Protein AF-0000000077057481 (afdb_homodimer)

pLDDT: mean 85.86, std 18.02, range [24.47, 98.81]

Structure (mmCIF, N/CA/C/O backbone):
data_AF-0000000077057481-model_v1
#
loop_
_entity.id
_entity.type
_entity.pdbx_description
1 polymer 'Nucleoside phosphorylase domain-containing protein'
#
loop_
_atom_site.group_PDB
_atom_site.id
_atom_site.type_symbol
_atom_site.label_atom_id
_atom_site.label_alt_id
_atom_site.label_comp_id
_atom_site.label_asym_id
_atom_site.label_entity_id
_atom_site.label_seq_id
_atom_site.pdbx_PDB_ins_code
_atom_site.Cartn_x
_atom_site.Cartn_y
_atom_site.Cartn_z
_atom_site.occupancy
_atom_site.B_iso_or_equiv
_atom_site.auth_seq_id
_atom_site.auth_comp_id
_atom_site.auth_asym_id
_atom_site.auth_atom_id
_atom_site.pdbx_PDB_model_num
ATOM 1 N N . MET A 1 1 ? -27.453 31.719 20.328 1 30.58 1 MET A N 1
ATOM 2 C CA . MET A 1 1 ? -27.766 30.297 20.484 1 30.58 1 MET A CA 1
ATOM 3 C C . MET A 1 1 ? -27.312 29.516 19.25 1 30.58 1 MET A C 1
ATOM 5 O O . MET A 1 1 ? -27.703 29.844 18.125 1 30.58 1 MET A O 1
ATOM 9 N N . ALA A 1 2 ? -26.094 29.078 19.266 1 40.12 2 ALA A N 1
ATOM 10 C CA . ALA A 1 2 ? -25.516 28.516 18.047 1 40.12 2 ALA A CA 1
ATOM 11 C C . ALA A 1 2 ? -26.516 27.594 17.359 1 40.12 2 ALA A C 1
ATOM 13 O O . ALA A 1 2 ? -27.125 26.734 17.984 1 40.12 2 ALA A O 1
ATOM 14 N N . ASN A 1 3 ? -27.219 28.016 16.5 1 44.72 3 ASN A N 1
ATOM 15 C CA . ASN A 1 3 ? -28.234 27.312 15.727 1 44.72 3 ASN A CA 1
ATOM 16 C C . ASN A 1 3 ? -27.812 25.875 15.406 1 44.72 3 ASN A C 1
ATOM 18 O O . ASN A 1 3 ? -26.984 25.656 14.508 1 44.72 3 ASN A O 1
ATOM 22 N N . LEU A 1 4 ? -27.641 25.094 16.453 1 59.06 4 LEU A N 1
ATOM 23 C CA . LEU A 1 4 ? -27.047 23.766 16.25 1 59.06 4 LEU A CA 1
ATOM 24 C C . LEU A 1 4 ? -27.984 22.859 15.469 1 59.06 4 LEU A C 1
ATOM 26 O O . LEU A 1 4 ? -29.094 22.562 15.922 1 59.06 4 LEU A O 1
ATOM 30 N N . SER A 1 5 ? -27.859 22.922 14.148 1 70.75 5 SER A N 1
ATOM 31 C CA . SER A 1 5 ? -28.594 21.984 13.312 1 70.75 5 SER A CA 1
ATOM 32 C C . SER A 1 5 ? -28.734 20.625 13.992 1 70.75 5 SER A C 1
ATOM 34 O O . SER A 1 5 ? -27.875 20.219 14.773 1 70.75 5 SER A O 1
ATOM 36 N N . PRO A 1 6 ? -30 20.141 14.023 1 85.5 6 PRO A N 1
ATOM 37 C CA . PRO A 1 6 ? -30.188 18.812 14.609 1 85.5 6 PRO A CA 1
ATOM 38 C C . PRO A 1 6 ? -29.156 17.797 14.117 1 85.5 6 PRO A C 1
ATOM 40 O O . PRO A 1 6 ? -28.672 17.922 12.992 1 85.5 6 PRO A O 1
ATOM 43 N N . PRO A 1 7 ? -28.844 16.969 15.031 1 90.88 7 PRO A N 1
ATOM 44 C CA . PRO A 1 7 ? -27.938 15.906 14.602 1 90.88 7 PRO A CA 1
ATOM 45 C C . PRO A 1 7 ? -28.5 15.07 13.453 1 90.88 7 PRO A C 1
ATOM 47 O O . PRO A 1 7 ? -29.719 14.93 13.336 1 90.88 7 PRO A O 1
ATOM 50 N N . PRO A 1 8 ? -27.656 14.602 12.617 1 93.81 8 PRO A N 1
ATOM 51 C CA . PRO A 1 8 ? -28.125 13.711 11.555 1 93.81 8 PRO A CA 1
ATOM 52 C C . PRO A 1 8 ? -28.969 12.555 12.086 1 93.81 8 PRO A C 1
ATOM 54 O O . PRO A 1 8 ? -28.703 12.031 13.172 1 93.81 8 PRO A O 1
ATOM 57 N N . ALA A 1 9 ? -29.922 12.156 11.352 1 94.06 9 ALA A N 1
ATOM 58 C CA . ALA A 1 9 ? -30.844 11.125 11.789 1 94.06 9 ALA A CA 1
ATOM 59 C C . ALA A 1 9 ? -30.219 9.734 11.664 1 94.06 9 ALA A C 1
ATOM 61 O O . ALA A 1 9 ? -30.391 8.891 12.539 1 94.06 9 ALA A O 1
ATOM 62 N N . THR A 1 10 ? -29.594 9.531 10.586 1 95.56 10 THR A N 1
ATOM 63 C CA . THR A 1 10 ? -28.984 8.234 10.328 1 95.56 10 THR A CA 1
ATOM 64 C C . THR A 1 10 ? -27.562 8.391 9.797 1 95.56 10 THR A C 1
ATOM 66 O O . THR A 1 10 ? -27.109 9.508 9.547 1 95.56 10 THR A O 1
ATOM 69 N N . ARG A 1 11 ? -26.828 7.293 9.562 1 95 11 ARG A N 1
ATOM 70 C CA . ARG A 1 11 ? -25.469 7.289 9.016 1 95 11 ARG A CA 1
ATOM 71 C C . ARG A 1 11 ? -25.438 7.891 7.617 1 95 11 ARG A C 1
ATOM 73 O O . ARG A 1 11 ? -24.453 8.492 7.215 1 95 11 ARG A O 1
ATOM 80 N N . ASP A 1 12 ? -26.547 7.777 6.965 1 92.94 12 ASP A N 1
ATOM 81 C CA . ASP A 1 12 ? -26.609 8.203 5.57 1 92.94 12 ASP A CA 1
ATOM 82 C C . ASP A 1 12 ? -26.766 9.719 5.469 1 92.94 12 ASP A C 1
ATOM 84 O O . ASP A 1 12 ? -26.812 10.273 4.367 1 92.94 12 ASP A O 1
ATOM 88 N N . ASP A 1 13 ? -26.75 10.375 6.57 1 94.06 13 ASP A N 1
ATOM 89 C CA . ASP A 1 13 ? -26.891 11.828 6.57 1 94.06 13 ASP A CA 1
ATOM 90 C C . ASP A 1 13 ? -25.531 12.516 6.738 1 94.06 13 ASP A C 1
ATOM 92 O O . ASP A 1 13 ? -25.453 13.742 6.734 1 94.06 13 ASP A O 1
ATOM 96 N N . PHE A 1 14 ? -24.531 11.711 6.887 1 96.19 14 PHE A N 1
ATOM 97 C CA . PHE A 1 14 ? -23.172 12.258 6.93 1 96.19 14 PHE A CA 1
ATOM 98 C C . PHE A 1 14 ? -22.578 12.352 5.527 1 96.19 14 PHE A C 1
ATOM 100 O O . PHE A 1 14 ? -22.734 11.43 4.723 1 96.19 14 PHE A O 1
ATOM 107 N N . GLU A 1 15 ? -21.812 13.461 5.219 1 96.44 15 GLU A N 1
ATOM 108 C CA . GLU A 1 15 ? -21.281 13.656 3.877 1 96.44 15 GLU A CA 1
ATOM 109 C C . GLU A 1 15 ? -19.766 13.859 3.912 1 96.44 15 GLU A C 1
ATOM 111 O O . GLU A 1 15 ? -19.109 13.828 2.871 1 96.44 15 GLU A O 1
ATOM 116 N N . THR A 1 16 ? -19.25 14.109 5.117 1 97.75 16 THR A N 1
ATOM 117 C CA . THR A 1 16 ? -17.844 14.477 5.23 1 97.75 16 THR A CA 1
ATOM 118 C C . THR A 1 16 ? -17.125 13.586 6.242 1 97.75 16 THR A C 1
ATOM 120 O O . THR A 1 16 ? -17.625 13.375 7.352 1 97.75 16 THR A O 1
ATOM 123 N N . ALA A 1 17 ? -16.016 13.062 5.863 1 98.44 17 ALA A N 1
ATOM 124 C CA . ALA A 1 17 ? -15.18 12.266 6.75 1 98.44 17 ALA A CA 1
ATOM 125 C C . ALA A 1 17 ? -13.828 12.938 6.977 1 98.44 17 ALA A C 1
ATOM 127 O O . ALA A 1 17 ? -13.32 13.641 6.098 1 98.44 17 ALA A O 1
ATOM 128 N N . ILE A 1 18 ? -13.305 12.773 8.141 1 98.69 18 ILE A N 1
ATOM 129 C CA . ILE A 1 18 ? -11.945 13.18 8.484 1 98.69 18 ILE A CA 1
ATOM 130 C C . ILE A 1 18 ? -11.109 11.953 8.836 1 98.69 18 ILE A C 1
ATOM 132 O O . ILE A 1 18 ? -11.461 11.195 9.742 1 98.69 18 ILE A O 1
ATOM 136 N N . ILE A 1 19 ? -10.047 11.789 8.133 1 98.38 19 ILE A N 1
ATOM 137 C CA . ILE A 1 19 ? -9.164 10.641 8.312 1 98.38 19 ILE A CA 1
ATOM 138 C C . ILE A 1 19 ? -7.812 11.109 8.859 1 98.38 19 ILE A C 1
ATOM 140 O O . ILE A 1 19 ? -7.176 11.992 8.273 1 98.38 19 ILE A O 1
ATOM 144 N N . CYS A 1 20 ? -7.391 10.57 9.961 1 97.38 20 CYS A N 1
ATOM 145 C CA . CYS A 1 20 ? -6.074 10.828 10.531 1 97.38 20 CYS A CA 1
ATOM 146 C C . CYS A 1 20 ? -5.242 9.555 10.578 1 97.38 20 CYS A C 1
ATOM 148 O O . CYS A 1 20 ? -5.789 8.453 10.547 1 97.38 20 CYS A O 1
ATOM 150 N N . ALA A 1 21 ? -3.955 9.727 10.617 1 93.19 21 ALA A N 1
ATOM 151 C CA . ALA A 1 21 ? -3.074 8.562 10.641 1 93.19 21 ALA A CA 1
ATOM 152 C C . ALA A 1 21 ? -2.703 8.18 12.07 1 93.19 21 ALA A C 1
ATOM 154 O O . ALA A 1 21 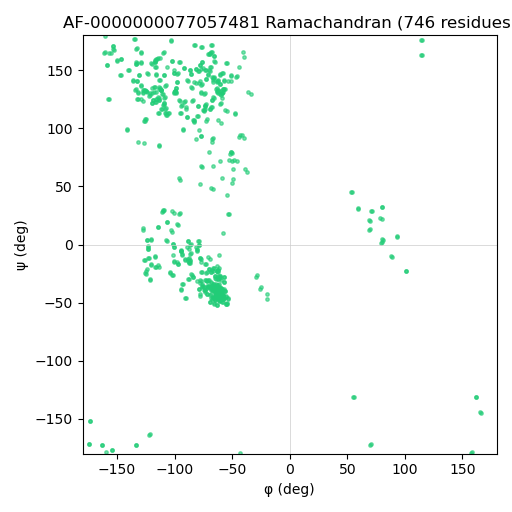? -2.652 6.996 12.406 1 93.19 21 ALA A O 1
ATOM 155 N N . LEU A 1 22 ? -2.484 9.211 12.867 1 90.31 22 LEU A N 1
ATOM 156 C CA . LEU A 1 22 ? -1.937 8.984 14.203 1 90.31 22 LEU A CA 1
ATOM 157 C C . LEU A 1 22 ? -2.928 9.414 15.281 1 90.31 22 LEU A C 1
ATOM 159 O O . LEU A 1 22 ? -3.729 10.328 15.062 1 90.31 22 LEU A O 1
ATOM 163 N N . PRO A 1 23 ? -2.809 8.781 16.422 1 89.44 23 PRO A N 1
ATOM 164 C CA . PRO A 1 23 ? -3.693 9.156 17.531 1 89.44 23 PRO A CA 1
ATOM 165 C C . PRO A 1 23 ? -3.582 10.641 17.891 1 89.44 23 PRO A C 1
ATOM 167 O O . PRO A 1 23 ? -4.59 11.289 18.188 1 89.44 23 PRO A O 1
ATOM 170 N N . GLU A 1 24 ? -2.383 11.141 17.859 1 88.56 24 GLU A N 1
ATOM 171 C CA . GLU A 1 24 ? -2.188 12.547 18.203 1 88.56 24 GLU A CA 1
ATOM 172 C C . GLU A 1 24 ? -2.904 13.469 17.219 1 88.56 24 GLU A C 1
ATOM 174 O O . GLU A 1 24 ? -3.445 14.5 17.609 1 88.56 24 GLU A O 1
ATOM 179 N N . GLU A 1 25 ? -2.844 13.117 16 1 93.25 25 GLU A N 1
ATOM 180 C CA . GLU A 1 25 ? -3.553 13.883 14.969 1 93.25 25 GLU A CA 1
ATOM 181 C C . GLU A 1 25 ? -5.062 13.828 15.188 1 93.25 25 GLU A C 1
ATOM 183 O O . GLU A 1 25 ? -5.746 14.844 15.109 1 93.25 25 GLU A O 1
ATOM 188 N N . ARG A 1 26 ? -5.512 12.664 15.453 1 94.44 26 ARG A N 1
ATOM 189 C CA . ARG A 1 26 ? -6.934 12.453 15.703 1 94.44 26 ARG A CA 1
ATOM 190 C C . ARG A 1 26 ? -7.406 13.273 16.906 1 94.44 26 ARG A C 1
ATOM 192 O O . ARG A 1 26 ? -8.453 13.93 16.844 1 94.44 26 ARG A O 1
ATOM 199 N N . ASP A 1 27 ? -6.617 13.219 17.922 1 93.5 27 ASP A N 1
ATOM 200 C CA . ASP A 1 27 ? -6.969 13.961 19.125 1 93.5 27 ASP A CA 1
ATOM 201 C C . ASP A 1 27 ? -7.035 15.461 18.859 1 93.5 27 ASP A C 1
ATOM 203 O O . ASP A 1 27 ? -7.902 16.156 19.391 1 93.5 27 ASP A O 1
ATOM 207 N N . THR A 1 28 ? -6.117 15.891 18.078 1 92.5 28 THR A N 1
ATOM 208 C CA . THR A 1 28 ? -6.094 17.312 17.719 1 92.5 28 THR A CA 1
ATOM 209 C C . THR A 1 28 ? -7.367 17.688 16.969 1 92.5 28 THR A C 1
ATOM 211 O O . THR A 1 28 ? -7.977 18.719 17.266 1 92.5 28 THR A O 1
ATOM 214 N N . VAL A 1 29 ? -7.793 16.875 16.047 1 95.88 29 VAL A N 1
ATOM 215 C CA . VAL A 1 29 ? -9.008 17.141 15.281 1 95.88 29 VAL A CA 1
ATOM 216 C C . VAL A 1 29 ? -10.227 17.062 16.203 1 95.88 29 VAL A C 1
ATOM 218 O O . VAL A 1 29 ? -11.109 17.922 16.141 1 95.88 29 VAL A O 1
ATOM 221 N N . GLU A 1 30 ? -10.25 16.078 16.984 1 95.62 30 GLU A N 1
ATOM 222 C CA . GLU A 1 30 ? -11.375 15.891 17.891 1 95.62 30 GLU A CA 1
ATOM 223 C C . GLU A 1 30 ? -11.547 17.094 18.812 1 95.62 30 GLU A C 1
ATOM 225 O O . GLU A 1 30 ? -12.672 17.5 19.109 1 95.62 30 GLU A O 1
ATOM 230 N N . ALA A 1 31 ? -10.469 17.625 19.234 1 92.75 31 ALA A N 1
ATOM 231 C CA . ALA A 1 31 ? -10.492 18.766 20.141 1 92.75 31 ALA A CA 1
ATOM 232 C C . ALA A 1 31 ? -11.148 19.984 19.484 1 92.75 31 ALA A C 1
ATOM 234 O O . ALA A 1 31 ? -11.641 20.875 20.172 1 92.75 31 ALA A O 1
ATOM 235 N N . LEU A 1 32 ? -11.164 20.016 18.234 1 94 32 LEU A N 1
ATOM 236 C CA . LEU A 1 32 ? -11.719 21.156 17.5 1 94 32 LEU A CA 1
ATOM 237 C C . LEU A 1 32 ? -13.203 20.938 17.219 1 94 32 LEU A C 1
ATOM 239 O O . LEU A 1 32 ? -13.891 21.859 16.766 1 94 32 LEU A O 1
ATOM 243 N N . MET A 1 33 ? -13.656 19.75 17.422 1 94.69 33 MET A N 1
ATOM 244 C CA . MET A 1 33 ? -15.07 19.469 17.188 1 94.69 33 MET A CA 1
ATOM 245 C C . MET A 1 33 ? -15.938 20.203 18.203 1 94.69 33 MET A C 1
ATOM 247 O O . MET A 1 33 ? -15.586 20.281 19.391 1 94.69 33 MET A O 1
ATOM 251 N N . THR A 1 34 ? -17.094 20.672 17.781 1 94.81 34 THR A N 1
ATOM 252 C CA . THR A 1 34 ? -17.938 21.5 18.641 1 94.81 34 THR A CA 1
ATOM 253 C C . THR A 1 34 ? -19.062 20.672 19.25 1 94.81 34 THR A C 1
ATOM 255 O O . THR A 1 34 ? -19.734 21.109 20.188 1 94.81 34 THR A O 1
ATOM 258 N N . ARG A 1 35 ? -19.25 19.469 18.656 1 95.56 35 ARG A N 1
ATOM 259 C CA . ARG A 1 35 ? -20.25 18.547 19.203 1 95.56 35 ARG A CA 1
ATOM 260 C C . ARG A 1 35 ? -19.734 17.109 19.156 1 95.56 35 ARG A C 1
ATOM 262 O O . ARG A 1 35 ? -18.906 16.766 18.312 1 95.56 35 ARG A O 1
ATOM 269 N N . ASP A 1 36 ? -20.203 16.391 20.078 1 95.25 36 ASP A N 1
ATOM 270 C CA . ASP A 1 36 ? -20.016 14.953 20.172 1 95.25 36 ASP A CA 1
ATOM 271 C C . ASP A 1 36 ? -21.344 14.219 20.266 1 95.25 36 ASP A C 1
ATOM 273 O O . ASP A 1 36 ? -21.984 14.211 21.328 1 95.25 36 ASP A O 1
ATOM 277 N N . PHE A 1 37 ? -21.672 13.57 19.219 1 96.06 37 PHE A N 1
ATOM 278 C CA . PHE A 1 37 ? -23.031 13.039 19.141 1 96.06 37 PHE A CA 1
ATOM 279 C C . PHE A 1 37 ? -23.219 11.859 20.078 1 96.06 37 PHE A C 1
ATOM 281 O O . PHE A 1 37 ? -24.297 11.648 20.609 1 96.06 37 PHE A O 1
ATOM 288 N N . LYS A 1 38 ? -22.172 11.102 20.297 1 94.38 38 LYS A N 1
ATOM 289 C CA . LYS A 1 38 ? -22.266 10.008 21.25 1 94.38 38 LYS A CA 1
ATOM 290 C C . LYS A 1 38 ? -22.594 10.523 22.641 1 94.38 38 LYS A C 1
ATOM 292 O O . LYS A 1 38 ? -23.453 9.977 23.344 1 94.38 38 LYS A O 1
ATOM 297 N N . SER A 1 39 ? -21.906 11.5 23.062 1 93.94 39 SER A N 1
ATOM 298 C CA . SER A 1 39 ? -22.141 12.102 24.375 1 93.94 39 SER A CA 1
ATOM 299 C C . SER A 1 39 ? -23.547 12.711 24.453 1 93.94 39 SER A C 1
ATOM 301 O O . SER A 1 39 ? -24.094 12.867 25.547 1 93.94 39 SER A O 1
ATOM 303 N N . GLU A 1 40 ? -24.109 13.031 23.344 1 94.25 40 GLU A N 1
ATOM 304 C CA . GLU A 1 40 ? -25.453 13.57 23.281 1 94.25 40 GLU A CA 1
ATOM 305 C C . GLU A 1 40 ? -26.5 12.453 23.234 1 94.25 40 GLU A C 1
ATOM 307 O O . GLU A 1 40 ? -27.688 12.711 23.078 1 94.25 40 GLU A O 1
ATOM 312 N N . GLY A 1 41 ? -25.984 11.258 23.25 1 93.56 41 GLY A N 1
ATOM 313 C CA . GLY A 1 41 ? -26.859 10.109 23.328 1 93.56 41 GLY A CA 1
ATOM 314 C C . GLY A 1 41 ? -27.219 9.539 21.969 1 93.56 41 GLY A C 1
ATOM 315 O O . GLY A 1 41 ? -28.109 8.695 21.859 1 93.56 41 GLY A O 1
ATOM 316 N N . LYS A 1 42 ? -26.609 10.039 21 1 93.62 42 LYS A N 1
ATOM 317 C CA . LYS A 1 42 ? -26.906 9.547 19.656 1 93.62 42 LYS A CA 1
ATOM 318 C C . LYS A 1 42 ? -25.891 8.484 19.234 1 93.62 42 LYS A C 1
ATOM 320 O O . LYS A 1 42 ? -24.688 8.734 19.219 1 93.62 42 LYS A O 1
ATOM 325 N N . ILE A 1 43 ? -26.438 7.266 18.859 1 93.56 43 ILE A N 1
ATOM 326 C CA . ILE A 1 43 ? -25.594 6.156 18.422 1 93.56 43 ILE A CA 1
ATOM 327 C C . ILE A 1 43 ? -25.953 5.773 16.984 1 93.56 43 ILE A C 1
ATOM 329 O O . ILE A 1 43 ? -27.109 5.477 16.688 1 93.56 43 ILE A O 1
ATOM 333 N N . TYR A 1 44 ? -25.016 5.781 16.125 1 94.94 44 TYR A N 1
ATOM 334 C CA . TYR A 1 44 ? -25.281 5.562 14.703 1 94.94 44 TYR A CA 1
ATOM 335 C C . TYR A 1 44 ? -24.859 4.156 14.289 1 94.94 44 TYR A C 1
ATOM 337 O O . TYR A 1 44 ? -25.328 3.65 13.258 1 94.94 44 TYR A O 1
ATOM 345 N N . GLY A 1 45 ? -23.953 3.535 15 1 92.75 45 GLY A N 1
ATOM 346 C CA . GLY A 1 45 ? -23.5 2.188 14.672 1 92.75 45 GLY A CA 1
ATOM 347 C C . GLY A 1 45 ? -22.672 2.119 13.414 1 92.75 45 GLY A C 1
ATOM 348 O O . GLY A 1 45 ? -22.156 3.139 12.945 1 92.75 45 GLY A O 1
ATOM 349 N N . LYS A 1 46 ? -22.312 0.917 12.898 1 94.12 46 LYS A N 1
ATOM 350 C CA . LYS A 1 46 ? -21.594 0.589 11.672 1 94.12 46 LYS A CA 1
ATOM 351 C C . LYS A 1 46 ? -21.969 -0.798 11.164 1 94.12 46 LYS A C 1
ATOM 353 O O . LYS A 1 46 ? -22.672 -1.548 11.852 1 94.12 46 LYS A O 1
ATOM 358 N N . LEU A 1 47 ? -21.594 -1.094 9.984 1 94.69 47 LEU A N 1
ATOM 359 C CA . LEU A 1 47 ? -21.938 -2.395 9.414 1 94.69 47 LEU A CA 1
ATOM 360 C C . LEU A 1 47 ? -21.016 -3.482 9.969 1 94.69 47 LEU A C 1
ATOM 362 O O . LEU A 1 47 ? -19.891 -3.203 10.367 1 94.69 47 LEU A O 1
ATOM 366 N N . GLU A 1 48 ? -21.562 -4.746 9.945 1 94.38 48 GLU A N 1
ATOM 367 C CA . GLU A 1 48 ? -20.781 -5.902 10.367 1 94.38 48 GLU A CA 1
ATOM 368 C C . GLU A 1 48 ? -19.5 -6.035 9.539 1 94.38 48 GLU A C 1
ATOM 370 O O . GLU A 1 48 ? -19.531 -5.848 8.32 1 94.38 48 GLU A O 1
ATOM 375 N N . ASN A 1 49 ? -18.344 -6.281 10.219 1 94.06 49 ASN A N 1
ATOM 376 C CA . ASN A 1 49 ? -17.031 -6.523 9.609 1 94.06 49 ASN A CA 1
ATOM 377 C C . ASN A 1 49 ? -16.359 -5.219 9.188 1 94.06 49 ASN A C 1
ATOM 379 O O . ASN A 1 49 ? -15.359 -5.238 8.477 1 94.06 49 ASN A O 1
ATOM 383 N N . ASP A 1 50 ? -16.984 -4.078 9.5 1 94.75 50 ASP A N 1
ATOM 384 C CA . ASP A 1 50 ? -16.266 -2.805 9.539 1 94.75 50 ASP A CA 1
ATOM 385 C C . ASP A 1 50 ? -15.5 -2.643 10.852 1 94.75 50 ASP A C 1
ATOM 387 O O . ASP A 1 50 ? -16.094 -2.367 11.891 1 94.75 50 ASP A O 1
ATOM 391 N N . ASP A 1 51 ? -14.219 -2.686 10.773 1 92.75 51 ASP A N 1
ATOM 392 C CA . ASP A 1 51 ? -13.398 -2.732 11.977 1 92.75 51 ASP A CA 1
ATOM 393 C C . ASP A 1 51 ? -13.07 -1.327 12.477 1 92.75 51 ASP A C 1
ATOM 395 O O . ASP A 1 51 ? -12.375 -1.164 13.484 1 92.75 51 ASP A O 1
ATOM 399 N N . ASN A 1 52 ? -13.594 -0.327 11.828 1 95.69 52 ASN A N 1
ATOM 400 C CA . ASN A 1 52 ? -13.281 1.049 12.195 1 95.69 52 ASN A CA 1
ATOM 401 C C . ASN A 1 52 ? -13.977 1.452 13.492 1 95.69 52 ASN A C 1
ATOM 403 O O . ASN A 1 52 ? -15 0.868 13.859 1 95.69 52 ASN A O 1
ATOM 407 N N . THR A 1 53 ? -13.375 2.342 14.219 1 95 53 THR A N 1
ATOM 408 C CA . THR A 1 53 ? -14 3.068 15.312 1 95 53 THR A CA 1
ATOM 409 C C . THR A 1 53 ? -14.211 4.535 14.945 1 95 53 THR A C 1
ATOM 411 O O . THR A 1 53 ? -13.258 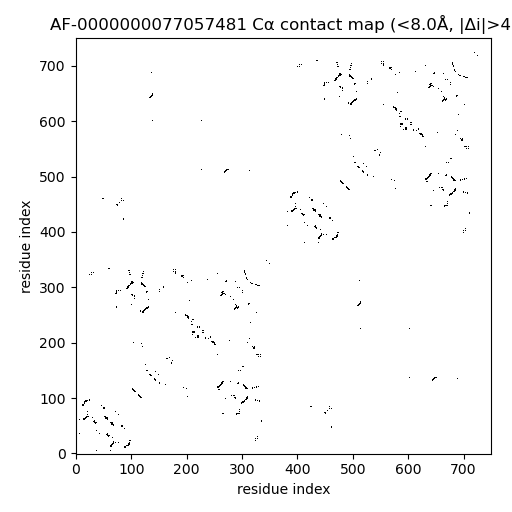5.227 14.57 1 95 53 THR A O 1
ATOM 414 N N . TYR A 1 54 ? -15.469 4.98 15.094 1 96.81 54 TYR A N 1
ATOM 415 C CA . TYR A 1 54 ? -15.812 6.301 14.578 1 96.81 54 TYR A CA 1
ATOM 416 C C . TYR A 1 54 ? -16.141 7.262 15.719 1 96.81 54 TYR A C 1
ATOM 418 O O . TYR A 1 54 ? -16.703 6.859 16.734 1 96.81 54 TYR A O 1
ATOM 426 N N . THR A 1 55 ? -15.727 8.445 15.57 1 96.81 55 THR A N 1
ATOM 427 C CA . THR A 1 55 ? -16.188 9.578 16.359 1 96.81 55 THR A CA 1
ATOM 428 C C . THR A 1 55 ? -17.047 10.523 15.516 1 96.81 55 THR A C 1
ATOM 430 O O . THR A 1 55 ? -16.578 11.047 14.5 1 96.81 55 THR A O 1
ATOM 433 N N . LEU A 1 56 ? -18.281 10.703 15.945 1 97.81 56 LEU A N 1
ATOM 434 C CA . LEU A 1 56 ? -19.219 11.5 15.156 1 97.81 56 LEU A CA 1
ATOM 435 C C . LEU A 1 56 ? -19.562 12.805 15.867 1 97.81 56 LEU A C 1
ATOM 437 O O . LEU A 1 56 ? -19.812 12.812 17.078 1 97.81 56 LEU A O 1
ATOM 441 N N . GLY A 1 57 ? -19.5 13.875 15.117 1 97.38 57 GLY A N 1
ATOM 442 C CA . GLY A 1 57 ? -19.781 15.188 15.672 1 97.38 57 GLY A CA 1
ATOM 443 C C . GLY A 1 57 ? -19.812 16.281 14.625 1 97.38 57 GLY A C 1
ATOM 444 O O . GLY A 1 57 ? -20.297 16.062 13.508 1 97.38 57 GLY A O 1
ATOM 445 N N . VAL A 1 58 ? -19.469 17.484 15.102 1 97.19 58 VAL A N 1
ATOM 446 C CA . VAL A 1 58 ? -19.516 18.641 14.211 1 97.19 58 VAL A CA 1
ATOM 447 C C . VAL A 1 58 ? -18.141 19.281 14.133 1 97.19 58 VAL A C 1
ATOM 449 O O . VAL A 1 58 ? -17.484 19.516 15.164 1 97.19 58 VAL A O 1
ATOM 452 N N . LEU A 1 59 ? -17.672 19.484 12.992 1 96.56 59 LEU A N 1
ATOM 453 C CA . LEU A 1 59 ? -16.453 20.234 12.68 1 96.56 59 LEU A CA 1
ATOM 454 C C . LEU A 1 59 ? -16.703 21.188 11.516 1 96.56 59 LEU A C 1
ATOM 456 O O . LEU A 1 59 ? -17.297 20.812 10.508 1 96.56 59 LEU A O 1
ATOM 460 N N . GLY A 1 60 ? -16.281 22.453 11.648 1 94.44 60 GLY A N 1
ATOM 461 C CA . GLY A 1 60 ? -16.562 23.422 10.602 1 94.44 60 GLY A CA 1
ATOM 462 C C . GLY A 1 60 ? -18.047 23.609 10.336 1 94.44 60 GLY A C 1
ATOM 463 O O . GLY A 1 60 ? -18.469 23.672 9.188 1 94.44 60 GLY A O 1
ATOM 464 N N . ASN A 1 61 ? -18.797 23.453 11.328 1 93.06 61 ASN A N 1
ATOM 465 C CA . ASN A 1 61 ? -20.25 23.656 11.297 1 93.06 61 ASN A CA 1
ATOM 466 C C . ASN A 1 61 ? -20.953 22.594 10.461 1 93.06 61 ASN A C 1
ATOM 468 O O . ASN A 1 61 ? -22.047 22.828 9.953 1 93.06 61 ASN A O 1
ATOM 472 N N . LYS A 1 62 ? -20.344 21.5 10.258 1 95.06 62 LYS A N 1
ATOM 473 C CA . LYS A 1 62 ? -20.938 20.391 9.523 1 95.06 62 LYS A CA 1
ATOM 474 C C . LYS A 1 62 ? -20.781 19.078 10.273 1 95.06 62 LYS A C 1
ATOM 476 O O . LYS A 1 62 ? -19.781 18.859 10.969 1 95.06 62 LYS A O 1
ATOM 481 N N . PRO A 1 63 ? -21.766 18.203 10.148 1 96.69 63 PRO A N 1
ATOM 482 C CA . PRO A 1 63 ? -21.578 16.875 10.703 1 96.69 63 PRO A CA 1
ATOM 483 C C . PRO A 1 63 ? -20.438 16.109 10.031 1 96.69 63 PRO A C 1
ATOM 485 O O . PRO A 1 63 ? -20.344 16.094 8.797 1 96.69 63 PRO A O 1
ATOM 488 N N . VAL A 1 64 ? -19.594 15.531 10.836 1 97.88 64 VAL A N 1
ATOM 489 C CA . VAL A 1 64 ? -18.453 14.82 10.266 1 97.88 64 VAL A CA 1
ATOM 490 C C . VAL A 1 64 ? -18.312 13.453 10.945 1 97.88 64 VAL A C 1
ATOM 492 O O . VAL A 1 64 ? -18.812 13.242 12.047 1 97.88 64 VAL A O 1
ATOM 495 N N . VAL A 1 65 ? -17.672 12.547 10.242 1 98.25 65 VAL A N 1
ATOM 496 C CA . VAL A 1 65 ? -17.219 11.266 10.75 1 98.25 65 VAL A CA 1
ATOM 497 C C . VAL A 1 65 ? -15.695 11.273 10.898 1 98.25 65 VAL A C 1
ATOM 499 O O . VAL A 1 65 ? -14.977 11.391 9.906 1 98.25 65 VAL A O 1
ATOM 502 N N . LEU A 1 66 ? -15.203 11.203 12.078 1 98.31 66 LEU A N 1
ATOM 503 C CA . LEU A 1 66 ? -13.773 11.172 12.367 1 98.31 66 LEU A CA 1
ATOM 504 C C . LEU A 1 66 ? -13.297 9.742 12.609 1 98.31 66 LEU A C 1
ATOM 506 O O . LEU A 1 66 ? -13.906 9.008 13.391 1 98.31 66 LEU A O 1
ATOM 510 N N . VAL A 1 67 ? -12.195 9.398 11.906 1 96.81 67 VAL A N 1
ATOM 511 C CA . VAL A 1 67 ? -11.703 8.031 12.023 1 96.81 67 VAL A CA 1
ATOM 512 C C . VAL A 1 67 ? -10.18 8.016 11.906 1 96.81 67 VAL A C 1
ATOM 514 O O . VAL A 1 67 ? -9.594 8.875 11.234 1 96.81 67 VAL A O 1
ATOM 517 N N . ALA A 1 68 ? -9.57 7.113 12.625 1 92.06 68 ALA A N 1
ATOM 518 C CA . ALA A 1 68 ? -8.141 6.84 12.5 1 92.06 68 ALA A CA 1
ATOM 519 C C . ALA A 1 68 ? -7.871 5.34 12.414 1 92.06 68 ALA A C 1
ATOM 521 O O . ALA A 1 68 ? -8.516 4.547 13.102 1 92.06 68 ALA A O 1
ATOM 522 N N . PRO A 1 69 ? -6.93 5.02 11.562 1 84.12 69 PRO A N 1
ATOM 523 C CA . PRO A 1 69 ? -6.602 3.6 11.422 1 84.12 69 PRO A CA 1
ATOM 524 C C . PRO A 1 69 ? -5.75 3.076 12.57 1 84.12 69 PRO A C 1
ATOM 526 O O . PRO A 1 69 ? -5.344 3.846 13.445 1 84.12 69 PRO A O 1
ATOM 529 N N . ARG A 1 70 ? -5.605 1.775 12.594 1 81.88 70 ARG A N 1
ATOM 530 C CA . ARG A 1 70 ? -4.781 1.099 13.594 1 81.88 70 ARG A CA 1
ATOM 531 C C . ARG A 1 70 ? -3.307 1.449 13.414 1 81.88 70 ARG A C 1
ATOM 533 O O . ARG A 1 70 ? -2.549 1.485 14.391 1 81.88 70 ARG A O 1
ATOM 540 N N . ASP A 1 71 ? -2.963 1.631 12.133 1 87.19 71 ASP A N 1
ATOM 541 C CA . ASP A 1 71 ? -1.582 1.966 11.805 1 87.19 71 ASP A CA 1
ATOM 542 C C . ASP A 1 71 ? -1.521 2.887 10.586 1 87.19 71 ASP A C 1
ATOM 544 O O . ASP A 1 71 ? -2.486 2.986 9.828 1 87.19 71 ASP A O 1
ATOM 548 N N . MET A 1 72 ? -0.447 3.535 10.492 1 90.44 72 MET A N 1
ATOM 549 C CA . MET A 1 72 ? -0.237 4.406 9.344 1 90.44 72 MET A CA 1
ATOM 550 C C . MET A 1 72 ? -0.102 3.592 8.062 1 90.44 72 MET A C 1
ATOM 552 O O . MET A 1 72 ? -0.065 2.361 8.102 1 90.44 72 MET A O 1
ATOM 556 N N . GLY A 1 73 ? -0.088 4.379 6.859 1 93.06 73 GLY A N 1
ATOM 557 C CA . GLY A 1 73 ? 0.173 3.738 5.578 1 93.06 73 GLY A CA 1
ATOM 558 C C . GLY A 1 73 ? -1.014 3.781 4.637 1 93.06 73 GLY A C 1
ATOM 559 O O . GLY A 1 73 ? -2.156 3.928 5.074 1 93.06 73 GLY A O 1
ATOM 560 N N . THR A 1 74 ? -0.703 3.537 3.357 1 94.56 74 THR A N 1
ATOM 561 C CA . THR A 1 74 ? -1.719 3.611 2.312 1 94.56 74 THR A CA 1
ATOM 562 C C . THR A 1 74 ? -2.66 2.412 2.389 1 94.56 74 THR A C 1
ATOM 564 O O . THR A 1 74 ? -3.875 2.559 2.244 1 94.56 74 THR A O 1
ATOM 567 N N . THR A 1 75 ? -2.131 1.218 2.672 1 93.56 75 THR A N 1
ATOM 568 C CA . THR A 1 75 ? -2.926 -0.005 2.725 1 93.56 75 THR A CA 1
ATOM 569 C C . THR A 1 75 ? -3.943 0.059 3.859 1 93.56 75 THR A C 1
ATOM 571 O O . THR A 1 75 ? -5.125 -0.221 3.656 1 93.56 75 THR A O 1
ATOM 574 N N . ASN A 1 76 ? -3.465 0.452 5.004 1 94.06 76 ASN A N 1
ATOM 575 C CA . ASN A 1 76 ? -4.352 0.565 6.156 1 94.06 76 ASN A CA 1
ATOM 576 C C . ASN A 1 76 ? -5.402 1.65 5.953 1 94.06 76 ASN A C 1
ATOM 578 O O . ASN A 1 76 ? -6.555 1.491 6.363 1 94.06 76 ASN A O 1
ATOM 582 N N . THR A 1 77 ? -4.977 2.729 5.371 1 96.44 77 THR A N 1
ATOM 583 C CA . THR A 1 77 ? -5.926 3.809 5.121 1 96.44 77 THR A CA 1
ATOM 584 C C . THR A 1 77 ? -6.996 3.367 4.125 1 96.44 77 THR A C 1
ATOM 586 O O . THR A 1 77 ? -8.172 3.721 4.27 1 96.44 77 THR A O 1
ATOM 589 N N . ARG A 1 78 ? -6.59 2.633 3.074 1 95.88 78 ARG A N 1
ATOM 590 C CA . ARG A 1 78 ? -7.562 2.135 2.109 1 95.88 78 ARG A CA 1
ATOM 591 C C . ARG A 1 78 ? -8.555 1.182 2.771 1 95.88 78 ARG A C 1
ATOM 593 O O . ARG A 1 78 ? -9.75 1.203 2.463 1 95.88 78 ARG A O 1
ATOM 600 N N . ASP A 1 79 ? -8.062 0.324 3.684 1 94.94 79 ASP A N 1
ATOM 601 C CA . ASP A 1 79 ? -8.906 -0.569 4.469 1 94.94 79 ASP A CA 1
ATOM 602 C C . ASP A 1 79 ? -9.977 0.215 5.23 1 94.94 79 ASP A C 1
ATOM 604 O O . ASP A 1 79 ? -11.164 -0.07 5.109 1 94.94 79 ASP A O 1
ATOM 608 N N . LEU A 1 80 ? -9.469 1.216 5.93 1 96.5 80 LEU A N 1
ATOM 609 C CA . LEU A 1 80 ? -10.328 2.092 6.715 1 96.5 80 LEU A CA 1
ATOM 610 C C . LEU A 1 80 ? -11.336 2.809 5.82 1 96.5 80 LEU A C 1
ATOM 612 O O . LEU A 1 80 ? -12.523 2.879 6.145 1 96.5 80 LEU A O 1
ATOM 616 N N . ALA A 1 81 ? -10.906 3.32 4.711 1 97.19 81 ALA A N 1
ATOM 617 C CA . ALA A 1 81 ? -11.727 4.117 3.807 1 97.19 81 ALA A CA 1
ATOM 618 C C . ALA A 1 81 ? -12.867 3.287 3.23 1 97.19 81 ALA A C 1
ATOM 620 O O . ALA A 1 81 ? -14.008 3.75 3.16 1 97.19 81 ALA A O 1
ATOM 621 N N . ARG A 1 82 ? -12.562 2.072 2.811 1 96.19 82 ARG A N 1
ATOM 622 C CA . ARG A 1 82 ? -13.602 1.229 2.23 1 96.19 82 ARG A CA 1
ATOM 623 C C . ARG A 1 82 ? -14.664 0.88 3.268 1 96.19 82 ARG A C 1
ATOM 625 O O . ARG A 1 82 ? -15.859 0.955 2.986 1 96.19 82 ARG A O 1
ATOM 632 N N . GLY A 1 83 ? -14.242 0.48 4.453 1 96.62 83 GLY A N 1
ATOM 633 C CA . GLY A 1 83 ? -15.195 0.238 5.523 1 96.62 83 GLY A CA 1
ATOM 634 C C . GLY A 1 83 ? -16.078 1.437 5.816 1 96.62 83 GLY A C 1
ATOM 635 O O . GLY A 1 83 ? -17.297 1.299 5.957 1 96.62 83 GLY A O 1
ATOM 636 N N . LEU A 1 84 ? -15.406 2.58 5.871 1 97.69 84 LEU A N 1
ATOM 637 C CA . LEU A 1 84 ? -16.125 3.826 6.117 1 97.69 84 LEU A CA 1
ATOM 638 C C . LEU A 1 84 ? -17.141 4.09 5.016 1 97.69 84 LEU A C 1
ATOM 640 O O . LEU A 1 84 ? -18.297 4.41 5.301 1 97.69 84 LEU A O 1
ATOM 644 N N . LYS A 1 85 ? -16.75 3.916 3.773 1 97.5 85 LYS A N 1
ATOM 645 C CA . LYS A 1 85 ? -17.609 4.211 2.631 1 97.5 85 LYS A CA 1
ATOM 646 C C . LYS A 1 85 ? -18.844 3.311 2.625 1 97.5 85 LYS A C 1
ATOM 648 O O . LYS A 1 85 ? -19.922 3.746 2.248 1 97.5 85 LYS A O 1
ATOM 653 N N . ILE A 1 86 ? -18.703 2.086 3.037 1 96.81 86 ILE A N 1
ATOM 654 C CA . ILE A 1 86 ? -19.812 1.138 3.023 1 96.81 86 ILE A CA 1
ATOM 655 C C . ILE A 1 86 ? -20.719 1.402 4.215 1 96.81 86 ILE A C 1
ATOM 657 O O . ILE A 1 86 ? -21.953 1.362 4.082 1 96.81 86 ILE A O 1
ATOM 661 N N . SER A 1 87 ? -20.156 1.741 5.383 1 97.12 87 SER A N 1
ATOM 662 C CA . SER A 1 87 ? -20.953 2 6.582 1 97.12 87 SER A CA 1
ATOM 663 C C . SER A 1 87 ? -21.656 3.344 6.496 1 97.12 87 SER A C 1
ATOM 665 O O . SER A 1 87 ? -22.781 3.486 6.984 1 97.12 87 SER A O 1
ATOM 667 N N . PHE A 1 88 ? -21 4.352 5.973 1 97.44 88 PHE A N 1
ATOM 668 C CA . PHE A 1 88 ? -21.531 5.691 5.758 1 97.44 88 PHE A CA 1
ATOM 669 C C . PHE A 1 88 ? -21.641 6 4.27 1 97.44 88 PHE A C 1
ATOM 671 O O . PHE A 1 88 ? -20.812 6.723 3.719 1 97.44 88 PHE A O 1
ATOM 678 N N . SER A 1 89 ? -22.719 5.586 3.693 1 95.75 89 SER A N 1
ATOM 679 C CA . SER A 1 89 ? -22.844 5.379 2.254 1 95.75 89 SER A CA 1
ATOM 680 C C . SER A 1 89 ? -22.906 6.707 1.507 1 95.75 89 SER A C 1
ATOM 682 O O . SER A 1 89 ? -22.656 6.758 0.298 1 95.75 89 SER A O 1
ATOM 684 N N . LYS A 1 90 ? -23.172 7.777 2.186 1 95.56 90 LYS A N 1
ATOM 685 C CA . LYS A 1 90 ? -23.359 9.039 1.479 1 95.56 90 LYS A CA 1
ATOM 686 C C . LYS A 1 90 ? -22.172 9.977 1.689 1 95.56 90 LYS A C 1
ATOM 688 O O . LYS A 1 90 ? -22.188 11.109 1.211 1 95.56 90 LYS A O 1
ATOM 693 N N . VAL A 1 91 ? -21.172 9.539 2.35 1 96.81 91 VAL A N 1
ATOM 694 C CA . VAL A 1 91 ? -19.953 10.328 2.482 1 96.81 91 VAL A CA 1
ATOM 695 C C . VAL A 1 91 ? -19.281 10.461 1.123 1 96.81 91 VAL A C 1
ATOM 697 O O . VAL A 1 91 ? -18.984 9.453 0.47 1 96.81 91 VAL A O 1
ATOM 700 N N . THR A 1 92 ? -19 11.68 0.722 1 95.25 92 THR A N 1
ATOM 701 C CA . THR A 1 92 ? -18.359 11.922 -0.568 1 95.25 92 THR A CA 1
ATOM 702 C C . THR A 1 92 ? -17.094 12.75 -0.399 1 95.25 92 THR A C 1
ATOM 704 O O . THR A 1 92 ? -16.219 12.734 -1.27 1 95.25 92 THR A O 1
ATOM 707 N N . TRP A 1 93 ? -17.016 13.531 0.684 1 96.69 93 TRP A N 1
ATOM 708 C CA . TRP A 1 93 ? -15.836 14.328 0.994 1 96.69 93 TRP A CA 1
ATOM 709 C C . TRP A 1 93 ? -14.969 13.641 2.045 1 96.69 93 TRP A C 1
ATOM 711 O O . TRP A 1 93 ? -15.484 13.141 3.049 1 96.69 93 TRP A O 1
ATOM 721 N N . ALA A 1 94 ? -13.75 13.57 1.814 1 98.06 94 ALA A N 1
ATOM 722 C CA . ALA A 1 94 ? -12.828 13.086 2.83 1 98.06 94 ALA A CA 1
ATOM 723 C C . ALA A 1 94 ? -11.625 14.016 2.969 1 98.06 94 ALA A C 1
ATOM 725 O O . ALA A 1 94 ? -11.055 14.461 1.967 1 98.06 94 ALA A O 1
ATOM 726 N N . PHE A 1 95 ? -11.32 14.383 4.164 1 98.75 95 PHE A N 1
ATOM 727 C CA . PHE A 1 95 ? -10.109 15.133 4.488 1 98.75 95 PHE A CA 1
ATOM 728 C C . PHE A 1 95 ? -9.102 14.25 5.203 1 98.75 95 PHE A C 1
ATOM 730 O O . PHE A 1 95 ? -9.398 13.672 6.254 1 98.75 95 PHE A O 1
ATOM 737 N N . VAL A 1 96 ? -7.992 14.047 4.629 1 98.69 96 VAL A N 1
ATOM 738 C CA . VAL A 1 96 ? -6.883 13.391 5.309 1 98.69 96 VAL A CA 1
ATOM 739 C C . VAL A 1 96 ? -6.023 14.43 6.027 1 98.69 96 VAL A C 1
ATOM 741 O O . VAL A 1 96 ? -5.293 15.18 5.387 1 98.69 96 VAL A O 1
ATOM 744 N N . VAL A 1 97 ? -6.082 14.422 7.348 1 98.62 97 VAL A N 1
ATOM 745 C CA . VAL A 1 97 ? -5.512 15.5 8.148 1 98.62 97 VAL A CA 1
ATOM 746 C C . VAL A 1 97 ? -4.395 14.945 9.039 1 98.62 97 VAL A C 1
ATOM 748 O O . VAL A 1 97 ? -4.555 13.906 9.672 1 98.62 97 VAL A O 1
ATOM 751 N N . GLY A 1 98 ? -3.326 15.633 9.086 1 97.56 98 GLY A N 1
ATOM 752 C CA . GLY A 1 98 ? -2.203 15.234 9.922 1 97.56 98 GLY A CA 1
ATOM 753 C C . GLY A 1 98 ? -0.921 15.977 9.586 1 97.56 98 GLY A C 1
ATOM 754 O O . GLY A 1 98 ? -0.944 17.172 9.312 1 97.56 98 GLY A O 1
ATOM 755 N N . ILE A 1 99 ? 0.234 15.281 9.703 1 97.06 99 ILE A N 1
ATOM 756 C CA . ILE A 1 99 ? 1.533 15.898 9.469 1 97.06 99 ILE A CA 1
ATOM 757 C C . ILE A 1 99 ? 2.201 15.258 8.258 1 97.06 99 ILE A C 1
ATOM 759 O O . ILE A 1 99 ? 1.823 14.164 7.836 1 97.06 99 ILE A O 1
ATOM 763 N N . ALA A 1 100 ? 3.146 15.93 7.676 1 97.69 100 ALA A N 1
ATOM 764 C CA . ALA A 1 100 ? 3.848 15.469 6.48 1 97.69 100 ALA A CA 1
ATOM 765 C C . ALA A 1 100 ? 5.223 16.125 6.363 1 97.69 100 ALA A C 1
ATOM 767 O O . ALA A 1 100 ? 5.543 17.047 7.113 1 97.69 100 ALA A O 1
ATOM 768 N N . GLY A 1 101 ? 6.027 15.531 5.496 1 97.5 101 GLY A N 1
ATOM 769 C CA . GLY A 1 101 ? 7.246 16.203 5.074 1 97.5 101 GLY A CA 1
ATOM 770 C C . GLY A 1 101 ? 7.035 17.141 3.906 1 97.5 101 GLY A C 1
ATOM 771 O O . GLY A 1 101 ? 6.184 16.906 3.049 1 97.5 101 GLY A O 1
ATOM 772 N N . GLY A 1 102 ? 7.832 18.156 3.871 1 97.88 102 GLY A N 1
ATOM 773 C CA . GLY A 1 102 ? 7.738 19.125 2.793 1 97.88 102 GLY A CA 1
ATOM 774 C C . GLY A 1 102 ? 8.992 19.188 1.938 1 97.88 102 GLY A C 1
ATOM 775 O O . GLY A 1 102 ? 10.062 18.75 2.359 1 97.88 102 GLY A O 1
ATOM 776 N N . ALA A 1 103 ? 8.836 19.688 0.742 1 97.81 103 ALA A N 1
ATOM 777 C CA . ALA A 1 103 ? 9.961 19.922 -0.152 1 97.81 103 ALA A CA 1
ATOM 778 C C . ALA A 1 103 ? 10.68 21.219 0.207 1 97.81 103 ALA A C 1
ATOM 780 O O . ALA A 1 103 ? 10.102 22.312 0.101 1 97.81 103 ALA A O 1
ATOM 781 N N . PRO A 1 104 ? 11.906 21.125 0.539 1 95.75 104 PRO A N 1
ATOM 782 C CA . PRO A 1 104 ? 12.625 22.359 0.873 1 95.75 104 PRO A CA 1
ATOM 783 C C . PRO A 1 104 ? 13.023 23.156 -0.363 1 95.75 104 PRO A C 1
ATOM 785 O O . PRO A 1 104 ? 13.125 24.391 -0.303 1 95.75 104 PRO A O 1
ATOM 788 N N . PHE A 1 105 ? 13.281 22.453 -1.415 1 96.75 105 PHE A N 1
ATOM 789 C CA . PHE A 1 105 ? 13.688 23.062 -2.68 1 96.75 105 PHE A CA 1
ATOM 790 C C . PHE A 1 105 ? 12.828 22.531 -3.828 1 96.75 105 PHE A C 1
ATOM 792 O O . PHE A 1 105 ? 12.219 21.469 -3.717 1 96.75 105 PHE A O 1
ATOM 799 N N . VAL A 1 106 ? 12.766 23.328 -4.887 1 96.75 106 VAL A N 1
ATOM 800 C CA . VAL A 1 106 ? 12.094 22.922 -6.117 1 96.75 106 VAL A CA 1
ATOM 801 C C . VAL A 1 106 ? 12.969 23.25 -7.32 1 96.75 106 VAL A C 1
ATOM 803 O O . VAL A 1 106 ? 13.797 24.172 -7.258 1 96.75 106 VAL A O 1
ATOM 806 N N . PRO A 1 107 ? 12.734 22.516 -8.383 1 95.94 107 PRO A N 1
ATOM 807 C CA . PRO A 1 107 ? 13.531 22.797 -9.586 1 95.94 107 PRO A CA 1
ATOM 808 C C . PRO A 1 107 ? 13.289 24.203 -10.125 1 95.94 107 PRO A C 1
ATOM 810 O O . PRO A 1 107 ? 12.164 24.703 -10.094 1 95.94 107 PRO A O 1
ATOM 813 N N . ASP A 1 108 ? 14.359 24.812 -10.555 1 95.5 108 ASP A N 1
ATOM 814 C CA . ASP A 1 108 ? 14.375 26.109 -11.195 1 95.5 108 ASP A CA 1
ATOM 815 C C . ASP A 1 108 ? 15.383 26.156 -12.344 1 95.5 108 ASP A C 1
ATOM 817 O O . ASP A 1 108 ? 16.547 26.484 -12.141 1 95.5 108 ASP A O 1
ATOM 821 N N . GLY A 1 109 ? 14.922 25.984 -13.586 1 92 109 GLY A N 1
ATOM 822 C CA . GLY A 1 109 ? 15.844 25.781 -14.695 1 92 109 GLY A CA 1
ATOM 823 C C . GLY A 1 109 ? 16.781 24.609 -14.484 1 92 109 GLY A C 1
ATOM 824 O O . GLY A 1 109 ? 16.344 23.5 -14.172 1 92 109 GLY A O 1
ATOM 825 N N . PRO A 1 110 ? 18.016 24.797 -14.688 1 90.62 110 PRO A N 1
ATOM 826 C CA . PRO A 1 110 ? 18.984 23.703 -14.484 1 90.62 110 PRO A CA 1
ATOM 827 C C . PRO A 1 110 ? 19.359 23.5 -13.016 1 90.62 110 PRO A C 1
ATOM 829 O O . PRO A 1 110 ? 20.016 22.531 -12.672 1 90.62 110 PRO A O 1
ATOM 832 N N . GLY A 1 111 ? 18.812 24.453 -12.219 1 93.75 111 GLY A N 1
ATOM 833 C CA . GLY A 1 111 ? 19.172 24.406 -10.812 1 93.75 111 GLY A CA 1
ATOM 834 C C . GLY A 1 111 ? 17.969 24.25 -9.891 1 93.75 111 GLY A C 1
ATOM 835 O O . GLY A 1 111 ? 16.953 23.656 -10.281 1 93.75 111 GLY A O 1
ATOM 836 N N . TRP A 1 112 ? 18.188 24.547 -8.602 1 95.5 112 TRP A N 1
ATOM 837 C CA . TRP A 1 112 ? 17.156 24.438 -7.562 1 95.5 112 TRP A CA 1
ATOM 838 C C . TRP A 1 112 ? 16.984 25.781 -6.844 1 95.5 112 TRP A C 1
ATOM 840 O O . TRP A 1 112 ? 17.922 26.562 -6.742 1 95.5 112 TRP A O 1
ATOM 850 N N . LYS A 1 113 ? 15.844 26.047 -6.438 1 95.94 113 LYS A N 1
ATOM 851 C CA . LYS A 1 113 ? 15.562 27.203 -5.586 1 95.94 113 LYS A CA 1
ATOM 852 C C . LYS A 1 113 ? 14.758 26.797 -4.355 1 95.94 113 LYS A C 1
ATOM 854 O O . LYS A 1 113 ? 14.195 25.703 -4.309 1 95.94 113 LYS A O 1
ATOM 859 N N . LYS A 1 114 ? 14.734 27.672 -3.414 1 94.88 114 LYS A N 1
ATOM 860 C CA . LYS A 1 114 ? 13.914 27.438 -2.23 1 94.88 114 LYS A CA 1
ATOM 861 C C . LYS A 1 114 ? 12.438 27.297 -2.605 1 94.88 114 LYS A C 1
ATOM 863 O O . LYS A 1 114 ? 11.938 28.047 -3.457 1 94.88 114 LYS A O 1
ATOM 868 N N . SER A 1 115 ? 11.75 26.344 -1.984 1 95.38 115 SER A N 1
ATOM 869 C CA . SER A 1 115 ? 10.352 26.094 -2.299 1 95.38 115 SER A CA 1
ATOM 870 C C . SER A 1 115 ? 9.445 27.141 -1.655 1 95.38 115 SER A C 1
ATOM 872 O O . SER A 1 115 ? 8.312 27.344 -2.084 1 95.38 115 SER A O 1
ATOM 874 N N . GLY A 1 116 ? 9.945 27.766 -0.57 1 93.75 116 GLY A N 1
ATOM 875 C CA . GLY A 1 116 ? 9.141 28.672 0.228 1 93.75 116 GLY A CA 1
ATOM 876 C C . GLY A 1 116 ? 8.367 27.984 1.334 1 93.75 116 GLY A C 1
ATOM 877 O O . GLY A 1 116 ? 7.785 28.625 2.201 1 93.75 116 GLY A O 1
ATOM 878 N N . ILE A 1 117 ? 8.328 26.688 1.342 1 96.06 117 ILE A N 1
ATOM 879 C CA . ILE A 1 117 ? 7.656 25.922 2.383 1 96.06 117 ILE A CA 1
ATOM 880 C C . ILE A 1 117 ? 8.516 25.891 3.645 1 96.06 117 ILE A C 1
ATOM 882 O O . ILE A 1 117 ? 9.711 25.594 3.58 1 96.06 117 ILE A O 1
ATOM 886 N N . GLN A 1 118 ? 7.914 26.203 4.762 1 94.94 118 GLN A N 1
ATOM 887 C CA . GLN A 1 118 ? 8.586 26.172 6.055 1 94.94 118 GLN A CA 1
ATOM 888 C C . GLN A 1 118 ? 7.906 25.188 7.004 1 94.94 118 GLN A C 1
ATOM 890 O O . GLN A 1 118 ? 6.754 24.797 6.781 1 94.94 118 GLN A O 1
ATOM 895 N N . LEU A 1 119 ? 8.695 24.719 7.969 1 95.12 119 LEU A N 1
ATOM 896 C CA . LEU A 1 119 ? 8.055 23.922 9 1 95.12 119 LEU A CA 1
ATOM 897 C C . LEU A 1 119 ? 6.918 24.688 9.672 1 95.12 119 LEU A C 1
ATOM 899 O O . LEU A 1 119 ? 7.051 25.875 9.945 1 95.12 119 LEU A O 1
ATOM 903 N N . GLY A 1 120 ? 5.785 24.016 9.836 1 94.31 120 GLY A N 1
ATOM 904 C CA . GLY A 1 120 ? 4.613 24.672 10.391 1 94.31 120 GLY A CA 1
ATOM 905 C C . GLY A 1 120 ? 3.602 25.078 9.344 1 94.31 120 GLY A C 1
ATOM 906 O O . GLY A 1 120 ? 2.426 25.281 9.648 1 94.31 120 GLY A O 1
ATOM 907 N N . ASP A 1 121 ? 4.043 25.234 8.117 1 96.56 121 ASP A N 1
ATOM 908 C CA . ASP A 1 121 ? 3.115 25.516 7.027 1 96.56 121 ASP A CA 1
ATOM 909 C C . ASP A 1 121 ? 2.184 24.328 6.777 1 96.56 121 ASP A C 1
ATOM 911 O O . ASP A 1 121 ? 2.42 23.234 7.285 1 96.56 121 ASP A O 1
ATOM 915 N N . VAL A 1 122 ? 1.105 24.609 6.098 1 98.19 122 VAL A N 1
ATOM 916 C CA . VAL A 1 122 ? 0.142 23.594 5.723 1 98.19 122 VAL A CA 1
ATOM 917 C C . VAL A 1 122 ? 0.156 23.391 4.207 1 98.19 122 VAL A C 1
ATOM 919 O O . VAL A 1 122 ? 0.202 24.375 3.451 1 98.19 122 VAL A O 1
ATOM 922 N N . VAL A 1 123 ? 0.189 22.172 3.811 1 98.62 123 VAL A N 1
ATOM 923 C CA . VAL A 1 123 ? 0.072 21.859 2.389 1 98.62 123 VAL A CA 1
ATOM 924 C C . VAL A 1 123 ? -1.268 21.188 2.115 1 98.62 123 VAL A C 1
ATOM 926 O O . VAL A 1 123 ? -1.638 20.234 2.805 1 98.62 123 VAL A O 1
ATOM 929 N N . VAL A 1 124 ? -1.991 21.688 1.146 1 98.56 124 VAL A N 1
ATOM 930 C CA . VAL A 1 124 ? -3.258 21.125 0.684 1 98.56 124 VAL A CA 1
ATOM 931 C C . VAL A 1 124 ? -3.066 20.469 -0.686 1 98.56 124 VAL A C 1
ATOM 933 O O . VAL A 1 124 ? -2.461 21.062 -1.581 1 98.56 124 VAL A O 1
ATOM 936 N N . SER A 1 125 ? -3.643 19.312 -0.854 1 97.88 125 SER A N 1
ATOM 937 C CA . SER A 1 125 ? -3.383 18.531 -2.061 1 97.88 125 SER A CA 1
ATOM 938 C C . SER A 1 125 ? -4.148 19.094 -3.254 1 97.88 125 SER A C 1
ATOM 940 O O . SER A 1 125 ? -5.309 19.484 -3.127 1 97.88 125 SER A O 1
ATOM 942 N N . THR A 1 126 ? -3.459 19.156 -4.375 1 96 126 THR A N 1
ATOM 943 C CA . THR A 1 126 ? -4.113 19.297 -5.672 1 96 126 THR A CA 1
ATOM 944 C C . THR A 1 126 ? -4.168 17.953 -6.398 1 96 126 THR A C 1
ATOM 946 O O . THR A 1 126 ? -5.043 17.734 -7.238 1 96 126 THR A O 1
ATOM 949 N N . GLN A 1 127 ? -3.242 17.109 -6.066 1 95.06 127 GLN A N 1
ATOM 950 C CA . GLN A 1 127 ? -3.084 15.773 -6.617 1 95.06 127 GLN A CA 1
ATOM 951 C C . GLN A 1 127 ? -2.264 14.891 -5.684 1 95.06 127 GLN A C 1
ATOM 953 O O . GLN A 1 127 ? -1.526 15.391 -4.832 1 95.06 127 GLN A O 1
ATOM 958 N N . VAL A 1 128 ? -2.48 13.641 -5.793 1 96.44 128 VAL A N 1
ATOM 959 C CA . VAL A 1 128 ? -1.679 12.68 -5.047 1 96.44 128 VAL A CA 1
ATOM 960 C C . VAL A 1 128 ? -1.102 11.633 -6 1 96.44 128 VAL A C 1
ATOM 962 O O . VAL A 1 128 ? -1.806 11.133 -6.879 1 96.44 128 VAL A O 1
ATOM 965 N N . ILE A 1 129 ? 0.178 11.398 -5.832 1 94.88 129 ILE A N 1
ATOM 966 C CA . ILE A 1 129 ? 0.798 10.305 -6.574 1 94.88 129 ILE A CA 1
ATOM 967 C C . ILE A 1 129 ? 1.244 9.211 -5.605 1 94.88 129 ILE A C 1
ATOM 969 O O . ILE A 1 129 ? 1.724 9.5 -4.508 1 94.88 129 ILE A O 1
ATOM 973 N N . GLU A 1 130 ? 0.951 7.996 -5.98 1 94.56 130 GLU A N 1
ATOM 974 C CA . GLU A 1 130 ? 1.499 6.859 -5.25 1 94.56 130 GLU A CA 1
ATOM 975 C C . GLU A 1 130 ? 2.902 6.516 -5.738 1 94.56 130 GLU A C 1
ATOM 977 O O . GLU A 1 130 ? 3.064 5.891 -6.789 1 94.56 130 GLU A O 1
ATOM 982 N N . TYR A 1 131 ? 3.9 6.82 -4.953 1 92.69 131 TYR A N 1
ATOM 983 C CA . TYR A 1 131 ? 5.258 6.82 -5.488 1 92.69 131 TYR A CA 1
ATOM 984 C C . TYR A 1 131 ? 5.879 5.434 -5.391 1 92.69 131 TYR A C 1
ATOM 986 O O . TYR A 1 131 ? 6.914 5.164 -6.008 1 92.69 131 TYR A O 1
ATOM 994 N N . ASP A 1 132 ? 5.293 4.539 -4.609 1 92.19 132 ASP A N 1
ATOM 995 C CA . ASP A 1 132 ? 5.914 3.236 -4.395 1 92.19 132 ASP A CA 1
ATOM 996 C C . ASP A 1 132 ? 5.168 2.141 -5.156 1 92.19 132 ASP A C 1
ATOM 998 O O . ASP A 1 132 ? 5.277 0.96 -4.816 1 92.19 132 ASP A O 1
ATOM 1002 N N . PHE A 1 133 ? 4.418 2.486 -6.109 1 91.44 133 PHE A N 1
ATOM 1003 C CA . PHE A 1 133 ? 3.729 1.53 -6.969 1 91.44 133 PHE A CA 1
ATOM 1004 C C . PHE A 1 133 ? 4.398 1.45 -8.336 1 91.44 133 PHE A C 1
ATOM 1006 O O . PHE A 1 133 ? 4.363 2.412 -9.109 1 91.44 133 PHE A O 1
ATOM 1013 N N . GLY A 1 134 ? 4.953 0.312 -8.562 1 91.44 134 GLY A N 1
ATOM 1014 C CA . GLY A 1 134 ? 5.641 0.179 -9.844 1 91.44 134 GLY A CA 1
ATOM 1015 C C . GLY A 1 134 ? 6.621 -0.979 -9.875 1 91.44 134 GLY A C 1
ATOM 1016 O O . GLY A 1 134 ? 6.258 -2.115 -9.555 1 91.44 134 GLY A O 1
ATOM 1017 N N . ARG A 1 135 ? 7.844 -0.682 -10.344 1 87.12 135 ARG A N 1
ATOM 1018 C CA . ARG A 1 135 ? 8.883 -1.694 -10.484 1 87.12 135 ARG A CA 1
ATOM 1019 C C . ARG A 1 135 ? 10.156 -1.281 -9.742 1 87.12 135 ARG A C 1
ATOM 1021 O O . ARG A 1 135 ? 10.578 -0.125 -9.82 1 87.12 135 ARG A O 1
ATOM 1028 N N . GLU A 1 136 ? 10.633 -2.201 -9.031 1 86 136 GLU A N 1
ATOM 1029 C CA . GLU A 1 136 ? 11.883 -1.982 -8.305 1 86 136 GLU A CA 1
ATOM 1030 C C . GLU A 1 136 ? 13.078 -2.504 -9.086 1 86 136 GLU A C 1
ATOM 1032 O O . GLU A 1 136 ? 13.258 -3.717 -9.227 1 86 136 GLU A O 1
ATOM 1037 N N . PHE A 1 137 ? 13.938 -1.608 -9.531 1 83 137 PHE A N 1
ATOM 1038 C CA . PHE A 1 137 ? 15.148 -1.972 -10.258 1 83 137 PHE A CA 1
ATOM 1039 C C . PHE A 1 137 ? 16.375 -1.867 -9.352 1 83 137 PHE A C 1
ATOM 1041 O O . PHE A 1 137 ? 16.266 -1.421 -8.203 1 83 137 PHE A O 1
ATOM 1048 N N . GLU A 1 138 ? 17.5 -2.262 -9.883 1 81.38 138 GLU A N 1
ATOM 1049 C CA . GLU A 1 138 ? 18.734 -2.248 -9.102 1 81.38 138 GLU A CA 1
ATOM 1050 C C . GLU A 1 138 ? 19.078 -0.838 -8.633 1 81.38 138 GLU A C 1
ATOM 1052 O O . GLU A 1 138 ? 19.406 -0.632 -7.465 1 81.38 138 GLU A O 1
ATOM 1057 N N . ASN A 1 139 ? 19.016 0.111 -9.469 1 75.38 139 ASN A N 1
ATOM 1058 C CA . ASN A 1 139 ? 19.469 1.454 -9.125 1 75.38 139 ASN A CA 1
ATOM 1059 C C . ASN A 1 139 ? 18.297 2.43 -9.023 1 75.38 139 ASN A C 1
ATOM 1061 O O . ASN A 1 139 ? 18.453 3.631 -9.242 1 75.38 139 ASN A O 1
ATOM 1065 N N . GLY A 1 140 ? 17.172 1.806 -8.68 1 77.06 140 GLY A N 1
ATOM 1066 C CA . GLY A 1 140 ? 16.109 2.793 -8.562 1 77.06 140 GLY A CA 1
ATOM 1067 C C . GLY A 1 140 ? 14.719 2.197 -8.711 1 77.06 140 GLY A C 1
ATOM 1068 O O . GLY A 1 140 ? 14.57 0.979 -8.836 1 77.06 140 GLY A O 1
ATOM 1069 N N . PHE A 1 141 ? 13.789 3.061 -8.617 1 82.25 141 PHE A N 1
ATOM 1070 C CA . PHE A 1 141 ? 12.375 2.703 -8.688 1 82.25 141 PHE A CA 1
ATOM 1071 C C . PHE A 1 141 ? 11.688 3.41 -9.852 1 82.25 141 PHE A C 1
ATOM 1073 O O . PHE A 1 141 ? 11.914 4.602 -10.078 1 82.25 141 PHE A O 1
ATOM 1080 N N . LYS A 1 142 ? 10.969 2.598 -10.617 1 79 142 LYS A N 1
ATOM 1081 C CA . LYS A 1 142 ? 10.164 3.17 -11.695 1 79 142 LYS A CA 1
ATOM 1082 C C . LYS A 1 142 ? 8.672 3.027 -11.398 1 79 142 LYS A C 1
ATOM 1084 O O . LYS A 1 142 ? 8.125 1.922 -11.438 1 79 142 LYS A O 1
ATOM 1089 N N . ARG A 1 143 ? 8.062 4.168 -11.258 1 85.31 143 ARG A N 1
ATOM 1090 C CA . ARG A 1 143 ? 6.629 4.172 -10.984 1 85.31 143 ARG A CA 1
ATOM 1091 C C . ARG A 1 143 ? 5.836 3.771 -12.219 1 85.31 143 ARG A C 1
ATOM 1093 O O . ARG A 1 143 ? 6.227 4.094 -13.344 1 85.31 143 ARG A O 1
ATOM 1100 N N . LYS A 1 144 ? 4.797 3.027 -11.938 1 81.94 144 LYS A N 1
ATOM 1101 C CA . LYS A 1 144 ? 3.838 2.836 -13.023 1 81.94 144 LYS A CA 1
ATOM 1102 C C . LYS A 1 144 ? 3.119 4.141 -13.359 1 81.94 144 LYS A C 1
ATOM 1104 O O . LYS A 1 144 ? 2.545 4.781 -12.477 1 81.94 144 LYS A O 1
ATOM 1109 N N . THR A 1 145 ? 3.166 4.574 -14.641 1 76.94 145 THR A N 1
ATOM 1110 C CA . THR A 1 145 ? 2.635 5.887 -14.992 1 76.94 145 THR A CA 1
ATOM 1111 C C . THR A 1 145 ? 1.517 5.762 -16.016 1 76.94 145 THR A C 1
ATOM 1113 O O . THR A 1 145 ? 0.961 6.77 -16.469 1 76.94 145 THR A O 1
ATOM 1116 N N . GLU A 1 146 ? 1.217 4.508 -16.297 1 73.56 146 GLU A N 1
ATOM 1117 C CA . GLU A 1 146 ? 0.107 4.328 -17.234 1 73.56 146 GLU A CA 1
ATOM 1118 C C . GLU A 1 146 ? -1.205 4.82 -16.625 1 73.56 146 GLU A C 1
ATOM 1120 O O . GLU A 1 146 ? -1.456 4.637 -15.438 1 73.56 146 GLU A O 1
ATOM 1125 N N . VAL A 1 147 ? -2.01 5.383 -17.5 1 66 147 VAL A N 1
ATOM 1126 C CA . VAL A 1 147 ? -3.25 6.02 -17.062 1 66 147 VAL A CA 1
ATOM 1127 C C . VAL A 1 147 ? -4.117 5.016 -16.312 1 66 147 VAL A C 1
ATOM 1129 O O . VAL A 1 147 ? -4.824 5.379 -15.375 1 66 147 VAL A O 1
ATOM 1132 N N . GLU A 1 148 ? -3.959 3.75 -16.641 1 70.88 148 GLU A N 1
ATOM 1133 C CA . GLU A 1 148 ? -4.781 2.705 -16.047 1 70.88 148 GLU A CA 1
ATOM 1134 C C . GLU A 1 148 ? -4.305 2.363 -14.633 1 70.88 148 GLU A C 1
ATOM 1136 O O . GLU A 1 148 ? -5.035 1.744 -13.859 1 70.88 148 GLU A O 1
ATOM 1141 N N . SER A 1 149 ? -3.096 2.885 -14.297 1 77.31 149 SER A N 1
ATOM 1142 C CA . SER A 1 149 ? -2.496 2.381 -13.062 1 77.31 149 SER A CA 1
ATOM 1143 C C . SER A 1 149 ? -2.199 3.516 -12.094 1 77.31 149 SER A C 1
ATOM 1145 O O . SER A 1 149 ? -1.665 3.285 -11.008 1 77.31 149 SER A O 1
ATOM 1147 N N . VAL A 1 150 ? -2.498 4.691 -12.555 1 79.75 150 VAL A N 1
ATOM 1148 C CA . VAL A 1 150 ? -2.221 5.824 -11.68 1 79.75 150 VAL A CA 1
ATOM 1149 C C . VAL A 1 150 ? -3.52 6.305 -11.039 1 79.75 150 VAL A C 1
ATOM 1151 O O . VAL A 1 150 ? -4.609 6.016 -11.531 1 79.75 150 VAL A O 1
ATOM 1154 N N . LEU A 1 151 ? -3.342 6.973 -9.953 1 81.56 151 LEU A N 1
ATOM 1155 C CA . LEU A 1 151 ? -4.5 7.562 -9.289 1 81.56 151 LEU A CA 1
ATOM 1156 C C . LEU A 1 151 ? -5.18 8.586 -10.18 1 81.56 151 LEU A C 1
ATOM 1158 O O . LEU A 1 151 ? -4.508 9.336 -10.898 1 81.56 151 LEU A O 1
ATOM 1162 N N . SER A 1 152 ? -6.414 8.57 -10.117 1 81.69 152 SER A N 1
ATOM 1163 C CA . SER A 1 152 ? -7.199 9.492 -10.938 1 81.69 152 SER A CA 1
ATOM 1164 C C . SER A 1 152 ? -7.031 10.93 -10.469 1 81.69 152 SER A C 1
ATOM 1166 O O . SER A 1 152 ? -6.52 11.18 -9.375 1 81.69 152 SER A O 1
ATOM 1168 N N . ARG A 1 153 ? -7.43 11.742 -11.352 1 82.75 153 ARG A N 1
ATOM 1169 C CA . ARG A 1 153 ? -7.523 13.141 -10.945 1 82.75 153 ARG A CA 1
ATOM 1170 C C . ARG A 1 153 ? -8.586 13.32 -9.867 1 82.75 153 ARG A C 1
ATOM 1172 O O . ARG A 1 153 ? -9.484 12.492 -9.719 1 82.75 153 ARG A O 1
ATOM 1179 N N . ALA A 1 154 ? -8.383 14.406 -9.156 1 86.5 154 ALA A N 1
ATOM 1180 C CA . ALA A 1 154 ? -9.422 14.75 -8.188 1 86.5 154 ALA A CA 1
ATOM 1181 C C . ALA A 1 154 ? -10.781 14.906 -8.867 1 86.5 154 ALA A C 1
ATOM 1183 O O . ALA A 1 154 ? -10.867 15.445 -9.977 1 86.5 154 ALA A O 1
ATOM 1184 N N . PRO A 1 155 ? -11.789 14.438 -8.203 1 89.44 155 PRO A N 1
ATOM 1185 C CA . PRO A 1 155 ? -13.125 14.688 -8.758 1 89.44 155 PRO A CA 1
ATOM 1186 C C . PRO A 1 155 ? -13.391 16.172 -9.008 1 89.44 155 PRO A C 1
ATOM 1188 O O . PRO A 1 155 ? -12.805 17.031 -8.344 1 89.44 155 PRO A O 1
ATOM 1191 N N . GLN A 1 156 ? -14.281 16.438 -9.891 1 88.75 156 GLN A N 1
ATOM 1192 C CA . GLN A 1 156 ? -14.562 17.797 -10.32 1 88.75 156 GLN A CA 1
ATOM 1193 C C . GLN A 1 156 ? -14.969 18.688 -9.141 1 88.75 156 GLN A C 1
ATOM 1195 O O . GLN A 1 156 ? -14.531 19.828 -9.031 1 88.75 156 GLN A O 1
ATOM 1200 N N . LYS A 1 157 ? -15.773 18.156 -8.336 1 91.56 157 LYS A N 1
ATOM 1201 C CA . LYS A 1 157 ? -16.234 18.953 -7.207 1 91.56 157 LYS A CA 1
ATOM 1202 C C . LYS A 1 157 ? -15.07 19.375 -6.316 1 91.56 157 LYS A C 1
ATOM 1204 O O . LYS A 1 157 ? -15.031 20.5 -5.82 1 91.56 157 LYS A O 1
ATOM 1209 N N . VAL A 1 158 ? -14.141 18.453 -6.125 1 94.06 158 VAL A N 1
ATOM 1210 C CA . VAL A 1 158 ? -12.984 18.75 -5.289 1 94.06 158 VAL A CA 1
ATOM 1211 C C . VAL A 1 158 ? -12.062 19.719 -6.008 1 94.06 158 VAL A C 1
ATOM 1213 O O . VAL A 1 158 ? -11.594 20.703 -5.414 1 94.06 158 VAL A O 1
ATOM 1216 N N . ALA A 1 159 ? -11.859 19.484 -7.277 1 93.12 159 ALA A N 1
ATOM 1217 C CA . ALA A 1 159 ? -11 20.359 -8.062 1 93.12 159 ALA A CA 1
ATOM 1218 C C . ALA A 1 159 ? -11.547 21.781 -8.109 1 93.12 159 ALA A C 1
ATOM 1220 O O . ALA A 1 159 ? -10.797 22.734 -7.945 1 93.12 159 ALA A O 1
ATOM 1221 N N . ASN A 1 160 ? -12.82 21.875 -8.305 1 92.44 160 ASN A N 1
ATOM 1222 C CA . ASN A 1 160 ? -13.461 23.188 -8.328 1 92.44 160 ASN A CA 1
ATOM 1223 C C . ASN A 1 160 ? -13.352 23.891 -6.98 1 92.44 160 ASN A C 1
ATOM 1225 O O . ASN A 1 160 ? -13.094 25.094 -6.922 1 92.44 160 ASN A O 1
ATOM 1229 N N . PHE A 1 161 ? -13.547 23.141 -6.039 1 94.62 161 PHE A N 1
ATOM 1230 C CA . PHE A 1 161 ? -13.453 23.688 -4.691 1 94.62 161 PHE A CA 1
ATOM 1231 C C . PHE A 1 161 ? -12.055 24.234 -4.418 1 94.62 161 PHE A C 1
ATOM 1233 O O . PHE A 1 161 ? -11.898 25.359 -3.939 1 94.62 161 PHE A O 1
ATOM 1240 N N . ILE A 1 162 ? -11.031 23.469 -4.75 1 94.75 162 ILE A N 1
ATOM 1241 C CA . ILE A 1 162 ? -9.641 23.844 -4.516 1 94.75 162 ILE A CA 1
ATOM 1242 C C . ILE A 1 162 ? -9.281 25.047 -5.379 1 94.75 162 ILE A C 1
ATOM 1244 O O . ILE A 1 162 ? -8.539 25.938 -4.945 1 94.75 162 ILE A O 1
ATOM 1248 N N . ASN A 1 163 ? -9.766 25.125 -6.527 1 91.69 163 ASN A N 1
ATOM 1249 C CA . ASN A 1 163 ? -9.469 26.203 -7.461 1 91.69 163 ASN A CA 1
ATOM 1250 C C . ASN A 1 163 ? -9.922 27.562 -6.914 1 91.69 163 ASN A C 1
ATOM 1252 O O . ASN A 1 163 ? -9.367 28.594 -7.277 1 91.69 163 ASN A O 1
ATOM 1256 N N . GLN A 1 164 ? -10.812 27.562 -6.035 1 89.88 164 GLN A N 1
ATOM 1257 C CA . GLN A 1 164 ? -11.305 28.797 -5.434 1 89.88 164 GLN A CA 1
ATOM 1258 C C . GLN A 1 164 ? -10.242 29.453 -4.566 1 89.88 164 GLN A C 1
ATOM 1260 O O . GLN A 1 164 ? -10.25 30.672 -4.375 1 89.88 164 GLN A O 1
ATOM 1265 N N . PHE A 1 165 ? -9.305 28.547 -4.113 1 90.25 165 PHE A N 1
ATOM 1266 C CA . PHE A 1 165 ? -8.391 29.031 -3.088 1 90.25 165 PHE A CA 1
ATOM 1267 C C . PHE A 1 165 ? -6.953 29.031 -3.594 1 90.25 165 PHE A C 1
ATOM 1269 O O . PHE A 1 165 ? -6.086 29.688 -3.029 1 90.25 165 PHE A O 1
ATOM 1276 N N . LYS A 1 166 ? -6.684 28.328 -4.582 1 86.56 166 LYS A N 1
ATOM 1277 C CA . LYS A 1 166 ? -5.32 27.891 -4.875 1 86.56 166 LYS A CA 1
ATOM 1278 C C . LYS A 1 166 ? -4.422 29.078 -5.223 1 86.56 166 LYS A C 1
ATOM 1280 O O . LYS A 1 166 ? -3.207 29.016 -5.023 1 86.56 166 LYS A O 1
ATOM 1285 N N . LEU A 1 167 ? -5.004 30.234 -5.629 1 85.94 167 LEU A N 1
ATOM 1286 C CA . LEU A 1 167 ? -4.184 31.375 -5.992 1 85.94 167 LEU A CA 1
ATOM 1287 C C . LEU A 1 167 ? -3.984 32.312 -4.797 1 85.94 167 LEU A C 1
ATOM 1289 O O . LEU A 1 167 ? -3.225 33.281 -4.875 1 85.94 167 LEU A O 1
ATOM 1293 N N . GLY A 1 168 ? -4.656 32.094 -3.729 1 86.88 168 GLY A N 1
ATOM 1294 C CA . GLY A 1 168 ? -4.414 32.781 -2.473 1 86.88 168 GLY A CA 1
ATOM 1295 C C . GLY A 1 168 ? -5 34.188 -2.439 1 86.88 168 GLY A C 1
ATOM 1296 O O . GLY A 1 168 ? -4.586 35.031 -1.629 1 86.88 168 GLY A O 1
ATOM 1297 N N . ARG A 1 169 ? -6 34.531 -3.232 1 88 169 ARG A N 1
ATOM 1298 C CA . ARG A 1 169 ? -6.465 35.906 -3.318 1 88 169 ARG A CA 1
ATOM 1299 C C . ARG A 1 169 ? -7.949 36 -2.979 1 88 169 ARG A C 1
ATOM 1301 O O . ARG A 1 169 ? -8.461 37.094 -2.734 1 88 169 ARG A O 1
ATOM 1308 N N . SER A 1 170 ? -8.586 34.938 -2.91 1 91.81 170 SER A N 1
ATOM 1309 C CA . SER A 1 170 ? -10.031 34.969 -2.699 1 91.81 170 SER A CA 1
ATOM 1310 C C . SER A 1 170 ? -10.375 35.281 -1.249 1 91.81 170 SER A C 1
ATOM 1312 O O . SER A 1 170 ? -9.539 35.125 -0.357 1 91.81 170 SER A O 1
ATOM 1314 N N . ALA A 1 171 ? -11.578 35.781 -1.087 1 93.31 171 ALA A N 1
ATOM 1315 C CA . ALA A 1 171 ? -12.07 36.031 0.265 1 93.31 171 ALA A CA 1
ATOM 1316 C C . ALA A 1 171 ? -12.117 34.75 1.086 1 93.31 171 ALA A C 1
ATOM 1318 O O . ALA A 1 171 ? -11.781 34.75 2.273 1 93.31 171 ALA A O 1
ATOM 1319 N N . ALA A 1 172 ? -12.523 33.75 0.434 1 92.06 172 ALA A N 1
ATOM 1320 C CA . ALA A 1 172 ? -12.586 32.469 1.109 1 92.06 172 ALA A CA 1
ATOM 1321 C C . ALA A 1 172 ? -11.203 32.031 1.602 1 92.06 172 ALA A C 1
ATOM 1323 O O . ALA A 1 172 ? -11.07 31.516 2.719 1 92.06 172 ALA A O 1
ATOM 1324 N N . PHE A 1 173 ? -10.25 32.219 0.807 1 95.44 173 PHE A N 1
ATOM 1325 C CA . PHE A 1 173 ? -8.898 31.875 1.204 1 95.44 173 PHE A CA 1
ATOM 1326 C C . PHE A 1 173 ? -8.461 32.688 2.428 1 95.44 173 PHE A C 1
ATOM 1328 O O . PHE A 1 173 ? -7.859 32.125 3.352 1 95.44 173 PHE A O 1
ATOM 1335 N N . ARG A 1 174 ? -8.75 33.938 2.406 1 95.31 174 ARG A N 1
ATOM 1336 C CA . ARG A 1 174 ? -8.375 34.781 3.531 1 95.31 174 ARG A CA 1
ATOM 1337 C C . ARG A 1 174 ? -9.023 34.281 4.824 1 95.31 174 ARG A C 1
ATOM 1339 O O . ARG A 1 174 ? -8.391 34.312 5.883 1 95.31 174 ARG A O 1
ATOM 1346 N N . ARG A 1 175 ? -10.211 33.875 4.711 1 95.12 175 ARG A N 1
ATOM 1347 C CA . ARG A 1 175 ? -10.891 33.312 5.883 1 95.12 175 ARG A CA 1
ATOM 1348 C C . ARG A 1 175 ? -10.219 32.031 6.359 1 95.12 175 ARG A C 1
ATOM 1350 O O . ARG A 1 175 ? -10 31.859 7.559 1 95.12 175 ARG A O 1
ATOM 1357 N N . ILE A 1 176 ? -9.898 31.172 5.414 1 96.5 176 ILE A N 1
ATOM 1358 C CA . ILE A 1 176 ? -9.258 29.906 5.75 1 96.5 176 ILE A CA 1
ATOM 1359 C C . ILE A 1 176 ? -7.898 30.172 6.391 1 96.5 176 ILE A C 1
ATOM 1361 O O . ILE A 1 176 ? -7.562 29.578 7.418 1 96.5 176 ILE A O 1
ATOM 1365 N N . LEU A 1 177 ? -7.145 31.078 5.773 1 96.38 177 LEU A N 1
ATOM 1366 C CA . LEU A 1 177 ? -5.82 31.406 6.293 1 96.38 177 LEU A CA 1
ATOM 1367 C C . LEU A 1 177 ? -5.918 31.969 7.707 1 96.38 177 LEU A C 1
ATOM 1369 O O . LEU A 1 177 ? -5.137 31.594 8.586 1 96.38 177 LEU A O 1
ATOM 1373 N N . ALA A 1 178 ? -6.836 32.844 7.926 1 95.94 178 ALA A N 1
ATOM 1374 C CA . ALA A 1 178 ? -7.027 33.438 9.242 1 95.94 178 ALA A CA 1
ATOM 1375 C C . ALA A 1 178 ? -7.355 32.375 10.289 1 95.94 178 ALA A C 1
ATOM 1377 O O . ALA A 1 178 ? -6.777 32.344 11.375 1 95.94 178 ALA A O 1
ATOM 1378 N N . LYS A 1 179 ? -8.203 31.484 9.953 1 95.44 179 LYS A N 1
ATOM 1379 C CA . LYS A 1 179 ? -8.602 30.438 10.883 1 95.44 179 LYS A CA 1
ATOM 1380 C C . LYS A 1 179 ? -7.477 29.438 11.102 1 95.44 179 LYS A C 1
ATOM 1382 O O . LYS A 1 179 ? -7.324 28.891 12.203 1 95.44 179 LYS A O 1
ATOM 1387 N N . THR A 1 180 ? -6.715 29.156 10.062 1 96.31 180 THR A N 1
ATOM 1388 C CA . THR A 1 180 ? -5.562 28.266 10.172 1 96.31 180 THR A CA 1
ATOM 1389 C C . THR A 1 180 ? -4.578 28.781 11.219 1 96.31 180 THR A C 1
ATOM 1391 O O . THR A 1 180 ? -3.914 28 11.891 1 96.31 180 THR A O 1
ATOM 1394 N N . ASN A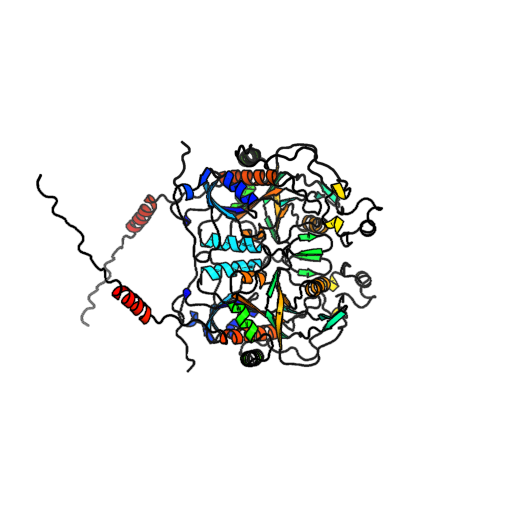 1 181 ? -4.539 30.141 11.32 1 95.19 181 ASN A N 1
ATOM 1395 C CA . ASN A 1 181 ? -3.57 30.75 12.227 1 95.19 181 ASN A CA 1
ATOM 1396 C C . ASN A 1 181 ? -4.23 31.203 13.531 1 95.19 181 ASN A C 1
ATOM 1398 O O . ASN A 1 181 ? -3.637 31.969 14.297 1 95.19 181 ASN A O 1
ATOM 1402 N N . ALA A 1 182 ? -5.426 30.797 13.727 1 91.38 182 ALA A N 1
ATOM 1403 C CA . ALA A 1 182 ? -6.117 31.141 14.961 1 91.38 182 ALA A CA 1
ATOM 1404 C C . ALA A 1 182 ? -5.5 30.438 16.156 1 91.38 182 ALA A C 1
ATOM 1406 O O . ALA A 1 182 ? -4.871 29.375 16 1 91.38 182 ALA A O 1
ATOM 1407 N N . ASP A 1 183 ? -5.641 31.031 17.266 1 82.81 183 ASP A N 1
ATOM 1408 C CA . ASP A 1 183 ? -5.113 30.438 18.484 1 82.81 183 ASP A CA 1
ATOM 1409 C C . ASP A 1 183 ? -5.969 29.25 18.922 1 82.81 183 ASP A C 1
ATOM 1411 O O . ASP A 1 183 ? -7.199 29.328 18.891 1 82.81 183 ASP A O 1
ATOM 1415 N N . LEU A 1 184 ? -5.312 28.125 18.953 1 74.06 184 LEU A N 1
ATOM 1416 C CA . LEU A 1 184 ? -6.012 26.969 19.5 1 74.06 184 LEU A CA 1
ATOM 1417 C C . LEU A 1 184 ? -6.066 27.047 21.031 1 74.06 184 LEU A C 1
ATOM 1419 O O . LEU A 1 184 ? -5.027 27.047 21.688 1 74.06 184 LEU A O 1
ATOM 1423 N N . THR A 1 185 ? -6.793 28.031 21.703 1 58.38 185 THR A N 1
ATOM 1424 C CA . THR A 1 185 ? -6.941 28.031 23.156 1 58.38 185 THR A CA 1
ATOM 1425 C C . THR A 1 185 ? -7.469 26.688 23.656 1 58.38 185 THR A C 1
ATOM 1427 O O . THR A 1 185 ? -8.656 26.562 23.984 1 58.38 185 THR A O 1
ATOM 1430 N N . THR A 1 186 ? -7.246 25.688 22.984 1 54.28 186 THR A N 1
ATOM 1431 C CA . THR A 1 186 ? -7.855 24.5 23.578 1 54.28 186 THR A CA 1
ATOM 1432 C C . THR A 1 186 ? -7.109 24.094 24.844 1 54.28 186 THR A C 1
ATOM 1434 O O . THR A 1 186 ? -5.91 24.344 24.984 1 54.28 186 THR A O 1
ATOM 1437 N N . GLY A 1 187 ? -7.645 24.266 26.125 1 47.62 187 GLY A N 1
ATOM 1438 C CA . GLY A 1 187 ? -7.195 23.938 27.453 1 47.62 187 GLY A CA 1
ATOM 1439 C C . GLY A 1 187 ? -6.125 22.859 27.484 1 47.62 187 GLY A C 1
ATOM 1440 O O . GLY A 1 187 ? -5.469 22.656 28.5 1 47.62 187 GLY A O 1
ATOM 1441 N N . LYS A 1 188 ? -6.242 21.891 26.875 1 47.66 188 LYS A N 1
ATOM 1442 C CA . LYS A 1 188 ? -5.59 20.656 27.312 1 47.66 188 LYS A CA 1
ATOM 1443 C C . LYS A 1 188 ? -4.273 20.438 26.562 1 47.66 188 LYS A C 1
ATOM 1445 O O . LYS A 1 188 ? -3.482 19.562 26.922 1 47.66 188 LYS A O 1
ATOM 1450 N N . GLY A 1 189 ? -3.779 21.094 25.328 1 49.59 189 GLY A N 1
ATOM 1451 C CA . GLY A 1 189 ? -2.633 20.375 24.797 1 49.59 189 GLY A CA 1
ATOM 1452 C C . GLY A 1 189 ? -1.426 21.266 24.562 1 49.59 189 GLY A C 1
ATOM 1453 O O . GLY A 1 189 ? -1.479 22.203 23.766 1 49.59 189 GLY A O 1
ATOM 1454 N N . GLU A 1 190 ? -0.55 21.531 25.469 1 53.66 190 GLU A N 1
ATOM 1455 C CA . GLU A 1 190 ? 0.743 22.203 25.578 1 53.66 190 GLU A CA 1
ATOM 1456 C C . GLU A 1 190 ? 1.509 22.125 24.25 1 53.66 190 GLU A C 1
ATOM 1458 O O . GLU A 1 190 ? 2.27 23.031 23.922 1 53.66 190 GLU A O 1
ATOM 1463 N N . ASP A 1 191 ? 1.334 21.203 23.391 1 63.47 191 ASP A N 1
ATOM 1464 C CA . ASP A 1 191 ? 2.312 20.891 22.344 1 63.47 191 ASP A CA 1
ATOM 1465 C C . ASP A 1 191 ? 1.916 21.5 21.016 1 63.47 191 ASP A C 1
ATOM 1467 O O . ASP A 1 191 ? 2.5 21.188 19.969 1 63.47 191 ASP A O 1
ATOM 1471 N N . HIS A 1 192 ? 1.14 22.656 21.047 1 80.88 192 HIS A N 1
ATOM 1472 C CA . HIS A 1 192 ? 0.673 23.188 19.781 1 80.88 192 HIS A CA 1
ATOM 1473 C C . HIS A 1 192 ? 1.296 24.562 19.484 1 80.88 192 HIS A C 1
ATOM 1475 O O . HIS A 1 192 ? 0.868 25.266 18.578 1 80.88 192 HIS A O 1
ATOM 1481 N N . GLU A 1 193 ? 2.336 24.828 20.234 1 83.81 193 GLU A N 1
ATOM 1482 C CA . GLU A 1 193 ? 2.986 26.125 20.031 1 83.81 193 GLU A CA 1
ATOM 1483 C C . GLU A 1 193 ? 4.121 26.016 19.016 1 83.81 193 GLU A C 1
ATOM 1485 O O . GLU A 1 193 ? 4.762 24.969 18.906 1 83.81 193 GLU A O 1
ATOM 1490 N N . HIS A 1 194 ? 4.324 27.172 18.359 1 88.94 194 HIS A N 1
ATOM 1491 C CA . HIS A 1 194 ? 5.457 27.25 17.438 1 88.94 194 HIS A CA 1
ATOM 1492 C C . HIS A 1 194 ? 6.777 27.078 18.188 1 88.94 194 HIS A C 1
ATOM 1494 O O . HIS A 1 194 ? 6.992 27.703 19.234 1 88.94 194 HIS A O 1
ATOM 1500 N N . PRO A 1 195 ? 7.676 26.281 17.688 1 87.69 195 PRO A N 1
ATOM 1501 C CA . PRO A 1 195 ? 8.914 25.969 18.406 1 87.69 195 PRO A CA 1
ATOM 1502 C C . PRO A 1 195 ? 9.875 27.156 18.469 1 87.69 195 PRO A C 1
ATOM 1504 O O . PRO A 1 195 ? 10.875 27.109 19.188 1 87.69 195 PRO A O 1
ATOM 1507 N N . GLY A 1 196 ? 9.625 28.156 17.75 1 85.81 196 GLY A N 1
ATOM 1508 C CA . GLY A 1 196 ? 10.43 29.359 17.844 1 85.81 196 GLY A CA 1
ATOM 1509 C C . GLY A 1 196 ? 11.227 29.672 16.594 1 85.81 196 GLY A C 1
ATOM 1510 O O . GLY A 1 196 ? 11.305 28.828 15.688 1 85.81 196 GLY A O 1
ATOM 1511 N N . ALA A 1 197 ? 11.898 30.859 16.703 1 83 197 ALA A N 1
ATOM 1512 C CA . ALA A 1 197 ? 12.727 31.297 15.578 1 83 197 ALA A CA 1
ATOM 1513 C C . ALA A 1 197 ? 13.977 30.438 15.453 1 83 197 ALA A C 1
ATOM 1515 O O . ALA A 1 197 ? 14.531 29.984 16.453 1 83 197 ALA A O 1
ATOM 1516 N N . ASN A 1 198 ? 14.438 30.188 14.32 1 84.69 198 ASN A N 1
ATOM 1517 C CA . ASN A 1 198 ? 15.672 29.484 14 1 84.69 198 ASN A CA 1
ATOM 1518 C C . ASN A 1 198 ? 15.578 28 14.344 1 84.69 198 ASN A C 1
ATOM 1520 O O . ASN A 1 198 ? 16.594 27.312 14.469 1 84.69 198 ASN A O 1
ATOM 1524 N N . ALA A 1 199 ? 14.383 27.594 14.586 1 88 199 ALA A N 1
ATOM 1525 C CA . ALA A 1 199 ? 14.188 26.172 14.859 1 88 199 ALA A CA 1
ATOM 1526 C C . ALA A 1 199 ? 13.984 25.391 13.562 1 88 199 ALA A C 1
ATOM 1528 O O . ALA A 1 199 ? 14.062 24.156 13.562 1 88 199 ALA A O 1
ATOM 1529 N N . ASP A 1 200 ? 13.711 26.062 12.555 1 92.19 200 ASP A N 1
ATOM 1530 C CA . ASP A 1 200 ? 13.523 25.453 11.234 1 92.19 200 ASP A CA 1
ATOM 1531 C C . ASP A 1 200 ? 14.828 25.438 10.445 1 92.19 200 ASP A C 1
ATOM 1533 O O . ASP A 1 200 ? 15.172 26.438 9.789 1 92.19 200 ASP A O 1
ATOM 1537 N N . HIS A 1 201 ? 15.484 24.25 10.469 1 91.44 201 HIS A N 1
ATOM 1538 C CA . HIS A 1 201 ? 16.766 24.094 9.797 1 91.44 201 HIS A CA 1
ATOM 1539 C C . HIS A 1 201 ? 16.609 23.406 8.453 1 91.44 201 HIS A C 1
ATOM 1541 O O . HIS A 1 201 ? 15.969 22.344 8.367 1 91.44 201 HIS A O 1
ATOM 1547 N N . VAL A 1 202 ? 17.172 23.969 7.441 1 93 202 VAL A N 1
ATOM 1548 C CA . VAL A 1 202 ? 17.141 23.391 6.105 1 93 202 VAL A CA 1
ATOM 1549 C C . VAL A 1 202 ? 18.547 22.969 5.688 1 93 202 VAL A C 1
ATOM 1551 O O . VAL A 1 202 ? 19.484 23.766 5.766 1 93 202 VAL A O 1
ATOM 1554 N N . TYR A 1 203 ? 18.672 21.781 5.309 1 92.75 203 TYR A N 1
ATOM 1555 C CA . TYR A 1 203 ? 19.953 21.25 4.859 1 92.75 203 TYR A CA 1
ATOM 1556 C C . TYR A 1 203 ? 20.016 21.203 3.338 1 92.75 203 TYR A C 1
ATOM 1558 O O . TYR A 1 203 ? 19 20.969 2.674 1 92.75 203 TYR A O 1
ATOM 1566 N N . GLY A 1 204 ? 21.172 21.391 2.814 1 91.19 204 GLY A N 1
ATOM 1567 C CA . GLY A 1 204 ? 21.359 21.484 1.375 1 91.19 204 GLY A CA 1
ATOM 1568 C C . GLY A 1 204 ? 21.109 20.172 0.658 1 91.19 204 GLY A C 1
ATOM 1569 O O . GLY A 1 204 ? 21.047 19.109 1.286 1 91.19 204 GLY A O 1
ATOM 1570 N N . LEU A 1 205 ? 20.984 20.312 -0.683 1 90.25 205 LEU A N 1
ATOM 1571 C CA . LEU A 1 205 ? 20.797 19.125 -1.527 1 90.25 205 LEU A CA 1
ATOM 1572 C C . LEU A 1 205 ? 21.953 18.141 -1.361 1 90.25 205 LEU A C 1
ATOM 1574 O O . LEU A 1 205 ? 23.109 18.547 -1.373 1 90.25 205 LEU A O 1
ATOM 1578 N N . GLY A 1 206 ? 21.609 16.922 -1.15 1 87.56 206 GLY A N 1
ATOM 1579 C CA . GLY A 1 206 ? 22.625 15.883 -1.079 1 87.56 206 GLY A CA 1
ATOM 1580 C C . GLY A 1 206 ? 23.328 15.836 0.258 1 87.56 206 GLY A C 1
ATOM 1581 O O . GLY A 1 206 ? 24.25 15.039 0.449 1 87.56 206 GLY A O 1
ATOM 1582 N N . TYR A 1 207 ? 22.938 16.672 1.152 1 90.62 207 TYR A N 1
ATOM 1583 C CA . TYR A 1 207 ? 23.562 16.672 2.465 1 90.62 207 TYR A CA 1
ATOM 1584 C C . TYR A 1 207 ? 23.375 15.328 3.162 1 90.62 207 TYR A C 1
ATOM 1586 O O . TYR A 1 207 ? 22.25 14.828 3.25 1 90.62 207 TYR A O 1
ATOM 1594 N N . ARG A 1 208 ? 24.406 14.75 3.66 1 90.5 208 ARG A N 1
ATOM 1595 C CA . ARG A 1 208 ? 24.359 13.43 4.277 1 90.5 208 ARG A CA 1
ATOM 1596 C C . ARG A 1 208 ? 24.297 13.539 5.797 1 90.5 208 ARG A C 1
ATOM 1598 O O . ARG A 1 208 ? 25 14.352 6.402 1 90.5 208 ARG A O 1
ATOM 1605 N N . HIS A 1 209 ? 23.391 12.812 6.344 1 89.69 209 HIS A N 1
ATOM 1606 C CA . HIS A 1 209 ? 23.297 12.688 7.793 1 89.69 209 HIS A CA 1
ATOM 1607 C C . HIS A 1 209 ? 24.359 11.734 8.336 1 89.69 209 HIS A C 1
ATOM 1609 O O . HIS A 1 209 ? 24.125 10.523 8.414 1 89.69 209 HIS A O 1
ATOM 1615 N N . LYS A 1 210 ? 25.406 12.234 8.711 1 91.69 210 LYS A N 1
ATOM 1616 C CA . LYS A 1 210 ? 26.594 11.484 9.141 1 91.69 210 LYS A CA 1
ATOM 1617 C C . LYS A 1 210 ? 27.438 12.297 10.117 1 91.69 210 LYS A C 1
ATOM 1619 O O . LYS A 1 210 ? 27.172 13.477 10.336 1 91.69 210 LYS A O 1
ATOM 1624 N N . HIS A 1 211 ? 28.422 11.539 10.664 1 93.88 211 HIS A N 1
ATOM 1625 C CA . HIS A 1 211 ? 29.422 12.305 11.414 1 93.88 211 HIS A CA 1
ATOM 1626 C C . HIS A 1 211 ? 30.125 13.32 10.523 1 93.88 211 HIS A C 1
ATOM 1628 O O . HIS A 1 211 ? 30.734 12.953 9.523 1 93.88 211 HIS A O 1
ATOM 1634 N N . GLN A 1 212 ? 30 14.594 10.938 1 93.31 212 GLN A N 1
ATOM 1635 C CA . GLN A 1 212 ? 30.562 15.641 10.086 1 93.31 212 GLN A CA 1
ATOM 1636 C C . GLN A 1 212 ? 32.062 15.836 10.375 1 93.31 212 GLN A C 1
ATOM 1638 O O . GLN A 1 212 ? 32.812 16.281 9.5 1 93.31 212 GLN A O 1
ATOM 1643 N N . ASP A 1 213 ? 32.438 15.492 11.609 1 93 213 ASP A N 1
ATOM 1644 C CA . ASP A 1 213 ? 33.844 15.477 11.945 1 93 213 ASP A CA 1
ATOM 1645 C C . ASP A 1 213 ? 34.531 14.25 11.344 1 93 213 ASP A C 1
ATOM 1647 O O . ASP A 1 213 ? 34.281 13.125 11.758 1 93 213 ASP A O 1
ATOM 1651 N N . PRO A 1 214 ? 35.469 14.508 10.414 1 91.75 214 PRO A N 1
ATOM 1652 C CA . PRO A 1 214 ? 36.094 13.367 9.75 1 91.75 214 PRO A CA 1
ATOM 1653 C C . PRO A 1 214 ? 36.875 12.484 10.719 1 91.75 214 PRO A C 1
ATOM 1655 O O . PRO A 1 214 ? 37.125 11.312 10.43 1 91.75 214 PRO A O 1
ATOM 1658 N N . GLU A 1 215 ? 37.219 13.008 11.883 1 93.69 215 GLU A N 1
ATOM 1659 C CA . GLU A 1 215 ? 38 12.242 12.844 1 93.69 215 GLU A CA 1
ATOM 1660 C C . GLU A 1 215 ? 37.094 11.406 13.75 1 93.69 215 GLU A C 1
ATOM 1662 O O . GLU A 1 215 ? 37.562 10.492 14.43 1 93.69 215 GLU A O 1
ATOM 1667 N N . ALA A 1 216 ? 35.875 11.672 13.68 1 92.56 216 ALA A N 1
ATOM 1668 C CA . ALA A 1 216 ? 34.969 11.023 14.602 1 92.56 216 ALA A CA 1
ATOM 1669 C C . ALA A 1 216 ? 34.625 9.602 14.141 1 92.56 216 ALA A C 1
ATOM 1671 O O . ALA A 1 216 ? 34.344 8.727 14.953 1 92.56 216 ALA A O 1
ATOM 1672 N N . CYS A 1 217 ? 34.594 9.375 12.797 1 93.62 217 CYS A N 1
ATOM 1673 C CA . CYS A 1 217 ? 34.219 8.07 12.273 1 93.62 217 CYS A CA 1
ATOM 1674 C C . CYS A 1 217 ? 34.75 7.863 10.867 1 93.62 217 CYS A C 1
ATOM 1676 O O . CYS A 1 217 ? 34.406 8.609 9.945 1 93.62 217 CYS A O 1
ATOM 1678 N N . THR A 1 218 ? 35.469 6.816 10.68 1 92.56 218 THR A N 1
ATOM 1679 C CA . THR A 1 218 ? 36.125 6.539 9.398 1 92.56 218 THR A CA 1
ATOM 1680 C C . THR A 1 218 ? 35.062 6.203 8.336 1 92.56 218 THR A C 1
ATOM 1682 O O . THR A 1 218 ? 35.156 6.676 7.199 1 92.56 218 THR A O 1
ATOM 1685 N N . LYS A 1 219 ? 34.156 5.445 8.695 1 92.5 219 LYS A N 1
ATOM 1686 C CA . LYS A 1 219 ? 33.094 5.074 7.758 1 92.5 219 LYS A CA 1
ATOM 1687 C C . LYS A 1 219 ? 32.344 6.305 7.262 1 92.5 219 LYS A C 1
ATOM 1689 O O . LYS A 1 219 ? 32.125 6.465 6.059 1 92.5 219 LYS A O 1
ATOM 1694 N N . CYS A 1 220 ? 32.062 7.133 8.102 1 93.81 220 CYS A N 1
ATOM 1695 C CA . CYS A 1 220 ? 31.297 8.328 7.766 1 93.81 220 CYS A CA 1
ATOM 1696 C C . CYS A 1 220 ? 32.156 9.312 6.969 1 93.81 220 CYS A C 1
ATOM 1698 O O . CYS A 1 220 ? 31.641 10.047 6.125 1 93.81 220 CYS A O 1
ATOM 1700 N N . SER A 1 221 ? 33.406 9.273 7.238 1 93 221 SER A N 1
ATOM 1701 C CA . SER A 1 221 ? 34.312 10.18 6.52 1 93 221 SER A CA 1
ATOM 1702 C C . SER A 1 221 ? 34.375 9.828 5.039 1 93 221 SER A C 1
ATOM 1704 O O . SER A 1 221 ? 34.656 10.688 4.199 1 93 221 SER A O 1
ATOM 1706 N N . GLN A 1 222 ? 34.062 8.648 4.762 1 91.19 222 GLN A N 1
ATOM 1707 C CA . GLN A 1 222 ? 34.125 8.172 3.385 1 91.19 222 GLN A CA 1
ATOM 1708 C C . GLN A 1 222 ? 32.781 8.281 2.691 1 91.19 222 GLN A C 1
ATOM 1710 O O . GLN A 1 222 ? 32.688 8.031 1.488 1 91.19 222 GLN A O 1
ATOM 1715 N N . CYS A 1 223 ? 31.828 8.641 3.41 1 89.25 223 CYS A N 1
ATOM 1716 C CA . CYS A 1 223 ? 30.484 8.742 2.867 1 89.25 223 CYS A CA 1
ATOM 1717 C C . CYS A 1 223 ? 30.281 10.078 2.164 1 89.25 223 CYS A C 1
ATOM 1719 O O . CYS A 1 223 ? 30.172 11.117 2.816 1 89.25 223 CYS A O 1
ATOM 1721 N N . THR A 1 224 ? 30.266 10.023 0.775 1 86.44 224 THR A N 1
ATOM 1722 C CA . THR A 1 224 ? 30.109 11.258 0.01 1 86.44 224 THR A CA 1
ATOM 1723 C C . THR A 1 224 ? 28.922 11.164 -0.943 1 86.44 224 THR A C 1
ATOM 1725 O O . THR A 1 224 ? 28.422 12.18 -1.408 1 86.44 224 THR A O 1
ATOM 1728 N N . GLU A 1 225 ? 28.578 9.93 -1.21 1 88.06 225 GLU A N 1
ATOM 1729 C CA . GLU A 1 225 ? 27.469 9.695 -2.139 1 88.06 225 GLU A CA 1
ATOM 1730 C C . GLU A 1 225 ? 26.281 9.039 -1.435 1 88.06 225 GLU A C 1
ATOM 1732 O O . GLU A 1 225 ? 26.438 8.469 -0.354 1 88.06 225 GLU A O 1
ATOM 1737 N N . TRP A 1 226 ? 25.125 9.188 -2.109 1 85.5 226 TRP A N 1
ATOM 1738 C CA . TRP A 1 226 ? 23.891 8.703 -1.501 1 85.5 226 TRP A CA 1
ATOM 1739 C C . TRP A 1 226 ? 23.969 7.199 -1.243 1 85.5 226 TRP A C 1
ATOM 1741 O O . TRP A 1 226 ? 23.328 6.688 -0.329 1 85.5 226 TRP A O 1
ATOM 1751 N N . TYR A 1 227 ? 24.766 6.469 -2.037 1 83.81 227 TYR A N 1
ATOM 1752 C CA . TYR A 1 227 ? 24.781 5.012 -1.945 1 83.81 227 TYR A CA 1
ATOM 1753 C C . TYR A 1 227 ? 25.781 4.539 -0.904 1 83.81 227 TYR A C 1
ATOM 1755 O O . TYR A 1 227 ? 25.859 3.344 -0.606 1 83.81 227 TYR A O 1
ATOM 1763 N N . HIS A 1 228 ? 26.547 5.473 -0.277 1 87.75 228 HIS A N 1
ATOM 1764 C CA . HIS A 1 228 ? 27.531 5.094 0.737 1 87.75 228 HIS A CA 1
ATOM 1765 C C . HIS A 1 228 ? 26.844 4.812 2.076 1 87.75 228 HIS A C 1
ATOM 1767 O O . HIS A 1 228 ? 25.844 5.441 2.412 1 87.75 228 HIS A O 1
ATOM 1773 N N . GLU A 1 229 ? 27.422 3.951 2.781 1 85.94 229 GLU A N 1
ATOM 1774 C CA . GLU A 1 229 ? 26.906 3.619 4.105 1 85.94 229 GLU A CA 1
ATOM 1775 C C . GLU A 1 229 ? 27.438 4.574 5.164 1 85.94 229 GLU A C 1
ATOM 1777 O O . GLU A 1 229 ? 28.531 5.137 5.004 1 85.94 229 GLU A O 1
ATOM 1782 N N . VAL A 1 230 ? 26.641 4.828 6.117 1 88.81 230 VAL A N 1
ATOM 1783 C CA . VAL A 1 230 ? 27.078 5.547 7.309 1 88.81 230 VAL A CA 1
ATOM 1784 C C . VAL A 1 230 ? 27.125 4.598 8.5 1 88.81 230 VAL A C 1
ATOM 1786 O O . VAL A 1 230 ? 26.609 3.477 8.43 1 88.81 230 VAL A O 1
ATOM 1789 N N . CYS A 1 231 ? 27.75 5.027 9.531 1 90.06 231 CYS A N 1
ATOM 1790 C CA . CYS A 1 231 ? 27.844 4.156 10.695 1 90.06 231 CYS A CA 1
ATOM 1791 C C . CYS A 1 231 ? 26.5 4.016 11.391 1 90.06 231 CYS A C 1
ATOM 1793 O O . CYS A 1 231 ? 25.594 4.82 11.164 1 90.06 231 CYS A O 1
ATOM 1795 N N . ALA A 1 232 ? 26.375 3.027 12.234 1 84.75 232 ALA A N 1
ATOM 1796 C CA . ALA A 1 232 ? 25.125 2.711 12.922 1 84.75 232 ALA A CA 1
ATOM 1797 C C . ALA A 1 232 ? 24.688 3.857 13.836 1 84.75 232 ALA A C 1
ATOM 1799 O O . ALA A 1 232 ? 23.5 4.16 13.945 1 84.75 232 ALA A O 1
ATOM 1800 N N . THR A 1 233 ? 25.641 4.5 14.398 1 87.44 233 THR A N 1
ATOM 1801 C CA . THR A 1 233 ? 25.344 5.605 15.305 1 87.44 233 THR A CA 1
ATOM 1802 C C . THR A 1 233 ? 24.734 6.777 14.547 1 87.44 233 THR A C 1
ATOM 1804 O O . THR A 1 233 ? 23.812 7.43 15.039 1 87.44 233 THR A O 1
ATOM 1807 N N . ALA A 1 234 ? 25.281 6.973 13.398 1 87.31 234 ALA A N 1
ATOM 1808 C CA . ALA A 1 234 ? 24.812 8.109 12.602 1 87.31 234 ALA A CA 1
ATOM 1809 C C . ALA A 1 234 ? 23.359 7.926 12.188 1 87.31 234 ALA A C 1
ATOM 1811 O O . ALA A 1 234 ? 22.641 8.906 12 1 87.31 234 ALA A O 1
ATOM 1812 N N . LEU A 1 235 ? 22.906 6.723 12.07 1 80.19 235 LEU A N 1
ATOM 1813 C CA . LEU A 1 235 ? 21.547 6.441 11.625 1 80.19 235 LEU A CA 1
ATOM 1814 C C . LEU A 1 235 ? 20.531 6.84 12.695 1 80.19 235 LEU A C 1
ATOM 1816 O O . LEU A 1 235 ? 19.375 7.125 12.375 1 80.19 235 LEU A O 1
ATOM 1820 N N . THR A 1 236 ? 20.953 6.949 13.906 1 81.38 236 THR A N 1
ATOM 1821 C CA . THR A 1 236 ? 20 7.176 14.977 1 81.38 236 THR A CA 1
ATOM 1822 C C . THR A 1 236 ? 20.297 8.484 15.703 1 81.38 236 THR A C 1
ATOM 1824 O O . THR A 1 236 ? 19.438 9.008 16.422 1 81.38 236 THR A O 1
ATOM 1827 N N . ALA A 1 237 ? 21.484 8.992 15.516 1 85.38 237 ALA A N 1
ATOM 1828 C CA . ALA A 1 237 ? 21.891 10.203 16.234 1 85.38 237 ALA A CA 1
ATOM 1829 C C . ALA A 1 237 ? 21.25 11.445 15.609 1 85.38 237 ALA A C 1
ATOM 1831 O O . ALA A 1 237 ? 20.922 11.453 14.422 1 85.38 237 ALA A O 1
ATOM 1832 N N . ASP A 1 238 ? 21.062 12.406 16.453 1 84.94 238 ASP A N 1
ATOM 1833 C CA . ASP A 1 238 ? 20.5 13.648 15.945 1 84.94 238 ASP A CA 1
ATOM 1834 C C . ASP A 1 238 ? 21.578 14.531 15.328 1 84.94 238 ASP A C 1
ATOM 1836 O O . ASP A 1 238 ? 22.781 14.25 15.477 1 84.94 238 ASP A O 1
ATOM 1840 N N . CYS A 1 239 ? 21.156 15.547 14.719 1 86.94 239 CYS A N 1
ATOM 1841 C CA . CYS A 1 239 ? 22.047 16.422 13.969 1 86.94 239 CYS A CA 1
ATOM 1842 C C . CYS A 1 239 ? 23 17.172 14.906 1 86.94 239 CYS A C 1
ATOM 1844 O O . CYS A 1 239 ? 24.156 17.422 14.555 1 86.94 239 CYS A O 1
ATOM 1846 N N . LEU A 1 240 ? 22.484 17.516 16.047 1 83.12 240 LEU A N 1
ATOM 1847 C CA . LEU A 1 240 ? 23.344 18.219 17 1 83.12 240 LEU A CA 1
ATOM 1848 C C . LEU A 1 240 ? 24.547 17.359 17.359 1 83.12 240 LEU A C 1
ATOM 1850 O O . LEU A 1 240 ? 25.688 17.828 17.344 1 83.12 240 LEU A O 1
ATOM 1854 N N . THR A 1 241 ? 24.281 16.125 17.609 1 87.06 241 THR A N 1
ATOM 1855 C CA . THR A 1 241 ? 25.328 15.18 18 1 87.06 241 THR A CA 1
ATOM 1856 C C . THR A 1 241 ? 26.297 14.93 16.844 1 87.06 241 THR A C 1
ATOM 1858 O O . THR A 1 241 ? 27.5 14.797 17.062 1 87.06 241 THR A O 1
ATOM 1861 N N . LEU A 1 242 ? 25.797 14.922 15.688 1 91.69 242 LEU A N 1
ATOM 1862 C CA . LEU A 1 242 ? 26.594 14.555 14.516 1 91.69 242 LEU A CA 1
ATOM 1863 C C . LEU A 1 242 ? 27.328 15.773 13.969 1 91.69 242 LEU A C 1
ATOM 1865 O O . LEU A 1 242 ? 28.234 15.633 13.133 1 91.69 242 LEU A O 1
ATOM 1869 N N . GLY A 1 243 ? 26.938 16.969 14.422 1 90.75 243 GLY A N 1
ATOM 1870 C CA . GLY A 1 243 ? 27.578 18.188 13.961 1 90.75 243 GLY A CA 1
ATOM 1871 C C . GLY A 1 243 ? 27.078 18.656 12.602 1 90.75 243 GLY A C 1
ATOM 1872 O O . GLY A 1 243 ? 27.844 19.188 11.805 1 90.75 243 GLY A O 1
ATOM 1873 N N . CYS A 1 244 ? 25.875 18.406 12.336 1 91.62 244 CYS A N 1
ATOM 1874 C CA . CYS A 1 244 ? 25.297 18.797 11.055 1 91.62 244 CYS A CA 1
ATOM 1875 C C . CYS A 1 244 ? 25.234 20.312 10.938 1 91.62 244 CYS A C 1
ATOM 1877 O O . CYS A 1 244 ? 24.938 21.016 11.914 1 91.62 244 CYS A O 1
ATOM 1879 N N . LYS A 1 245 ? 25.531 20.812 9.773 1 91 245 LYS A N 1
ATOM 1880 C CA . LYS A 1 245 ? 25.469 22.25 9.484 1 91 245 LYS A CA 1
ATOM 1881 C C . LYS A 1 245 ? 24.375 22.562 8.469 1 91 245 LYS A C 1
ATOM 1883 O O . LYS A 1 245 ? 24.516 22.219 7.289 1 91 245 LYS A O 1
ATOM 1888 N N . PRO A 1 246 ? 23.391 23.25 8.961 1 91 246 PRO A N 1
ATOM 1889 C CA . PRO A 1 246 ? 22.312 23.562 8.023 1 91 246 PRO A CA 1
ATOM 1890 C C . PRO A 1 246 ? 22.734 24.562 6.953 1 91 246 PRO A C 1
ATOM 1892 O O . PRO A 1 246 ? 23.625 25.391 7.191 1 91 246 PRO A O 1
ATOM 1895 N N . HIS A 1 247 ? 22.156 24.484 5.734 1 90.19 247 HIS A N 1
ATOM 1896 C CA . HIS A 1 247 ? 22.281 25.469 4.668 1 90.19 247 HIS A CA 1
ATOM 1897 C C . HIS A 1 247 ? 21.734 26.828 5.105 1 90.19 247 HIS A C 1
ATOM 1899 O O . HIS A 1 247 ? 22.359 27.859 4.848 1 90.19 247 HIS A O 1
ATOM 1905 N N . HIS A 1 248 ? 20.641 26.844 5.746 1 89.06 248 HIS A N 1
ATOM 1906 C CA . HIS A 1 248 ? 20.062 28.031 6.383 1 89.06 248 HIS A CA 1
ATOM 1907 C C . HIS A 1 248 ? 19.031 27.641 7.434 1 89.06 248 HIS A C 1
ATOM 1909 O O . HIS A 1 248 ? 18.625 26.484 7.508 1 89.06 248 HIS A O 1
ATOM 1915 N N . SER A 1 249 ? 18.719 28.594 8.234 1 89.25 249 SER A N 1
ATOM 1916 C CA . SER A 1 249 ? 17.641 28.469 9.211 1 89.25 249 SER A CA 1
ATOM 1917 C C . SER A 1 249 ? 16.609 29.578 9.031 1 89.25 249 SER A C 1
ATOM 1919 O O . SER A 1 249 ? 16.969 30.734 8.82 1 89.25 249 SER A O 1
ATOM 1921 N N . ASN A 1 250 ? 15.422 29.141 9 1 84.44 250 ASN A N 1
ATOM 1922 C CA . ASN A 1 250 ? 14.383 30.156 8.898 1 84.44 250 ASN A CA 1
ATOM 1923 C C . ASN A 1 250 ? 14.203 30.906 10.219 1 84.44 250 ASN A C 1
ATOM 1925 O O . ASN A 1 250 ? 13.984 30.281 11.258 1 84.44 250 ASN A O 1
ATOM 1929 N N . ASN A 1 251 ? 14.414 32.25 10.211 1 75.38 251 ASN A N 1
ATOM 1930 C CA . ASN A 1 251 ? 14.57 33.031 11.422 1 75.38 251 ASN A CA 1
ATOM 1931 C C . ASN A 1 251 ? 13.281 33.781 11.766 1 75.38 251 ASN A C 1
ATOM 1933 O O . ASN A 1 251 ? 13.242 34.562 12.734 1 75.38 251 ASN A O 1
ATOM 1937 N N . ASP A 1 252 ? 12.312 33.656 11.062 1 74.25 252 ASP A N 1
ATOM 1938 C CA . ASP A 1 252 ? 11.102 34.406 11.375 1 74.25 252 ASP A CA 1
ATOM 1939 C C . ASP A 1 252 ? 9.977 33.469 11.828 1 74.25 252 ASP A C 1
ATOM 1941 O O . ASP A 1 252 ? 9.969 32.312 11.477 1 74.25 252 ASP A O 1
ATOM 1945 N N . ILE A 1 253 ? 9.414 34 12.969 1 73.19 253 ILE A N 1
ATOM 1946 C CA . ILE A 1 253 ? 8.164 33.344 13.328 1 73.19 253 ILE A CA 1
ATOM 1947 C C . ILE A 1 253 ? 7.016 33.906 12.508 1 73.19 253 ILE A C 1
ATOM 1949 O O . ILE A 1 253 ? 6.617 35.062 12.711 1 73.19 253 ILE A O 1
ATOM 1953 N N . LYS A 1 254 ? 6.785 33.344 11.461 1 76.75 254 LYS A N 1
ATOM 1954 C CA . LYS A 1 254 ? 5.715 33.781 10.578 1 76.75 254 LYS A CA 1
ATOM 1955 C C . LYS A 1 254 ? 4.477 32.906 10.719 1 76.75 254 LYS A C 1
ATOM 1957 O O . LYS A 1 254 ? 4.562 31.781 11.203 1 76.75 254 LYS A O 1
ATOM 1962 N N . GLU A 1 255 ? 3.396 33.625 10.453 1 89.12 255 GLU A N 1
ATOM 1963 C CA . GLU A 1 255 ? 2.152 32.875 10.32 1 89.12 255 GLU A CA 1
ATOM 1964 C C . GLU A 1 255 ? 2.309 31.719 9.344 1 89.12 255 GLU A C 1
ATOM 1966 O O . GLU A 1 255 ? 3.014 31.844 8.344 1 89.12 255 GLU A O 1
ATOM 1971 N N . ALA A 1 256 ? 1.667 30.672 9.797 1 94.19 256 ALA A N 1
ATOM 1972 C CA . ALA A 1 256 ? 1.687 29.5 8.914 1 94.19 256 ALA A CA 1
ATOM 1973 C C . ALA A 1 256 ? 1.069 29.828 7.555 1 94.19 256 ALA A C 1
ATOM 1975 O O . ALA A 1 256 ? 0.01 30.469 7.484 1 94.19 256 ALA A O 1
ATOM 1976 N N . GLN A 1 257 ? 1.751 29.484 6.539 1 96 257 GLN A N 1
ATOM 1977 C CA . GLN A 1 257 ? 1.228 29.656 5.191 1 96 257 GLN A CA 1
ATOM 1978 C C . GLN A 1 257 ? 0.568 28.375 4.688 1 96 257 GLN A C 1
ATOM 1980 O O . GLN A 1 257 ? 0.821 27.281 5.215 1 96 257 GLN A O 1
ATOM 1985 N N . ILE A 1 258 ? -0.33 28.547 3.717 1 97.81 258 ILE A N 1
ATOM 1986 C CA . ILE A 1 258 ? -0.985 27.406 3.078 1 97.81 258 ILE A CA 1
ATOM 1987 C C . ILE A 1 258 ? -0.477 27.25 1.646 1 97.81 258 ILE A C 1
ATOM 1989 O O . ILE A 1 258 ? -0.506 28.203 0.867 1 97.81 258 ILE A O 1
ATOM 1993 N N . HIS A 1 259 ? 0.043 26.156 1.357 1 97.5 259 HIS A N 1
ATOM 1994 C CA . HIS A 1 259 ? 0.521 25.828 0.019 1 97.5 259 HIS A CA 1
ATOM 1995 C C . HIS A 1 259 ? -0.372 24.797 -0.647 1 97.5 259 HIS A C 1
ATOM 1997 O O . HIS A 1 259 ? -0.949 23.938 0.031 1 97.5 259 HIS A O 1
ATOM 2003 N N . PHE A 1 260 ? -0.535 24.875 -1.943 1 97.5 260 PHE A N 1
ATOM 2004 C CA . PHE A 1 260 ? -1.3 23.906 -2.73 1 97.5 260 PHE A CA 1
ATOM 2005 C C . PHE A 1 260 ? -0.396 23.172 -3.715 1 97.5 260 PHE A C 1
ATOM 2007 O O . PHE A 1 260 ? 0.361 23.797 -4.457 1 97.5 260 PHE A O 1
ATOM 2014 N N . GLY A 1 261 ? -0.396 21.828 -3.66 1 96.81 261 GLY A N 1
ATOM 2015 C CA . GLY A 1 261 ? 0.462 21.109 -4.586 1 96.81 261 GLY A CA 1
ATOM 2016 C C . GLY A 1 261 ? 0.276 19.609 -4.531 1 96.81 261 GLY A C 1
ATOM 2017 O O . GLY A 1 261 ? -0.68 19.125 -3.926 1 96.81 261 GLY A O 1
ATOM 2018 N N . ARG A 1 262 ? 1.165 18.922 -5.246 1 97 262 ARG A N 1
ATOM 2019 C CA . ARG A 1 262 ? 1.101 17.469 -5.391 1 97 262 ARG A CA 1
ATOM 2020 C C . ARG A 1 262 ? 1.789 16.766 -4.219 1 97 262 ARG A C 1
ATOM 2022 O O . ARG A 1 262 ? 2.867 17.188 -3.791 1 97 262 ARG A O 1
ATOM 2029 N N . TYR A 1 263 ? 1.114 15.758 -3.723 1 98.31 263 TYR A N 1
ATOM 2030 C CA . TYR A 1 263 ? 1.688 14.922 -2.678 1 98.31 263 TYR A CA 1
ATOM 2031 C C . TYR A 1 263 ? 2.291 13.648 -3.268 1 98.31 263 TYR A C 1
ATOM 2033 O O . TYR A 1 263 ? 1.722 13.055 -4.184 1 98.31 263 TYR A O 1
ATOM 2041 N N . ALA A 1 264 ? 3.428 13.227 -2.768 1 97.75 264 ALA A N 1
ATOM 2042 C CA . ALA A 1 264 ? 3.887 11.844 -2.887 1 97.75 264 ALA A CA 1
ATOM 2043 C C . ALA A 1 264 ? 3.406 11.008 -1.708 1 97.75 264 ALA A C 1
ATOM 2045 O O . ALA A 1 264 ? 3.738 11.289 -0.556 1 97.75 264 ALA A O 1
ATOM 2046 N N . SER A 1 265 ? 2.65 10.047 -1.958 1 97.56 265 SER A N 1
ATOM 2047 C CA . SER A 1 265 ? 2.084 9.18 -0.932 1 97.56 265 SER A CA 1
ATOM 2048 C C . SER A 1 265 ? 2.562 7.738 -1.099 1 97.56 265 SER A C 1
ATOM 2050 O O . SER A 1 265 ? 2.584 7.215 -2.213 1 97.56 265 SER A O 1
ATOM 2052 N N . GLY A 1 266 ? 3.031 7.09 -0.037 1 95 266 GLY A N 1
ATOM 2053 C CA . GLY A 1 266 ? 3.494 5.711 -0.039 1 95 266 GLY A CA 1
ATOM 2054 C C . GLY A 1 266 ? 3.58 5.109 1.352 1 95 266 GLY A C 1
ATOM 2055 O O . GLY A 1 266 ? 3.209 5.75 2.336 1 95 266 GLY A O 1
ATOM 2056 N N . ASN A 1 267 ? 4.129 3.906 1.464 1 93.56 267 ASN A N 1
ATOM 2057 C CA . ASN A 1 267 ? 4.105 3.168 2.723 1 93.56 267 ASN A CA 1
ATOM 2058 C C . ASN A 1 267 ? 5.406 3.342 3.5 1 93.56 267 ASN A C 1
ATOM 2060 O O . ASN A 1 267 ? 5.664 2.607 4.453 1 93.56 267 ASN A O 1
ATOM 2064 N N . ALA A 1 268 ? 6.16 4.328 3.137 1 93.12 268 ALA A N 1
ATOM 2065 C CA . ALA A 1 268 ? 7.43 4.535 3.824 1 93.12 268 ALA A CA 1
ATOM 2066 C C . ALA A 1 268 ? 7.566 5.98 4.301 1 93.12 268 ALA A C 1
ATOM 2068 O O . ALA A 1 268 ? 7.203 6.914 3.58 1 93.12 268 ALA A O 1
ATOM 2069 N N . VAL A 1 269 ? 8.047 6.105 5.504 1 92.56 269 VAL A N 1
ATOM 2070 C CA . VAL A 1 269 ? 8.508 7.426 5.922 1 92.56 269 VAL A CA 1
ATOM 2071 C C . VAL A 1 269 ? 9.758 7.809 5.129 1 92.56 269 VAL A C 1
ATOM 2073 O O . VAL A 1 269 ? 10.773 7.117 5.191 1 92.56 269 VAL A O 1
ATOM 2076 N N . MET A 1 270 ? 9.641 8.82 4.434 1 93.5 270 MET A N 1
ATOM 2077 C CA . MET A 1 270 ? 10.742 9.258 3.588 1 93.5 270 MET A CA 1
ATOM 2078 C C . MET A 1 270 ? 11.859 9.883 4.426 1 93.5 270 MET A C 1
ATOM 2080 O O . MET A 1 270 ? 11.656 10.914 5.066 1 93.5 270 MET A O 1
ATOM 2084 N N . LYS A 1 271 ? 13.031 9.25 4.406 1 91.38 271 LYS A N 1
ATOM 2085 C CA . LYS A 1 271 ? 14.211 9.758 5.102 1 91.38 271 LYS A CA 1
ATOM 2086 C C . LYS A 1 271 ? 15.414 9.836 4.156 1 91.38 271 LYS A C 1
ATOM 2088 O O . LYS A 1 271 ? 16.547 9.945 4.605 1 91.38 271 LYS A O 1
ATOM 2093 N N . SER A 1 272 ? 15.133 9.703 2.861 1 91.62 272 SER A N 1
ATOM 2094 C CA . SER A 1 272 ? 16.172 9.805 1.842 1 91.62 272 SER A CA 1
ATOM 2095 C C . SER A 1 272 ? 16.078 11.117 1.075 1 91.62 272 SER A C 1
ATOM 2097 O O . SER A 1 272 ? 15.156 11.312 0.278 1 91.62 272 SER A O 1
ATOM 2099 N N . GLY A 1 273 ? 17.094 11.938 1.315 1 92.62 273 GLY A N 1
ATOM 2100 C CA . GLY A 1 273 ? 17.125 13.172 0.557 1 92.62 273 GLY A CA 1
ATOM 2101 C C . GLY A 1 273 ? 17.25 12.953 -0.939 1 92.62 273 GLY A C 1
ATOM 2102 O O . GLY A 1 273 ? 16.641 13.688 -1.729 1 92.62 273 GLY A O 1
ATOM 2103 N N . HIS A 1 274 ? 17.969 11.93 -1.275 1 91.12 274 HIS A N 1
ATOM 2104 C CA . HIS A 1 274 ? 18.172 11.617 -2.686 1 91.12 274 HIS A CA 1
ATOM 2105 C C . HIS A 1 274 ? 16.859 11.219 -3.355 1 91.12 274 HIS A C 1
ATOM 2107 O O . HIS A 1 274 ? 16.5 11.766 -4.406 1 91.12 274 HIS A O 1
ATOM 2113 N N . ARG A 1 275 ? 16.141 10.297 -2.768 1 91.56 275 ARG A N 1
ATOM 2114 C CA . ARG A 1 275 ? 14.867 9.859 -3.326 1 91.56 275 ARG A CA 1
ATOM 2115 C C . ARG A 1 275 ? 13.852 11 -3.336 1 91.56 275 ARG A C 1
ATOM 2117 O O . ARG A 1 275 ? 13.102 11.164 -4.305 1 91.56 275 ARG A O 1
ATOM 2124 N N . ARG A 1 276 ? 13.836 11.727 -2.287 1 94.81 276 ARG A N 1
ATOM 2125 C CA . ARG A 1 276 ? 12.984 12.898 -2.201 1 94.81 276 ARG A CA 1
ATOM 2126 C C . ARG A 1 276 ? 13.234 13.844 -3.373 1 94.81 276 ARG A C 1
ATOM 2128 O O . ARG A 1 276 ? 12.297 14.234 -4.074 1 94.81 276 ARG A O 1
ATOM 2135 N N . ASP A 1 277 ? 14.492 14.156 -3.6 1 95.12 277 ASP A N 1
ATOM 2136 C CA . ASP A 1 277 ? 14.844 15.117 -4.641 1 95.12 277 ASP A CA 1
ATOM 2137 C C . ASP A 1 277 ? 14.469 14.586 -6.023 1 95.12 277 ASP A C 1
ATOM 2139 O O . ASP A 1 277 ? 14.047 15.352 -6.891 1 95.12 277 ASP A O 1
ATOM 2143 N N . LEU A 1 278 ? 14.625 13.328 -6.203 1 92.56 278 LEU A N 1
ATOM 2144 C CA . LEU A 1 278 ? 14.227 12.727 -7.473 1 92.56 278 LEU A CA 1
ATOM 2145 C C . LEU A 1 278 ? 12.727 12.859 -7.695 1 92.56 278 LEU A C 1
ATOM 2147 O O . LEU A 1 278 ? 12.289 13.195 -8.797 1 92.56 278 LEU A O 1
ATOM 2151 N N . LEU A 1 279 ? 11.945 12.609 -6.664 1 94.38 279 LEU A N 1
ATOM 2152 C CA . LEU A 1 279 ? 10.492 12.703 -6.773 1 94.38 279 LEU A CA 1
ATOM 2153 C C . LEU A 1 279 ? 10.055 14.148 -7.008 1 94.38 279 LEU A C 1
ATOM 2155 O O . LEU A 1 279 ? 9.125 14.398 -7.777 1 94.38 279 LEU A O 1
ATOM 2159 N N . ILE A 1 280 ? 10.719 15.086 -6.344 1 96.88 280 ILE A N 1
ATOM 2160 C CA . ILE A 1 280 ? 10.422 16.5 -6.551 1 96.88 280 ILE A CA 1
ATOM 2161 C C . ILE A 1 280 ? 10.719 16.875 -7.996 1 96.88 280 ILE A C 1
ATOM 2163 O O . ILE A 1 280 ? 9.891 17.516 -8.664 1 96.88 280 ILE A O 1
ATOM 2167 N N . ARG A 1 281 ? 11.852 16.453 -8.477 1 95.12 281 ARG A N 1
ATOM 2168 C CA . ARG A 1 281 ? 12.297 16.797 -9.812 1 95.12 281 ARG A CA 1
ATOM 2169 C C . ARG A 1 281 ? 11.414 16.156 -10.875 1 95.12 281 ARG A C 1
ATOM 2171 O O . ARG A 1 281 ? 10.945 16.828 -11.797 1 95.12 281 ARG A O 1
ATOM 2178 N N . ASP A 1 282 ? 11.133 14.922 -10.727 1 92.5 282 ASP A N 1
ATOM 2179 C CA . ASP A 1 282 ? 10.516 14.141 -11.797 1 92.5 282 ASP A CA 1
ATOM 2180 C C . ASP A 1 282 ? 8.992 14.234 -11.734 1 92.5 282 ASP A C 1
ATOM 2182 O O . ASP A 1 282 ? 8.32 14.125 -12.758 1 92.5 282 ASP A O 1
ATOM 2186 N N . GLU A 1 283 ? 8.453 14.414 -10.5 1 93.81 283 GLU A N 1
ATOM 2187 C CA . GLU A 1 283 ?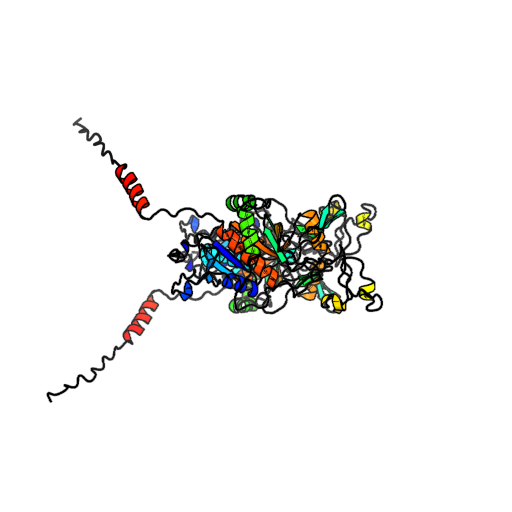 7 14.32 -10.352 1 93.81 283 GLU A CA 1
ATOM 2188 C C . GLU A 1 283 ? 6.398 15.648 -9.898 1 93.81 283 GLU A C 1
ATOM 2190 O O . GLU A 1 283 ? 5.176 15.789 -9.844 1 93.81 283 GLU A O 1
ATOM 2195 N N . GLY A 1 284 ? 7.23 16.562 -9.523 1 95.62 284 GLY A N 1
ATOM 2196 C CA . GLY A 1 284 ? 6.746 17.875 -9.117 1 95.62 284 GLY A CA 1
ATOM 2197 C C . GLY A 1 284 ? 6.016 17.844 -7.789 1 95.62 284 GLY A C 1
ATOM 2198 O O . GLY A 1 284 ? 5.066 18.609 -7.586 1 95.62 284 GLY A O 1
ATOM 2199 N N . VAL A 1 285 ? 6.375 16.938 -6.938 1 97.5 285 VAL A N 1
ATOM 2200 C CA . VAL A 1 285 ? 5.703 16.859 -5.645 1 97.5 285 VAL A CA 1
ATOM 2201 C C . VAL A 1 285 ? 6.305 17.891 -4.688 1 97.5 285 VAL A C 1
ATOM 2203 O O . VAL A 1 285 ? 7.492 18.203 -4.777 1 97.5 285 VAL A O 1
ATOM 2206 N N . ILE A 1 286 ? 5.465 18.391 -3.705 1 98.38 286 ILE A N 1
ATOM 2207 C CA . ILE A 1 286 ? 5.984 19.391 -2.775 1 98.38 286 ILE A CA 1
ATOM 2208 C C . ILE A 1 286 ? 5.812 18.891 -1.341 1 98.38 286 ILE A C 1
ATOM 2210 O O . ILE A 1 286 ? 6.219 19.578 -0.392 1 98.38 286 ILE A O 1
ATOM 2214 N N . ALA A 1 287 ? 5.188 17.734 -1.193 1 98.69 287 ALA A N 1
ATOM 2215 C CA . ALA A 1 287 ? 5.016 17.172 0.144 1 98.69 287 ALA A CA 1
ATOM 2216 C C . ALA A 1 287 ? 4.98 15.641 0.099 1 98.69 287 ALA A C 1
ATOM 2218 O O . ALA A 1 287 ? 4.719 15.055 -0.952 1 98.69 287 ALA A O 1
ATOM 2219 N N . PHE A 1 288 ? 5.273 15.008 1.247 1 98.31 288 PHE A N 1
ATOM 2220 C CA . PHE A 1 288 ? 5.43 13.562 1.371 1 98.31 288 PHE A CA 1
ATOM 2221 C C . PHE A 1 288 ? 4.645 13.031 2.568 1 98.31 288 PHE A C 1
ATOM 2223 O O . PHE A 1 288 ? 4.801 13.531 3.686 1 98.31 288 PHE A O 1
ATOM 2230 N N . GLU A 1 289 ? 3.812 12.094 2.359 1 97.88 289 GLU A N 1
ATOM 2231 C CA . GLU A 1 289 ? 3.051 11.508 3.457 1 97.88 289 GLU A CA 1
ATOM 2232 C C . GLU A 1 289 ? 2.629 10.078 3.129 1 97.88 289 GLU A C 1
ATOM 2234 O O . GLU A 1 289 ? 3.078 9.5 2.135 1 97.88 289 GLU A O 1
ATOM 2239 N N . MET A 1 290 ? 1.849 9.438 4.051 1 97.19 290 MET A N 1
ATOM 2240 C CA . MET A 1 290 ? 1.723 7.988 3.916 1 97.19 290 MET A CA 1
ATOM 2241 C C . MET A 1 290 ? 0.259 7.578 3.803 1 97.19 290 MET A C 1
ATOM 2243 O O . MET A 1 290 ? -0.053 6.387 3.732 1 97.19 290 MET A O 1
ATOM 2247 N N . GLU A 1 291 ? -0.688 8.484 3.76 1 97.31 291 GLU A N 1
ATOM 2248 C CA . GLU A 1 291 ? -2.084 8.07 3.857 1 97.31 291 GLU A CA 1
ATOM 2249 C C . GLU A 1 291 ? -2.877 8.508 2.629 1 97.31 291 GLU A C 1
ATOM 2251 O O . GLU A 1 291 ? -3.869 7.871 2.266 1 97.31 291 GLU A O 1
ATOM 2256 N N . GLY A 1 292 ? -2.588 9.539 1.972 1 97.44 292 GLY A N 1
ATOM 2257 C CA . GLY A 1 292 ? -3.391 10.188 0.946 1 97.44 292 GLY A CA 1
ATOM 2258 C C . GLY A 1 292 ? -3.811 9.242 -0.166 1 97.44 292 GLY A C 1
ATOM 2259 O O . GLY A 1 292 ? -4.984 9.203 -0.542 1 97.44 292 GLY A O 1
ATOM 2260 N N . ALA A 1 293 ? -2.887 8.453 -0.671 1 96.12 293 ALA A N 1
ATOM 2261 C CA . ALA A 1 293 ? -3.174 7.535 -1.768 1 96.12 293 ALA A CA 1
ATOM 2262 C C . ALA A 1 293 ? -4.219 6.5 -1.356 1 96.12 293 ALA A C 1
ATOM 2264 O O . ALA A 1 293 ? -4.992 6.023 -2.189 1 96.12 293 ALA A O 1
ATOM 2265 N N . GLY A 1 294 ? -4.242 6.184 -0.12 1 95.94 294 GLY A N 1
ATOM 2266 C CA . GLY A 1 294 ? -5.188 5.199 0.38 1 95.94 294 GLY A CA 1
ATOM 2267 C C . GLY A 1 294 ? -6.629 5.68 0.338 1 95.94 294 GLY A C 1
ATOM 2268 O O . GLY A 1 294 ? -7.547 4.883 0.156 1 95.94 294 GLY A O 1
ATOM 2269 N N . ALA A 1 295 ? -6.852 6.934 0.512 1 96.75 295 ALA A N 1
ATOM 2270 C CA . ALA A 1 295 ? -8.211 7.477 0.571 1 96.75 295 ALA A CA 1
ATOM 2271 C C . ALA A 1 295 ? -8.633 8.047 -0.779 1 96.75 295 ALA A C 1
ATOM 2273 O O . ALA A 1 295 ? -9.82 8.227 -1.04 1 96.75 295 ALA A O 1
ATOM 2274 N N . TRP A 1 296 ? -7.699 8.289 -1.63 1 94.88 296 TRP A N 1
ATOM 2275 C CA . TRP A 1 296 ? -7.855 9.133 -2.809 1 94.88 296 TRP A CA 1
ATOM 2276 C C . TRP A 1 296 ? -8.914 8.562 -3.752 1 94.88 296 TRP A C 1
ATOM 2278 O O . TRP A 1 296 ? -9.734 9.305 -4.289 1 94.88 296 TRP A O 1
ATOM 2288 N N . GLU A 1 297 ? -8.969 7.293 -3.896 1 89.31 297 GLU A N 1
ATOM 2289 C CA . GLU A 1 297 ? -9.852 6.715 -4.91 1 89.31 297 GLU A CA 1
ATOM 2290 C C . GLU A 1 297 ? -11.203 6.332 -4.316 1 89.31 297 GLU A C 1
ATOM 2292 O O . GLU A 1 297 ? -12.109 5.926 -5.043 1 89.31 297 GLU A O 1
ATOM 2297 N N . VAL A 1 298 ? -11.336 6.469 -3.084 1 94.75 298 VAL A N 1
ATOM 2298 C CA . VAL A 1 298 ? -12.578 6.051 -2.438 1 94.75 298 VAL A CA 1
ATOM 2299 C C . VAL A 1 298 ? -13.531 7.238 -2.332 1 94.75 298 VAL A C 1
ATOM 2301 O O . VAL A 1 298 ? -14.75 7.074 -2.426 1 94.75 298 VAL A O 1
ATOM 2304 N N . PHE A 1 299 ? -12.922 8.453 -2.127 1 96 299 PHE A N 1
ATOM 2305 C CA . PHE A 1 299 ? -13.703 9.664 -1.896 1 96 299 PHE A CA 1
ATOM 2306 C C . PHE A 1 299 ? -13.188 10.812 -2.756 1 96 299 PHE A C 1
ATOM 2308 O O . PHE A 1 299 ? -12.188 10.672 -3.455 1 96 299 PHE A O 1
ATOM 2315 N N . GLY A 1 300 ? -14.016 11.922 -2.791 1 95.81 300 GLY A N 1
ATOM 2316 C CA . GLY A 1 300 ? -13.406 13.211 -3.068 1 95.81 300 GLY A CA 1
ATOM 2317 C C . GLY A 1 300 ? -12.477 13.68 -1.968 1 95.81 300 GLY A C 1
ATOM 2318 O O . GLY A 1 300 ? -12.906 14.367 -1.038 1 95.81 300 GLY A O 1
ATOM 2319 N N . THR A 1 301 ? -11.227 13.344 -2.115 1 97.75 301 THR A N 1
ATOM 2320 C CA . THR A 1 301 ? -10.273 13.445 -1.014 1 97.75 301 THR A CA 1
ATOM 2321 C C . THR A 1 301 ? -9.445 14.719 -1.128 1 97.75 301 THR A C 1
ATOM 2323 O O . THR A 1 301 ? -9.008 15.086 -2.219 1 97.75 301 THR A O 1
ATOM 2326 N N . ILE A 1 302 ? -9.289 15.414 -0.053 1 98.06 302 ILE A N 1
ATOM 2327 C CA . ILE A 1 302 ? -8.359 16.531 0.111 1 98.06 302 ILE A CA 1
ATOM 2328 C C . ILE A 1 302 ? -7.367 16.203 1.229 1 98.06 302 ILE A C 1
ATOM 2330 O O . ILE A 1 302 ? -7.766 15.953 2.367 1 98.06 302 ILE A O 1
ATOM 2334 N N . VAL A 1 303 ? -6.129 16.219 0.907 1 98.69 303 VAL A N 1
ATOM 2335 C CA . VAL A 1 303 ? -5.09 16 1.913 1 98.69 303 VAL A CA 1
ATOM 2336 C C . VAL A 1 303 ? -4.645 17.344 2.48 1 98.69 303 VAL A C 1
ATOM 2338 O O . VAL A 1 303 ? -4.25 18.25 1.731 1 98.69 303 VAL A O 1
ATOM 2341 N N . VAL A 1 304 ? -4.742 17.516 3.777 1 98.81 304 VAL A N 1
ATOM 2342 C CA . VAL A 1 304 ? -4.355 18.719 4.492 1 98.81 304 VAL A CA 1
ATOM 2343 C C . VAL A 1 304 ? -3.367 18.375 5.602 1 98.81 304 VAL A C 1
ATOM 2345 O O . VAL A 1 304 ? -3.762 17.891 6.66 1 98.81 304 VAL A O 1
ATOM 2348 N N . LYS A 1 305 ? -2.127 18.688 5.426 1 98.69 305 LYS A N 1
ATOM 2349 C CA . LYS A 1 305 ? -1.139 18.25 6.41 1 98.69 305 LYS A CA 1
ATOM 2350 C C . LYS A 1 305 ? -0.165 19.375 6.746 1 98.69 305 LYS A C 1
ATOM 2352 O O . LYS A 1 305 ? 0.209 20.156 5.871 1 98.69 305 LYS A O 1
ATOM 2357 N N . GLY A 1 306 ? 0.155 19.438 7.992 1 97.69 306 GLY A N 1
ATOM 2358 C CA . GLY A 1 306 ? 1.183 20.344 8.453 1 97.69 306 GLY A CA 1
ATOM 2359 C C . GLY A 1 306 ? 2.59 19.812 8.266 1 97.69 306 GLY A C 1
ATOM 2360 O O . GLY A 1 306 ? 2.85 18.641 8.523 1 97.69 306 GLY A O 1
ATOM 2361 N N . ILE A 1 307 ? 3.496 20.656 7.859 1 97.12 307 ILE A N 1
ATOM 2362 C CA . ILE A 1 307 ? 4.852 20.234 7.523 1 97.12 307 ILE A CA 1
ATOM 2363 C C . ILE A 1 307 ? 5.703 20.172 8.789 1 97.12 307 ILE A C 1
ATOM 2365 O O . ILE A 1 307 ? 5.883 21.188 9.469 1 97.12 307 ILE A O 1
ATOM 2369 N N . VAL A 1 308 ? 6.312 19 9.07 1 95.69 308 VAL A N 1
ATOM 2370 C CA . VAL A 1 308 ? 7.027 18.797 10.328 1 95.69 308 VAL A CA 1
ATOM 2371 C C . VAL A 1 308 ? 8.516 18.609 10.055 1 95.69 308 VAL A C 1
ATOM 2373 O O . VAL A 1 308 ? 9.344 18.703 10.961 1 95.69 308 VAL A O 1
ATOM 2376 N N . ASP A 1 309 ? 8.875 18.297 8.828 1 94.75 309 ASP A N 1
ATOM 2377 C CA . ASP A 1 309 ? 10.25 18.062 8.398 1 94.75 309 ASP A CA 1
ATOM 2378 C C . ASP A 1 309 ? 10.383 18.203 6.883 1 94.75 309 ASP A C 1
ATOM 2380 O O . ASP A 1 309 ? 9.406 18.531 6.199 1 94.75 309 ASP A O 1
ATOM 2384 N N . TYR A 1 310 ? 11.578 18.016 6.41 1 95.38 310 TYR A N 1
ATOM 2385 C CA . TYR A 1 310 ? 11.812 18.156 4.977 1 95.38 310 TYR A CA 1
ATOM 2386 C C . TYR A 1 310 ? 12.078 16.797 4.328 1 95.38 310 TYR A C 1
ATOM 2388 O O . TYR A 1 310 ? 12.867 16.703 3.387 1 95.38 310 TYR A O 1
ATOM 2396 N N . ALA A 1 311 ? 11.484 15.75 4.906 1 93.88 311 ALA A N 1
ATOM 2397 C CA . ALA A 1 311 ? 11.492 14.398 4.359 1 93.88 311 ALA A CA 1
ATOM 2398 C C . ALA A 1 311 ? 12.922 13.93 4.082 1 93.88 311 ALA A C 1
ATOM 2400 O O . ALA A 1 311 ? 13.219 13.445 2.99 1 93.88 311 ALA A O 1
ATOM 2401 N N . ASP A 1 312 ? 13.773 14.133 4.922 1 89.56 312 ASP A N 1
ATOM 2402 C CA . ASP A 1 312 ? 15.141 13.633 4.926 1 89.56 312 ASP A CA 1
ATOM 2403 C C . ASP A 1 312 ? 15.516 13.07 6.297 1 89.56 312 ASP A C 1
ATOM 2405 O O . ASP A 1 312 ? 14.641 12.844 7.141 1 89.56 312 ASP A O 1
ATOM 2409 N N . SER A 1 313 ? 16.75 12.734 6.461 1 83.38 313 SER A N 1
ATOM 2410 C CA . SER A 1 313 ? 17.172 12.023 7.664 1 83.38 313 SER A CA 1
ATOM 2411 C C . SER A 1 313 ? 17.312 12.984 8.844 1 83.38 313 SER A C 1
ATOM 2413 O O . SER A 1 313 ? 17.578 12.555 9.969 1 83.38 313 SER A O 1
ATOM 2415 N N . HIS A 1 314 ? 17.062 14.281 8.633 1 78.69 314 HIS A N 1
ATOM 2416 C CA . HIS A 1 314 ? 17.266 15.273 9.688 1 78.69 314 HIS A CA 1
ATOM 2417 C C . HIS A 1 314 ? 15.953 15.555 10.422 1 78.69 314 HIS A C 1
ATOM 2419 O O . HIS A 1 314 ? 15.531 16.719 10.523 1 78.69 314 HIS A O 1
ATOM 2425 N N . LYS A 1 315 ? 15.398 14.5 10.938 1 71.56 315 LYS A N 1
ATOM 2426 C CA . LYS A 1 315 ? 14.086 14.633 11.57 1 71.56 315 LYS A CA 1
ATOM 2427 C C . LYS A 1 315 ? 14.219 15.227 12.969 1 71.56 315 LYS A C 1
ATOM 2429 O O . LYS A 1 315 ? 15.234 15.039 13.641 1 71.56 315 LYS A O 1
ATOM 2434 N N . ASN A 1 316 ? 13.25 16.141 13.266 1 72.31 316 ASN A N 1
ATOM 2435 C CA . ASN A 1 316 ? 13.156 16.781 14.57 1 72.31 316 ASN A CA 1
ATOM 2436 C C . ASN A 1 316 ? 11.75 16.641 15.156 1 72.31 316 ASN A C 1
ATOM 2438 O O . ASN A 1 316 ? 10.781 17.109 14.562 1 72.31 316 ASN A O 1
ATOM 2442 N N . LYS A 1 317 ? 11.641 16.094 16.312 1 74.81 317 LYS A N 1
ATOM 2443 C CA . LYS A 1 317 ? 10.352 15.773 16.922 1 74.81 317 LYS A CA 1
ATOM 2444 C C . LYS A 1 317 ? 9.719 17.016 17.562 1 74.81 317 LYS A C 1
ATOM 2446 O O . LYS A 1 317 ? 8.539 17 17.906 1 74.81 317 LYS A O 1
ATOM 2451 N N . LYS A 1 318 ? 10.383 18.078 17.547 1 81.62 318 LYS A N 1
ATOM 2452 C CA . LYS A 1 318 ? 9.875 19.297 18.172 1 81.62 318 LYS A CA 1
ATOM 2453 C C . LYS A 1 318 ? 8.727 19.891 17.375 1 81.62 318 LYS A C 1
ATOM 2455 O O . LYS A 1 318 ? 7.887 20.609 17.922 1 81.62 318 LYS A O 1
ATOM 2460 N N . TRP A 1 319 ? 8.648 19.609 16.141 1 86.62 319 TRP A N 1
ATOM 2461 C CA . TRP A 1 319 ? 7.703 20.25 15.227 1 86.62 319 TRP A CA 1
ATOM 2462 C C . TRP A 1 319 ? 6.449 19.391 15.078 1 86.62 319 TRP A C 1
ATOM 2464 O O . TRP A 1 319 ? 5.629 19.641 14.188 1 86.62 319 TRP A O 1
ATOM 2474 N N . ARG A 1 320 ? 6.008 18.609 15.859 1 87.94 320 ARG A N 1
ATOM 2475 C CA . ARG A 1 320 ? 4.883 17.719 15.594 1 87.94 320 ARG A CA 1
ATOM 2476 C C . ARG A 1 320 ? 3.562 18.375 15.992 1 87.94 320 ARG A C 1
ATOM 2478 O O . ARG A 1 320 ? 2.615 18.406 15.211 1 87.94 320 ARG A O 1
ATOM 2485 N N . GLY A 1 321 ? 3.475 18.969 17.109 1 88.81 321 GLY A N 1
ATOM 2486 C CA . GLY A 1 321 ? 2.23 19.5 17.641 1 88.81 321 GLY A CA 1
ATOM 2487 C C . GLY A 1 321 ? 1.717 20.703 16.875 1 88.81 321 GLY A C 1
ATOM 2488 O O . GLY A 1 321 ? 0.547 20.75 16.484 1 88.81 321 GLY A O 1
ATOM 2489 N N . TYR A 1 322 ? 2.559 21.688 16.625 1 91.62 322 TYR A N 1
ATOM 2490 C CA . TYR A 1 322 ? 2.168 22.953 16 1 91.62 322 TYR A CA 1
ATOM 2491 C C . TYR A 1 322 ? 1.646 22.719 14.586 1 91.62 322 TYR A C 1
ATOM 2493 O O . TYR A 1 322 ? 0.527 23.109 14.258 1 91.62 322 TYR A O 1
ATOM 2501 N N . PRO A 1 323 ? 2.375 22.016 13.734 1 94.25 323 PRO A N 1
ATOM 2502 C CA . PRO A 1 323 ? 1.86 21.781 12.391 1 94.25 323 PRO A CA 1
ATOM 2503 C C . PRO A 1 323 ? 0.577 20.953 12.383 1 94.25 323 PRO A C 1
ATOM 2505 O O . PRO A 1 323 ? -0.295 21.156 11.531 1 94.25 323 PRO A O 1
ATOM 2508 N N . ALA A 1 324 ? 0.474 19.984 13.234 1 94.69 324 ALA A N 1
ATOM 2509 C CA . ALA A 1 324 ? -0.748 19.203 13.32 1 94.69 324 ALA A CA 1
ATOM 2510 C C . ALA A 1 324 ? -1.954 20.078 13.633 1 94.69 324 ALA A C 1
ATOM 2512 O O . ALA A 1 324 ? -3.021 19.906 13.039 1 94.69 324 ALA A O 1
ATOM 2513 N N . ALA A 1 325 ? -1.771 20.969 14.539 1 94.75 325 ALA A N 1
ATOM 2514 C CA . ALA A 1 325 ? -2.84 21.891 14.906 1 94.75 325 ALA A CA 1
ATOM 2515 C C . ALA A 1 325 ? -3.223 22.781 13.727 1 94.75 325 ALA A C 1
ATOM 2517 O O . ALA A 1 325 ? -4.41 22.984 13.461 1 94.75 325 ALA A O 1
ATOM 2518 N N . ARG A 1 326 ? -2.219 23.312 13.055 1 96.56 326 ARG A N 1
ATOM 2519 C CA . ARG A 1 326 ? -2.48 24.172 11.898 1 96.56 326 ARG A CA 1
ATOM 2520 C C . ARG A 1 326 ? -3.25 23.406 10.82 1 96.56 326 ARG A C 1
ATOM 2522 O O . ARG A 1 326 ? -4.188 23.953 10.227 1 96.56 326 ARG A O 1
ATOM 2529 N N . ALA A 1 327 ? -2.838 22.203 10.609 1 97.81 327 ALA A N 1
ATOM 2530 C CA . ALA A 1 327 ? -3.52 21.375 9.609 1 97.81 327 ALA A CA 1
ATOM 2531 C C . ALA A 1 327 ? -4.977 21.141 10 1 97.81 327 ALA A C 1
ATOM 2533 O O . ALA A 1 327 ? -5.875 21.219 9.164 1 97.81 327 ALA A O 1
ATOM 2534 N N . ALA A 1 328 ? -5.203 20.812 11.219 1 97.25 328 ALA A N 1
ATOM 2535 C CA . ALA A 1 328 ? -6.559 20.562 11.703 1 97.25 328 ALA A CA 1
ATOM 2536 C C . ALA A 1 328 ? -7.43 21.812 11.562 1 97.25 328 ALA A C 1
ATOM 2538 O O . ALA A 1 328 ? -8.578 21.719 11.117 1 97.25 328 ALA A O 1
ATOM 2539 N N . LEU A 1 329 ? -6.906 22.922 11.945 1 97.31 329 LEU A N 1
ATOM 2540 C CA . LEU A 1 329 ? -7.625 24.188 11.828 1 97.31 329 LEU A CA 1
ATOM 2541 C C . LEU A 1 329 ? -7.918 24.516 10.367 1 97.31 329 LEU A C 1
ATOM 2543 O O . LEU A 1 329 ? -9.008 24.984 10.039 1 97.31 329 LEU A O 1
ATOM 2547 N N . CYS A 1 330 ? -6.945 24.312 9.578 1 98.12 330 CYS A N 1
ATOM 2548 C CA . CYS A 1 330 ? -7.125 24.531 8.148 1 98.12 330 CYS A CA 1
ATOM 2549 C C . CYS A 1 330 ? -8.242 23.672 7.59 1 98.12 330 CYS A C 1
ATOM 2551 O O . CYS A 1 330 ? -9.117 24.156 6.871 1 98.12 330 CYS A O 1
ATOM 2553 N N . ALA A 1 331 ? -8.211 22.406 7.898 1 98.38 331 ALA A N 1
ATOM 2554 C CA . ALA A 1 331 ? -9.25 21.484 7.445 1 98.38 331 ALA A CA 1
ATOM 2555 C C . ALA A 1 331 ? -10.625 21.938 7.918 1 98.38 331 ALA A C 1
ATOM 2557 O O . ALA A 1 331 ? -11.586 21.938 7.141 1 98.38 331 ALA A O 1
ATOM 2558 N N . ALA A 1 332 ? -10.719 22.281 9.141 1 97.69 332 ALA A N 1
ATOM 2559 C CA . ALA A 1 332 ? -11.984 22.766 9.688 1 97.69 332 ALA A CA 1
ATOM 2560 C C . ALA A 1 332 ? -12.492 23.984 8.906 1 97.69 332 ALA A C 1
ATOM 2562 O O . ALA A 1 332 ? -13.68 24.078 8.594 1 97.69 332 ALA A O 1
ATOM 2563 N N . ALA A 1 333 ? -11.594 24.875 8.68 1 97.56 333 ALA A N 1
ATOM 2564 C CA . ALA A 1 333 ? -11.945 26.094 7.941 1 97.56 333 ALA A CA 1
ATOM 2565 C C . ALA A 1 333 ? -12.414 25.75 6.527 1 97.56 333 ALA A C 1
ATOM 2567 O O . ALA A 1 333 ? -13.367 26.359 6.023 1 97.56 333 ALA A O 1
ATOM 2568 N N . MET A 1 334 ? -11.766 24.844 5.887 1 97.69 334 MET A N 1
ATOM 2569 C CA . MET A 1 334 ? -12.141 24.438 4.535 1 97.69 334 MET A CA 1
ATOM 2570 C C . MET A 1 334 ? -13.516 23.766 4.527 1 97.69 334 MET A C 1
ATOM 2572 O O . MET A 1 334 ? -14.328 24.031 3.637 1 97.69 334 MET A O 1
ATOM 2576 N N . ILE A 1 335 ? -13.727 22.906 5.449 1 97.38 335 ILE A N 1
ATOM 2577 C CA . ILE A 1 335 ? -15.008 22.219 5.559 1 97.38 335 ILE A CA 1
ATOM 2578 C C . ILE A 1 335 ? -16.125 23.234 5.676 1 97.38 335 ILE A C 1
ATOM 2580 O O . ILE A 1 335 ? -17.203 23.078 5.078 1 97.38 335 ILE A O 1
ATOM 2584 N N . GLU A 1 336 ? -15.891 24.281 6.414 1 95.5 336 GLU A N 1
ATOM 2585 C CA . GLU A 1 336 ? -16.875 25.344 6.59 1 95.5 336 GLU A CA 1
ATOM 2586 C C . GLU A 1 336 ? -17.25 25.984 5.258 1 95.5 336 GLU A C 1
ATOM 2588 O O . GLU A 1 336 ? -18.375 26.453 5.07 1 95.5 336 GLU A O 1
ATOM 2593 N N . GLU A 1 337 ? -16.328 26 4.352 1 94.88 337 GLU A N 1
ATOM 2594 C CA . GLU A 1 337 ? -16.531 26.672 3.072 1 94.88 337 GLU A CA 1
ATOM 2595 C C . GLU A 1 337 ? -17.219 25.766 2.066 1 94.88 337 GLU A C 1
ATOM 2597 O O . GLU A 1 337 ? -17.625 26.219 0.992 1 94.88 337 GLU A O 1
ATOM 2602 N N . ILE A 1 338 ? -17.406 24.469 2.41 1 93.5 338 ILE A N 1
ATOM 2603 C CA . ILE A 1 338 ? -18.062 23.547 1.494 1 93.5 338 ILE A CA 1
ATOM 2604 C C . ILE A 1 338 ? -19.562 23.812 1.466 1 93.5 338 ILE A C 1
ATOM 2606 O O . ILE A 1 338 ? -20.188 23.969 2.516 1 93.5 338 ILE A O 1
ATOM 2610 N N . GLU A 1 339 ? -20.078 23.953 0.303 1 86.56 339 GLU A N 1
ATOM 2611 C CA . GLU A 1 339 ? -21.531 24.062 0.131 1 86.56 339 GLU A CA 1
ATOM 2612 C C . GLU A 1 339 ? -22.156 22.703 -0.145 1 86.56 339 GLU A C 1
ATOM 2614 O O . GLU A 1 339 ? -21.812 22.047 -1.13 1 86.56 339 GLU A O 1
ATOM 2619 N N . LEU A 1 340 ? -23.031 22.297 0.703 1 80.25 340 LEU A N 1
ATOM 2620 C CA . LEU A 1 340 ? -23.719 21.016 0.54 1 80.25 340 LEU A CA 1
ATOM 2621 C C . LEU A 1 340 ? -25.094 21.203 -0.106 1 80.25 340 LEU A C 1
ATOM 2623 O O . LEU A 1 340 ? -25.719 22.25 0.079 1 80.25 340 LEU A O 1
ATOM 2627 N N . PRO A 1 341 ? -25.438 20.156 -0.905 1 75.25 341 PRO A N 1
ATOM 2628 C CA . PRO A 1 341 ? -26.734 20.281 -1.557 1 75.25 341 PRO A CA 1
ATOM 2629 C C . PRO A 1 341 ? -27.891 20.391 -0.558 1 75.25 341 PRO A C 1
ATOM 2631 O O . PRO A 1 341 ? -27.812 19.844 0.544 1 75.25 341 PRO A O 1
ATOM 2634 N N . GLU A 1 342 ? -28.891 21.109 -0.867 1 68.5 342 GLU A N 1
ATOM 2635 C CA . GLU A 1 342 ? -30.078 21.219 -0.036 1 68.5 342 GLU A CA 1
ATOM 2636 C C . GLU A 1 342 ? -30.875 19.922 -0.025 1 68.5 342 GLU A C 1
ATOM 2638 O O . GLU A 1 342 ? -31 19.25 -1.055 1 68.5 342 GLU A O 1
ATOM 2643 N N . LYS A 1 343 ? -31.031 19.25 1.104 1 61.03 343 LYS A N 1
ATOM 2644 C CA . LYS A 1 343 ? -31.891 18.062 1.201 1 61.03 343 LYS A CA 1
ATOM 2645 C C . LYS A 1 343 ? -33.344 18.422 0.892 1 61.03 343 LYS A C 1
ATOM 2647 O O . LYS A 1 343 ? -33.812 19.484 1.275 1 61.03 343 LYS A O 1
ATOM 2652 N N . PRO A 1 344 ? -33.906 17.516 0.007 1 57.25 344 PRO A N 1
ATOM 2653 C CA . PRO A 1 344 ? -35.312 17.844 -0.315 1 57.25 344 PRO A CA 1
ATOM 2654 C C . PRO A 1 344 ? -36.188 17.938 0.926 1 57.25 344 PRO A C 1
ATOM 2656 O O . PRO A 1 344 ? -35.969 17.203 1.896 1 57.25 344 PRO A O 1
ATOM 2659 N N . ARG A 1 345 ? -36.719 18.969 1.267 1 47.78 345 ARG A N 1
ATOM 2660 C CA . ARG A 1 345 ? -37.688 19.125 2.344 1 47.78 345 ARG A CA 1
ATOM 2661 C C . ARG A 1 345 ? -38.781 18.047 2.254 1 47.78 345 ARG A C 1
ATOM 2663 O O . ARG A 1 345 ? -39.219 17.719 1.161 1 47.78 345 ARG A O 1
ATOM 2670 N N . PRO A 1 346 ? -38.844 17.078 3.26 1 49.06 346 PRO A N 1
ATOM 2671 C CA . PRO A 1 346 ? -39.844 16.031 3.252 1 49.06 346 PRO A CA 1
ATOM 2672 C C . PRO A 1 346 ? -41.125 16.422 2.48 1 49.06 346 PRO A C 1
ATOM 2674 O O . PRO A 1 346 ? -41.781 15.562 1.918 1 49.06 346 PRO A O 1
ATOM 2677 N N . GLY A 1 347 ? -41.531 17.562 2.582 1 43.66 347 GLY A N 1
ATOM 2678 C CA . GLY A 1 347 ? -42.844 17.922 2.076 1 43.66 347 GLY A CA 1
ATOM 2679 C C . GLY A 1 347 ? -42.906 17.922 0.561 1 43.66 347 GLY A C 1
ATOM 2680 O O . GLY A 1 347 ? -44 17.922 -0.009 1 43.66 347 GLY A O 1
ATOM 2681 N N . GLN A 1 348 ? -41.906 18.188 -0.061 1 40.56 348 GLN A N 1
ATOM 2682 C CA . GLN A 1 348 ? -42.062 18.375 -1.501 1 40.56 348 GLN A CA 1
ATOM 2683 C C . GLN A 1 348 ? -42.031 17.031 -2.234 1 40.56 348 GLN A C 1
ATOM 2685 O O . GLN A 1 348 ? -42.312 16.969 -3.432 1 40.56 348 GLN A O 1
ATOM 2690 N N . ARG A 1 349 ? -41.344 16.047 -1.682 1 43.75 349 ARG A N 1
ATOM 2691 C CA . ARG A 1 349 ? -41.438 14.789 -2.412 1 43.75 349 ARG A CA 1
ATOM 2692 C C . ARG A 1 349 ? -42.875 14.312 -2.502 1 43.75 349 ARG A C 1
ATOM 2694 O O . ARG A 1 349 ? -43.25 13.641 -3.465 1 43.75 349 ARG A O 1
ATOM 2701 N N . LEU A 1 350 ? -43.594 14.539 -1.407 1 40.41 350 LEU A N 1
ATOM 2702 C CA . LEU A 1 350 ? -45 14.188 -1.491 1 40.41 350 LEU A CA 1
ATOM 2703 C C . LEU A 1 350 ? -45.719 15.047 -2.531 1 40.41 350 LEU A C 1
ATOM 2705 O O . LEU A 1 350 ? -46.688 14.594 -3.166 1 40.41 350 LEU A O 1
ATOM 2709 N N . ALA A 1 351 ? -45.219 16.266 -2.719 1 43.5 351 ALA A N 1
ATOM 2710 C CA . ALA A 1 351 ? -45.938 17.109 -3.674 1 43.5 351 ALA A CA 1
ATOM 2711 C C . ALA A 1 351 ? -45.625 16.688 -5.109 1 43.5 351 ALA A C 1
ATOM 2713 O O . ALA A 1 351 ? -46.531 16.672 -5.961 1 43.5 351 ALA A O 1
ATOM 2714 N N . THR A 1 352 ? -44.406 16.281 -5.324 1 44.81 352 THR A N 1
ATOM 2715 C CA . THR A 1 352 ? -44.062 15.883 -6.691 1 44.81 352 THR A CA 1
ATOM 2716 C C . THR A 1 352 ? -44.656 14.516 -7.02 1 44.81 352 THR A C 1
ATOM 2718 O O . THR A 1 352 ? -45.125 14.289 -8.141 1 44.81 352 THR A O 1
ATOM 2721 N N . LEU A 1 353 ? -44.688 13.672 -6.031 1 42.62 353 LEU A N 1
ATOM 2722 C CA . LEU A 1 353 ? -45.406 12.422 -6.25 1 42.62 353 LEU A CA 1
ATOM 2723 C C . LEU A 1 353 ? -46.906 12.688 -6.418 1 42.62 353 LEU A C 1
ATOM 2725 O O . LEU A 1 353 ? -47.531 12.07 -7.27 1 42.62 353 LEU A O 1
ATOM 2729 N N . PHE A 1 354 ? -47.312 13.688 -5.648 1 44.28 354 PHE A N 1
ATOM 2730 C CA . PHE A 1 354 ? -48.719 14.031 -5.816 1 44.28 354 PHE A CA 1
ATOM 2731 C C . PHE A 1 354 ? -48.969 14.695 -7.168 1 44.28 354 PHE A C 1
ATOM 2733 O O . PHE A 1 354 ? -50 14.477 -7.801 1 44.28 354 PHE A O 1
ATOM 2740 N N . LEU A 1 355 ? -47.969 15.492 -7.59 1 44.44 355 LEU A N 1
ATOM 2741 C CA . LEU A 1 355 ? -48.188 16.125 -8.891 1 44.44 355 LEU A CA 1
ATOM 2742 C C . LEU A 1 355 ? -48.094 15.094 -10.016 1 44.44 355 LEU A C 1
ATOM 2744 O O . LEU A 1 355 ? -48.75 15.219 -11.031 1 44.44 355 LEU A O 1
ATOM 2748 N N . ARG A 1 356 ? -47.188 14.172 -9.805 1 43.34 356 ARG A N 1
ATOM 2749 C CA . ARG A 1 356 ? -47.125 13.148 -10.844 1 43.34 356 ARG A CA 1
ATOM 2750 C C . ARG A 1 356 ? -48.344 12.219 -10.781 1 43.34 356 ARG A C 1
ATOM 2752 O O . ARG A 1 356 ? -48.781 11.695 -11.805 1 43.34 356 ARG A O 1
ATOM 2759 N N . LEU A 1 357 ? -48.719 11.969 -9.531 1 41.03 357 LEU A N 1
ATOM 2760 C CA . LEU A 1 357 ? -49.938 11.148 -9.461 1 41.03 357 LEU A CA 1
ATOM 2761 C C . LEU A 1 357 ? -51.094 11.852 -10.133 1 41.03 357 LEU A C 1
ATOM 2763 O O . LEU A 1 357 ? -51.969 11.203 -10.719 1 41.03 357 LEU A O 1
ATOM 2767 N N . ASP A 1 358 ? -51.125 13.234 -9.945 1 41.91 358 ASP A N 1
ATOM 2768 C CA . ASP A 1 358 ? -52.25 13.93 -10.57 1 41.91 358 ASP A CA 1
ATOM 2769 C C . ASP A 1 358 ? -52.188 13.812 -12.094 1 41.91 358 ASP A C 1
ATOM 2771 O O . ASP A 1 358 ? -53.219 13.789 -12.758 1 41.91 358 ASP A O 1
ATOM 2775 N N . ASN A 1 359 ? -50.938 13.883 -12.578 1 40.88 359 ASN A N 1
ATOM 2776 C CA . ASN A 1 359 ? -50.906 13.859 -14.039 1 40.88 359 ASN A CA 1
ATOM 2777 C C . ASN A 1 359 ? -51.125 12.445 -14.57 1 40.88 359 ASN A C 1
ATOM 2779 O O . ASN A 1 359 ? -50.969 12.195 -15.773 1 40.88 359 ASN A O 1
ATOM 2783 N N . LEU A 1 360 ? -51 11.43 -13.703 1 35.97 360 LEU A N 1
ATOM 2784 C CA . LEU A 1 360 ? -51.406 10.125 -14.211 1 35.97 360 LEU A CA 1
ATOM 2785 C C . LEU A 1 360 ? -52.906 10.078 -14.469 1 35.97 360 LEU A C 1
ATOM 2787 O O . LEU A 1 360 ? -53.688 9.898 -13.531 1 35.97 360 LEU A O 1
ATOM 2791 N N . THR A 1 361 ? -53.438 11.102 -15.164 1 32.94 361 THR A N 1
ATOM 2792 C CA . THR A 1 361 ? -54.781 10.898 -15.758 1 32.94 361 THR A CA 1
ATOM 2793 C C . THR A 1 361 ? -54.812 9.594 -16.547 1 32.94 361 THR A C 1
ATOM 2795 O O . THR A 1 361 ? -54.094 9.438 -17.547 1 32.94 361 THR A O 1
ATOM 2798 N N . VAL A 1 362 ? -54.938 8.516 -15.805 1 32.97 362 VAL A N 1
ATOM 2799 C CA . VAL A 1 362 ? -55.312 7.258 -16.469 1 32.97 362 VAL A CA 1
ATOM 2800 C C . VAL A 1 362 ? -56.469 7.488 -17.438 1 32.97 362 VAL A C 1
ATOM 2802 O O . VAL A 1 362 ? -57.562 7.852 -17.031 1 32.97 362 VAL A O 1
ATOM 2805 N N . HIS A 1 363 ? -56.25 8.164 -18.594 1 31.55 363 HIS A N 1
ATOM 2806 C CA . HIS A 1 363 ? -57.25 8.148 -19.641 1 31.55 363 HIS A CA 1
ATOM 2807 C C . HIS A 1 363 ? -57.688 6.719 -19.969 1 31.55 363 HIS A C 1
ATOM 2809 O O . HIS A 1 363 ? -56.844 5.898 -20.375 1 31.55 363 HIS A O 1
ATOM 2815 N N . PHE A 1 364 ? -58.562 6.148 -19.172 1 28.7 364 PHE A N 1
ATOM 2816 C CA . PHE A 1 364 ? -59.344 4.945 -19.484 1 28.7 364 PHE A CA 1
ATOM 2817 C C . PHE A 1 364 ? -60 5.066 -20.844 1 28.7 364 PHE A C 1
ATOM 2819 O O . PHE A 1 364 ? -60.938 5.871 -21.016 1 28.7 364 PHE A O 1
ATOM 2826 N N . SER A 1 365 ? -59.25 5.133 -21.969 1 27.69 365 SER A N 1
ATOM 2827 C CA . SER A 1 365 ? -59.969 5.066 -23.234 1 27.69 365 SER A CA 1
ATOM 2828 C C . SER A 1 365 ? -60.75 3.754 -23.344 1 27.69 365 SER A C 1
ATOM 2830 O O . SER A 1 365 ? -60.188 2.678 -23.141 1 27.69 365 SER A O 1
ATOM 2832 N N . PRO A 1 366 ? -62.094 3.744 -23.172 1 31.08 366 PRO A N 1
ATOM 2833 C CA . PRO A 1 366 ? -63.031 2.654 -23.375 1 31.08 366 PRO A CA 1
ATOM 2834 C C . PRO A 1 366 ? -62.875 1.955 -24.719 1 31.08 366 PRO A C 1
ATOM 2836 O O . PRO A 1 366 ? -63.062 2.574 -25.781 1 31.08 366 PRO A O 1
ATOM 2839 N N . ALA A 1 367 ? -61.656 1.419 -25.047 1 26.88 367 ALA A N 1
ATOM 2840 C CA . ALA A 1 367 ? -61.562 0.694 -26.312 1 26.88 367 ALA A CA 1
ATOM 2841 C C . ALA A 1 367 ? -62.812 -0.142 -26.531 1 26.88 367 ALA A C 1
ATOM 2843 O O . ALA A 1 367 ? -63.531 -0.495 -25.578 1 26.88 367 ALA A O 1
ATOM 2844 N N . TYR A 1 368 ? -62.969 -0.531 -27.922 1 25.81 368 TYR A N 1
ATOM 2845 C CA . TYR A 1 368 ? -63.906 -1.002 -28.922 1 25.81 368 TYR A CA 1
ATOM 2846 C C . TYR A 1 368 ? -64.375 -2.412 -28.594 1 25.81 368 TYR A C 1
ATOM 2848 O O . TYR A 1 368 ? -63.625 -3.367 -28.641 1 25.81 368 TYR A O 1
ATOM 2856 N N . LEU A 1 369 ? -65.125 -2.607 -27.516 1 24.56 369 LEU A N 1
ATOM 2857 C CA . LEU A 1 369 ? -65.875 -3.855 -27.438 1 24.56 369 LEU A CA 1
ATOM 2858 C C . LEU A 1 369 ? -66.75 -4.039 -28.672 1 24.56 369 LEU A C 1
ATOM 2860 O O . LEU A 1 369 ? -67.812 -3.434 -28.781 1 24.56 369 LEU A O 1
ATOM 2864 N N . ALA A 1 370 ? -66.188 -3.719 -29.906 1 27 370 ALA A N 1
ATOM 2865 C CA . ALA A 1 370 ? -67.188 -3.986 -30.969 1 27 370 ALA A CA 1
ATOM 2866 C C . ALA A 1 370 ? -67.625 -5.445 -30.953 1 27 370 ALA A C 1
ATOM 2868 O O . ALA A 1 370 ? -66.812 -6.352 -30.797 1 27 370 ALA A O 1
ATOM 2869 N N . PRO A 1 371 ? -68.938 -5.598 -30.875 1 27.17 371 PRO A N 1
ATOM 2870 C CA . PRO A 1 371 ? -69.75 -6.828 -30.906 1 27.17 371 PRO A CA 1
ATOM 2871 C C . PRO A 1 371 ? -69.438 -7.695 -32.125 1 27.17 371 PRO A C 1
ATOM 2873 O O . PRO A 1 371 ? -69.5 -7.207 -33.25 1 27.17 371 PRO A O 1
ATOM 2876 N N . CYS A 1 372 ? -68.25 -8.391 -32.188 1 26.41 372 CYS A N 1
ATOM 2877 C CA . CYS A 1 372 ? -68.125 -9.32 -33.312 1 26.41 372 CYS A CA 1
ATOM 2878 C C . CYS A 1 372 ? -69.5 -10.031 -33.531 1 26.41 372 CYS A C 1
ATOM 2880 O O . CYS A 1 372 ? -70 -10.703 -32.656 1 26.41 372 CYS A O 1
ATOM 2882 N N . SER A 1 373 ? -70.312 -9.461 -34.375 1 25.14 373 SER A N 1
ATOM 2883 C CA . SER A 1 373 ? -71.5 -9.992 -35.062 1 25.14 373 SER A CA 1
ATOM 2884 C C . SER A 1 373 ? -71.25 -11.422 -35.531 1 25.14 373 SER A C 1
ATOM 2886 O O . SER A 1 373 ? -70.125 -11.844 -35.719 1 25.14 373 SER A O 1
ATOM 2888 N N . GLY A 1 374 ? -72.375 -12.203 -35.938 1 25.5 374 GLY A N 1
ATOM 2889 C CA . GLY A 1 374 ? -72.938 -13.5 -36.344 1 25.5 374 GLY A CA 1
ATOM 2890 C C . GLY A 1 374 ? -72.312 -14.023 -37.625 1 25.5 374 GLY A C 1
ATOM 2891 O O . GLY A 1 374 ? -72.438 -15.203 -37.938 1 25.5 374 GLY A O 1
ATOM 2892 N N . TRP A 1 375 ? -71.438 -13.453 -38.562 1 24.47 375 TRP A N 1
ATOM 2893 C CA . TRP A 1 375 ? -71.375 -14.547 -39.531 1 24.47 375 TRP A CA 1
ATOM 2894 C C . TRP A 1 375 ? -70.5 -15.656 -39.062 1 24.47 375 TRP A C 1
ATOM 2896 O O . TRP A 1 375 ? -69.5 -15.406 -38.312 1 24.47 375 TRP A O 1
ATOM 2906 N N . MET B 1 1 ? -23.156 -39.094 -9.891 1 30.94 1 MET B N 1
ATOM 2907 C CA . MET B 1 1 ? -24.031 -37.938 -9.828 1 30.94 1 MET B CA 1
ATOM 2908 C C . MET B 1 1 ? -23.453 -36.875 -8.898 1 30.94 1 MET B C 1
ATOM 2910 O O . MET B 1 1 ? -23.141 -37.156 -7.738 1 30.94 1 MET B O 1
ATOM 2914 N N . ALA B 1 2 ? -22.688 -36 -9.445 1 40.69 2 ALA B N 1
ATOM 2915 C CA . ALA B 1 2 ? -21.922 -35.062 -8.617 1 40.69 2 ALA B CA 1
ATOM 2916 C C . ALA B 1 2 ? -22.781 -34.5 -7.492 1 40.69 2 ALA B C 1
ATOM 2918 O O . ALA B 1 2 ? -23.891 -34.031 -7.73 1 40.69 2 ALA B O 1
ATOM 2919 N N . ASN B 1 3 ? -22.797 -35.031 -6.43 1 45.06 3 ASN B N 1
ATOM 2920 C CA . ASN B 1 3 ? -23.578 -34.625 -5.254 1 45.06 3 ASN B CA 1
ATOM 2921 C C . ASN B 1 3 ? -23.641 -33.125 -5.102 1 45.06 3 ASN B C 1
ATOM 2923 O O . ASN B 1 3 ? -22.656 -32.5 -4.703 1 45.06 3 ASN B O 1
ATOM 2927 N N . LEU B 1 4 ? -24.297 -32.5 -6.102 1 58.88 4 LEU B N 1
ATOM 2928 C CA . LEU B 1 4 ? -24.234 -31.047 -6.195 1 58.88 4 LEU B CA 1
ATOM 2929 C C . LEU B 1 4 ? -25.016 -30.391 -5.055 1 58.88 4 LEU B C 1
ATOM 2931 O O . LEU B 1 4 ? -26.25 -30.422 -5.039 1 58.88 4 LEU B O 1
ATOM 2935 N N . SER B 1 5 ? -24.344 -30.359 -3.883 1 70.62 5 SER B N 1
ATOM 2936 C CA . SER B 1 5 ? -24.953 -29.609 -2.791 1 70.62 5 SER B CA 1
ATOM 2937 C C . SER B 1 5 ? -25.672 -28.359 -3.307 1 70.62 5 SER B C 1
ATOM 2939 O O . SER B 1 5 ? -25.281 -27.797 -4.324 1 70.62 5 SER B O 1
ATOM 2941 N N . PRO B 1 6 ? -26.906 -28.219 -2.836 1 85.62 6 PRO B N 1
ATOM 2942 C CA . PRO B 1 6 ? -27.625 -27.016 -3.248 1 85.62 6 PRO B CA 1
ATOM 2943 C C . PRO B 1 6 ? -26.766 -25.75 -3.117 1 85.62 6 PRO B C 1
ATOM 2945 O O . PRO B 1 6 ? -25.891 -25.672 -2.258 1 85.62 6 PRO B O 1
ATOM 2948 N N . PRO B 1 7 ? -27.031 -24.922 -4.066 1 90.88 7 PRO B N 1
ATOM 2949 C CA . PRO B 1 7 ? -26.328 -23.641 -3.947 1 90.88 7 PRO B CA 1
ATOM 2950 C C . PRO B 1 7 ? -26.625 -22.922 -2.633 1 90.88 7 PRO B C 1
ATOM 2952 O O . PRO B 1 7 ? -27.703 -23.094 -2.062 1 90.88 7 PRO B O 1
ATOM 2955 N N . PRO B 1 8 ? -25.672 -22.219 -2.146 1 93.88 8 PRO B N 1
ATOM 2956 C CA . PRO B 1 8 ? -25.922 -21.422 -0.939 1 93.88 8 PRO B CA 1
ATOM 2957 C C . PRO B 1 8 ? -27.172 -20.547 -1.058 1 93.88 8 PRO B C 1
ATOM 2959 O O . PRO B 1 8 ? -27.453 -20.016 -2.135 1 93.88 8 PRO B O 1
ATOM 2962 N N . ALA B 1 9 ? -27.844 -20.375 -0.001 1 94.12 9 ALA B N 1
ATOM 2963 C CA . ALA B 1 9 ? -29.094 -19.625 -0.017 1 94.12 9 ALA B CA 1
ATOM 2964 C C . ALA B 1 9 ? -28.844 -18.125 -0.059 1 94.12 9 ALA B C 1
ATOM 2966 O O . ALA B 1 9 ? -29.531 -17.391 -0.771 1 94.12 9 ALA B O 1
ATOM 2967 N N . THR B 1 10 ? -27.922 -17.719 0.71 1 95.62 10 THR B N 1
ATOM 2968 C CA . THR B 1 10 ? -27.609 -16.281 0.792 1 95.62 10 THR B CA 1
ATOM 2969 C C . THR B 1 10 ? -26.094 -16.062 0.746 1 95.62 10 THR B C 1
ATOM 2971 O O . THR B 1 10 ? -25.312 -17.016 0.754 1 95.62 10 THR B O 1
ATOM 2974 N N . ARG B 1 11 ? -25.625 -14.805 0.745 1 95 11 ARG B N 1
ATOM 2975 C CA . ARG B 1 11 ? -24.219 -14.43 0.745 1 95 11 ARG B CA 1
ATOM 2976 C C . ARG B 1 11 ? -23.516 -14.938 2.002 1 95 11 ARG B C 1
ATOM 2978 O O . ARG B 1 11 ? -22.328 -15.25 1.973 1 95 11 ARG B O 1
ATOM 2985 N N . ASP B 1 12 ? -24.281 -15.062 3.014 1 93 12 ASP B N 1
ATOM 2986 C CA . ASP B 1 12 ? -23.719 -15.43 4.309 1 93 12 ASP B CA 1
ATOM 2987 C C . ASP B 1 12 ? -23.438 -16.922 4.391 1 93 12 ASP B C 1
ATOM 2989 O O . ASP B 1 12 ? -22.938 -17.422 5.402 1 93 12 ASP B O 1
ATOM 2993 N N . ASP B 1 13 ? -23.672 -17.609 3.324 1 94.12 13 ASP B N 1
ATOM 2994 C CA . ASP B 1 13 ? -23.438 -19.047 3.309 1 94.12 13 ASP B CA 1
ATOM 2995 C C . ASP B 1 13 ? -22.109 -19.375 2.613 1 94.12 13 ASP B C 1
ATOM 2997 O O . ASP B 1 13 ? -21.734 -20.547 2.525 1 94.12 13 ASP B O 1
ATOM 3001 N N . PHE B 1 14 ? -21.469 -18.359 2.146 1 96.19 14 PHE B N 1
ATOM 3002 C CA . PHE B 1 14 ? -20.141 -18.562 1.581 1 96.19 14 PHE B CA 1
ATOM 3003 C C . PHE B 1 14 ? -19.062 -18.438 2.66 1 96.19 14 PHE B C 1
ATOM 3005 O O . PHE B 1 14 ? -19.125 -17.547 3.51 1 96.19 14 PHE B O 1
ATOM 3012 N N . GLU B 1 15 ? -17.984 -19.297 2.594 1 96.44 15 GLU B N 1
ATOM 3013 C CA . GLU B 1 15 ? -16.969 -19.281 3.629 1 96.44 15 GLU B CA 1
ATOM 3014 C C . GLU B 1 15 ? -15.57 -19.109 3.023 1 96.44 15 GLU B C 1
ATOM 3016 O O . GLU B 1 15 ? -14.602 -18.859 3.744 1 96.44 15 GLU B O 1
ATOM 3021 N N . THR B 1 16 ? -15.492 -19.281 1.702 1 97.69 16 THR B N 1
ATOM 3022 C CA . THR B 1 16 ? -14.188 -19.281 1.054 1 97.69 16 THR B CA 1
ATOM 3023 C C . THR B 1 16 ? -14.148 -18.297 -0.106 1 97.69 16 THR B C 1
ATOM 3025 O O . THR B 1 16 ? -15.062 -18.266 -0.934 1 97.69 16 THR B O 1
ATOM 3028 N N . ALA B 1 17 ? -13.148 -17.484 -0.141 1 98.44 17 ALA B N 1
ATOM 3029 C CA . ALA B 1 17 ? -12.93 -16.547 -1.235 1 98.44 17 ALA B CA 1
ATOM 3030 C C . ALA B 1 17 ? -11.633 -16.875 -1.982 1 98.44 17 ALA B C 1
ATOM 3032 O O . ALA B 1 17 ? -10.68 -17.375 -1.392 1 98.44 17 ALA B O 1
ATOM 3033 N N . ILE B 1 18 ? -11.641 -16.625 -3.246 1 98.69 18 ILE B N 1
ATOM 3034 C CA . ILE B 1 18 ? -10.453 -16.703 -4.09 1 98.69 18 ILE B CA 1
ATOM 3035 C C . ILE B 1 18 ? -10.141 -15.32 -4.66 1 98.69 18 ILE B C 1
ATOM 3037 O O . ILE B 1 18 ? -10.984 -14.711 -5.328 1 98.69 18 ILE B O 1
ATOM 3041 N N . ILE B 1 19 ? -8.969 -14.859 -4.398 1 98.44 19 ILE B N 1
ATOM 3042 C CA . ILE B 1 19 ? -8.539 -13.539 -4.84 1 98.44 19 ILE B CA 1
ATOM 3043 C C . ILE B 1 19 ? -7.418 -13.68 -5.867 1 98.44 19 ILE B C 1
ATOM 3045 O O . ILE B 1 19 ? -6.406 -14.336 -5.605 1 98.44 19 ILE B O 1
ATOM 3049 N N . CYS B 1 20 ? -7.578 -13.117 -7.02 1 97.44 20 CYS B N 1
ATOM 3050 C CA . CYS B 1 20 ? -6.551 -13.062 -8.055 1 97.44 20 CYS B CA 1
ATOM 3051 C C . CYS B 1 20 ? -6.145 -11.625 -8.344 1 97.44 20 CYS B C 1
ATOM 3053 O O . CYS B 1 20 ? -6.895 -10.688 -8.047 1 97.44 20 CYS B O 1
ATOM 3055 N N . ALA B 1 21 ? -4.965 -11.469 -8.867 1 93.25 21 ALA B N 1
ATOM 3056 C CA . ALA B 1 21 ? -4.477 -10.125 -9.156 1 93.25 21 ALA B CA 1
ATOM 3057 C C . ALA B 1 21 ? -4.77 -9.734 -10.602 1 93.25 21 ALA B C 1
ATOM 3059 O O . ALA B 1 21 ? -5.137 -8.594 -10.875 1 93.25 21 ALA B O 1
ATOM 3060 N N . LEU B 1 22 ? -4.621 -10.719 -11.469 1 90.25 22 LEU B N 1
ATOM 3061 C CA . LEU B 1 22 ? -4.684 -10.43 -12.898 1 90.25 22 LEU B CA 1
ATOM 3062 C C . LEU B 1 22 ? -5.859 -11.148 -13.547 1 90.25 22 LEU B C 1
ATOM 3064 O O . LEU B 1 22 ? -6.266 -12.219 -13.094 1 90.25 22 LEU B O 1
ATOM 3068 N N . PRO B 1 23 ? -6.344 -10.547 -14.633 1 89.44 23 PRO B N 1
ATOM 3069 C CA . PRO B 1 23 ? -7.449 -11.195 -15.344 1 89.44 23 PRO B CA 1
ATOM 3070 C C . PRO B 1 23 ? -7.113 -12.609 -15.797 1 89.44 23 PRO B C 1
ATOM 3072 O O . PRO B 1 23 ? -7.957 -13.508 -15.711 1 89.44 23 PRO B O 1
ATOM 3075 N N . GLU B 1 24 ? -5.898 -12.805 -16.234 1 88.5 24 GLU B N 1
ATOM 3076 C CA . GLU B 1 24 ? -5.5 -14.125 -16.703 1 88.5 24 GLU B CA 1
ATOM 3077 C C . GLU B 1 24 ? -5.543 -15.148 -15.562 1 88.5 24 GLU B C 1
ATOM 3079 O O . GLU B 1 24 ? -5.914 -16.297 -15.773 1 88.5 24 GLU B O 1
ATOM 3084 N N . GLU B 1 25 ? -5.117 -14.742 -14.43 1 93.38 25 GLU B N 1
ATOM 3085 C CA . GLU B 1 25 ? -5.18 -15.602 -13.25 1 93.38 25 GLU B CA 1
ATOM 3086 C C . GLU B 1 25 ? -6.621 -15.938 -12.883 1 93.38 25 GLU B C 1
ATOM 3088 O O . GLU B 1 25 ? -6.945 -17.094 -12.602 1 93.38 25 GLU B O 1
ATOM 3093 N N . ARG B 1 26 ? -7.414 -14.938 -12.914 1 94.5 26 ARG B N 1
ATOM 3094 C CA . ARG B 1 26 ? -8.828 -15.109 -12.602 1 94.5 26 ARG B CA 1
ATOM 3095 C C . ARG B 1 26 ? -9.492 -16.078 -13.57 1 94.5 26 ARG B C 1
ATOM 3097 O O . ARG B 1 26 ? -10.242 -16.969 -13.156 1 94.5 26 ARG B O 1
ATOM 3104 N N . ASP B 1 27 ? -9.188 -15.875 -14.812 1 93.5 27 ASP B N 1
ATOM 3105 C CA . ASP B 1 27 ? -9.773 -16.734 -15.836 1 93.5 27 ASP B CA 1
ATOM 3106 C C . ASP B 1 27 ? -9.352 -18.188 -15.633 1 93.5 27 ASP B C 1
ATOM 3108 O O . ASP B 1 27 ? -10.148 -19.109 -15.836 1 93.5 27 ASP B O 1
ATOM 3112 N N . THR B 1 28 ? -8.133 -18.344 -15.281 1 92.5 28 THR B N 1
ATOM 3113 C CA . THR B 1 28 ? -7.629 -19.688 -15.023 1 92.5 28 THR B CA 1
ATOM 3114 C C . THR B 1 28 ? -8.383 -20.344 -13.875 1 92.5 28 THR B C 1
ATOM 3116 O O . THR B 1 28 ? -8.781 -21.516 -13.969 1 92.5 28 THR B O 1
ATOM 3119 N N . VAL B 1 29 ? -8.625 -19.625 -12.82 1 95.94 29 VAL B N 1
ATOM 3120 C CA . VAL B 1 29 ? -9.359 -20.141 -11.672 1 95.94 29 VAL B CA 1
ATOM 3121 C C . VAL B 1 29 ? -10.812 -20.422 -12.062 1 95.94 29 VAL B C 1
ATOM 3123 O O . VAL B 1 29 ? -11.367 -21.469 -11.727 1 95.94 29 VAL B O 1
ATOM 3126 N N . GLU B 1 30 ? -11.367 -19.5 -12.734 1 95.62 30 GLU B N 1
ATOM 3127 C CA . GLU B 1 30 ? -12.758 -19.641 -13.148 1 95.62 30 GLU B CA 1
ATOM 3128 C C . GLU B 1 30 ? -12.953 -20.891 -14 1 95.62 30 GLU B C 1
ATOM 3130 O O . GLU B 1 30 ? -13.969 -21.594 -13.875 1 95.62 30 GLU B O 1
ATOM 3135 N N . ALA B 1 31 ? -12.023 -21.172 -14.82 1 92.81 31 ALA B N 1
ATOM 3136 C CA . ALA B 1 31 ? -12.094 -22.328 -15.711 1 92.81 31 ALA B CA 1
ATOM 3137 C C . ALA B 1 31 ? -12.133 -23.625 -14.914 1 92.81 31 ALA B C 1
ATOM 3139 O O . ALA B 1 31 ? -12.602 -24.656 -15.406 1 92.81 31 ALA B O 1
ATOM 3140 N N . LEU B 1 32 ? -11.68 -23.609 -13.75 1 94.06 32 LEU B N 1
ATOM 3141 C CA . LEU B 1 32 ? -11.609 -24.797 -12.914 1 94.06 32 LEU B CA 1
ATOM 3142 C C . LEU B 1 32 ? -12.883 -24.953 -12.086 1 94.06 32 LEU B C 1
ATOM 3144 O O . LEU B 1 32 ? -13.102 -26 -11.461 1 94.06 32 LEU B O 1
ATOM 3148 N N . MET B 1 33 ? -13.656 -23.922 -12.039 1 94.75 33 MET B N 1
ATOM 3149 C CA . MET B 1 33 ? -14.906 -24 -11.289 1 94.75 33 MET B CA 1
ATOM 3150 C C . MET B 1 33 ? -15.875 -24.969 -11.945 1 94.75 33 MET B C 1
ATOM 3152 O O . MET B 1 33 ? -15.977 -25.016 -13.172 1 94.75 33 MET B O 1
ATOM 3156 N N . THR B 1 34 ? -16.641 -25.703 -11.148 1 94.75 34 THR B N 1
ATOM 3157 C CA . THR B 1 34 ? -17.5 -26.75 -11.68 1 94.75 34 THR B CA 1
ATOM 3158 C C . THR B 1 34 ? -18.938 -26.266 -11.781 1 94.75 34 THR B C 1
ATOM 3160 O O . THR B 1 34 ? -19.781 -26.906 -12.414 1 94.75 34 THR B O 1
ATOM 3163 N N . ARG B 1 35 ? -19.188 -25.125 -11.094 1 95.5 35 ARG B N 1
ATOM 3164 C CA . ARG B 1 35 ? -20.516 -24.5 -11.18 1 95.5 35 ARG B CA 1
ATOM 3165 C C . ARG B 1 35 ? -20.406 -22.984 -11.273 1 95.5 35 ARG B C 1
ATOM 3167 O O . ARG B 1 35 ? -19.438 -22.406 -10.773 1 95.5 35 ARG B O 1
ATOM 3174 N N . ASP B 1 36 ? -21.344 -22.469 -11.906 1 95.25 36 ASP B N 1
ATOM 3175 C CA . ASP B 1 36 ? -21.562 -21.031 -12 1 95.25 36 ASP B CA 1
ATOM 3176 C C . ASP B 1 36 ? -22.969 -20.656 -11.555 1 95.25 36 ASP B C 1
ATOM 3178 O O . ASP B 1 36 ? -23.938 -20.859 -12.297 1 95.25 36 ASP B O 1
ATOM 3182 N N . PHE B 1 37 ? -23.047 -20.062 -10.43 1 96.12 37 PHE B N 1
ATOM 3183 C CA . PHE B 1 37 ? -24.359 -19.891 -9.82 1 96.12 37 PHE B CA 1
ATOM 3184 C C . PHE B 1 37 ? -25.172 -18.844 -10.562 1 96.12 37 PHE B C 1
ATOM 3186 O O . PHE B 1 37 ? -26.391 -18.938 -10.648 1 96.12 37 PHE B O 1
ATOM 3193 N N . LYS B 1 38 ? -24.516 -17.859 -11.117 1 94.38 38 LYS B N 1
ATOM 3194 C CA . LYS B 1 38 ? -25.234 -16.875 -11.922 1 94.38 38 LYS B CA 1
ATOM 3195 C C . LYS B 1 38 ? -25.906 -17.531 -13.117 1 94.38 38 LYS B C 1
ATOM 3197 O O . LYS B 1 38 ? -27.062 -17.234 -13.414 1 94.38 38 LYS B O 1
ATOM 3202 N N . SER B 1 39 ? -25.203 -18.312 -13.805 1 94 39 SER B N 1
ATOM 3203 C CA . SER B 1 39 ? -25.75 -19.016 -14.953 1 94 39 SER B CA 1
ATOM 3204 C C . SER B 1 39 ? -26.875 -19.953 -14.539 1 94 39 SER B C 1
ATOM 3206 O O . SER B 1 39 ? -27.734 -20.312 -15.359 1 94 39 SER B O 1
ATOM 3208 N N . GLU B 1 40 ? -26.891 -20.359 -13.312 1 94.25 40 GLU B N 1
ATOM 3209 C CA . GLU B 1 40 ? -27.938 -21.203 -12.781 1 94.25 40 GLU B CA 1
ATOM 3210 C C . GLU B 1 40 ? -29.125 -20.375 -12.297 1 94.25 40 GLU B C 1
ATOM 3212 O O . GLU B 1 40 ? -30.078 -20.922 -11.727 1 94.25 40 GLU B O 1
ATOM 3217 N N . GLY B 1 41 ? -28.969 -19.109 -12.453 1 93.56 41 GLY B N 1
ATOM 3218 C CA . GLY B 1 41 ? -30.078 -18.219 -12.141 1 93.56 41 GLY B CA 1
ATOM 3219 C C . GLY B 1 41 ? -30.031 -17.688 -10.719 1 93.56 41 GLY B C 1
ATOM 3220 O O . GLY B 1 41 ? -30.984 -17.078 -10.25 1 93.56 41 GLY B O 1
ATOM 3221 N N . LYS B 1 42 ? -29.016 -17.969 -10.062 1 93.62 42 LYS B N 1
ATOM 3222 C CA . LYS B 1 42 ? -28.891 -17.5 -8.688 1 93.62 42 LYS B CA 1
ATOM 3223 C C . LYS B 1 42 ? -28.094 -16.203 -8.625 1 93.62 42 LYS B C 1
ATOM 3225 O O . LYS B 1 42 ? -26.938 -16.156 -9.062 1 93.62 42 LYS B O 1
ATOM 3230 N N . ILE B 1 43 ? -28.75 -15.133 -8.023 1 93.56 43 ILE B N 1
ATOM 3231 C CA . ILE B 1 43 ? -28.109 -13.828 -7.879 1 93.56 43 ILE B CA 1
ATOM 3232 C C . ILE B 1 43 ? -27.984 -13.477 -6.398 1 93.56 43 ILE B C 1
ATOM 3234 O O . ILE B 1 43 ? -28.984 -13.469 -5.676 1 93.56 43 ILE B O 1
ATOM 3238 N N . TYR B 1 44 ? -26.828 -13.211 -5.957 1 94.94 44 TYR B N 1
ATOM 3239 C CA . TYR B 1 44 ? -26.594 -12.992 -4.531 1 94.94 44 TYR B CA 1
ATOM 3240 C C . TYR B 1 44 ? -26.422 -11.508 -4.23 1 94.94 44 TYR B C 1
ATOM 3242 O O . TYR B 1 44 ? -26.578 -11.078 -3.086 1 94.94 44 TYR B O 1
ATOM 3250 N N . GLY B 1 45 ? -26.016 -10.719 -5.203 1 92.75 45 GLY B N 1
ATOM 3251 C CA . GLY B 1 45 ? -25.828 -9.289 -5.004 1 92.75 45 GLY B CA 1
ATOM 3252 C C . GLY B 1 45 ? -24.641 -8.953 -4.137 1 92.75 45 GLY B C 1
ATOM 3253 O O . GLY B 1 45 ? -23.75 -9.789 -3.943 1 92.75 45 GLY B O 1
ATOM 3254 N N . LYS B 1 46 ? -24.438 -7.68 -3.729 1 94.12 46 LYS B N 1
ATOM 3255 C CA . LYS B 1 46 ? -23.422 -7.121 -2.842 1 94.12 46 LYS B CA 1
ATOM 3256 C C . LYS B 1 46 ? -23.922 -5.852 -2.16 1 94.12 46 LYS B C 1
ATOM 3258 O O . LYS B 1 46 ? -24.984 -5.336 -2.504 1 94.12 46 LYS B O 1
ATOM 3263 N N . LEU B 1 47 ? -23.219 -5.41 -1.188 1 94.75 47 LEU B N 1
ATOM 3264 C CA . LEU B 1 47 ? -23.641 -4.215 -0.471 1 94.75 47 LEU B CA 1
ATOM 3265 C C . LEU B 1 47 ? -23.297 -2.957 -1.265 1 94.75 47 LEU B C 1
ATOM 3267 O O . LEU B 1 47 ? -22.359 -2.959 -2.066 1 94.75 47 LEU B O 1
ATOM 3271 N N . GLU B 1 48 ? -24.094 -1.873 -0.979 1 94.38 48 GLU B N 1
ATOM 3272 C CA . GLU B 1 48 ? -23.844 -0.578 -1.602 1 94.38 48 GLU B CA 1
ATOM 3273 C C . GLU B 1 48 ? -22.438 -0.087 -1.302 1 94.38 48 GLU B C 1
ATOM 3275 O O . GLU B 1 48 ? -21.953 -0.214 -0.173 1 94.38 48 GLU B O 1
ATOM 3280 N N . ASN B 1 49 ? -21.703 0.404 -2.354 1 94.06 49 ASN B N 1
ATOM 3281 C CA . ASN B 1 49 ? -20.375 0.997 -2.264 1 94.06 49 ASN B CA 1
ATOM 3282 C C . ASN B 1 49 ? -19.297 -0.072 -2.191 1 94.06 49 ASN B C 1
ATOM 3284 O O . ASN B 1 49 ? -18.125 0.237 -1.928 1 94.06 49 ASN B O 1
ATOM 3288 N N . ASP B 1 50 ? -19.656 -1.351 -2.297 1 94.75 50 ASP B N 1
ATOM 3289 C CA . ASP B 1 50 ? -18.719 -2.402 -2.662 1 94.75 50 ASP B CA 1
ATOM 3290 C C . ASP B 1 50 ? -18.484 -2.434 -4.172 1 94.75 50 ASP B C 1
ATOM 3292 O O . ASP B 1 50 ? -19.344 -2.896 -4.926 1 94.75 50 ASP B O 1
ATOM 3296 N N . ASP B 1 51 ? -17.312 -2.062 -4.574 1 92.75 51 ASP B N 1
ATOM 3297 C CA . ASP B 1 51 ? -17.047 -1.873 -5.996 1 92.75 51 ASP B CA 1
ATOM 3298 C C . ASP B 1 51 ? -16.594 -3.174 -6.648 1 92.75 51 ASP B C 1
ATOM 3300 O O . ASP B 1 51 ? -16.297 -3.209 -7.848 1 92.75 51 ASP B O 1
ATOM 3304 N N . ASN B 1 52 ? -16.562 -4.242 -5.895 1 95.69 52 ASN B N 1
ATOM 3305 C CA . ASN B 1 52 ? -16.078 -5.512 -6.422 1 95.69 52 ASN B CA 1
ATOM 3306 C C . ASN B 1 52 ? -17.078 -6.141 -7.383 1 95.69 52 ASN B C 1
ATOM 3308 O O . ASN B 1 52 ? -18.281 -5.852 -7.316 1 95.69 52 ASN B O 1
ATOM 3312 N N . THR B 1 53 ? -16.578 -6.875 -8.328 1 95.06 53 THR B N 1
ATOM 3313 C CA . THR B 1 53 ? -17.359 -7.789 -9.148 1 95.06 53 THR B CA 1
ATOM 3314 C C . THR B 1 53 ? -17.047 -9.242 -8.797 1 95.06 53 THR B C 1
ATOM 3316 O O . THR B 1 53 ? -15.883 -9.648 -8.836 1 95.06 53 THR B O 1
ATOM 3319 N N . TYR B 1 54 ? -18.109 -9.992 -8.5 1 96.81 54 TYR B N 1
ATOM 3320 C CA . TYR B 1 54 ? -17.891 -11.336 -7.957 1 96.81 54 TYR B CA 1
ATOM 3321 C C . TYR B 1 54 ? -18.375 -12.398 -8.938 1 96.81 54 TYR B C 1
ATOM 3323 O O . TYR B 1 54 ? -19.359 -12.211 -9.648 1 96.81 54 TYR B O 1
ATOM 3331 N N . THR B 1 55 ? -17.656 -13.438 -9.008 1 96.88 55 THR B N 1
ATOM 3332 C CA . THR B 1 55 ? -18.078 -14.695 -9.625 1 96.88 55 THR B CA 1
ATOM 3333 C C . THR B 1 55 ? -18.281 -15.773 -8.57 1 96.88 55 THR B C 1
ATOM 3335 O O . THR B 1 55 ? -17.359 -16.109 -7.828 1 96.88 55 THR B O 1
ATOM 3338 N N . LEU B 1 56 ? -19.5 -16.281 -8.516 1 97.81 56 LEU B N 1
ATOM 3339 C CA . LEU B 1 56 ? -19.844 -17.25 -7.477 1 97.81 56 LEU B CA 1
ATOM 3340 C C . LEU B 1 56 ? -20.094 -18.625 -8.078 1 97.81 56 LEU B C 1
ATOM 3342 O O . LEU B 1 56 ? -20.766 -18.766 -9.102 1 97.81 56 LEU B O 1
ATOM 3346 N N . GLY B 1 57 ? -19.5 -19.609 -7.457 1 97.38 57 GLY B N 1
ATOM 3347 C CA . GLY B 1 57 ? -19.625 -20.969 -7.93 1 97.38 57 GLY B CA 1
ATOM 3348 C C . GLY B 1 57 ? -19 -21.984 -6.996 1 97.38 57 GLY B C 1
ATOM 3349 O O . GLY B 1 57 ? -19.062 -21.844 -5.773 1 97.38 57 GLY B O 1
ATOM 3350 N N . VAL B 1 58 ? -18.562 -23.094 -7.629 1 97.19 58 VAL B N 1
ATOM 3351 C CA . VAL B 1 58 ? -17.984 -24.172 -6.844 1 97.19 58 VAL B CA 1
ATOM 3352 C C . VAL B 1 58 ? -16.562 -24.453 -7.32 1 97.19 58 VAL B C 1
ATOM 3354 O O . VAL B 1 58 ? -16.312 -24.562 -8.523 1 97.19 58 VAL B O 1
ATOM 3357 N N . LEU B 1 59 ? -15.664 -24.469 -6.449 1 96.56 59 LEU B N 1
ATOM 3358 C CA . LEU B 1 59 ? -14.281 -24.875 -6.648 1 96.56 59 LEU B CA 1
ATOM 3359 C C . LEU B 1 59 ? -13.82 -25.812 -5.527 1 96.56 59 LEU B C 1
ATOM 3361 O O . LEU B 1 59 ? -14.078 -25.547 -4.352 1 96.56 59 LEU B O 1
ATOM 3365 N N . GLY B 1 60 ? -13.172 -26.906 -5.848 1 94.5 60 GLY B N 1
ATOM 3366 C CA . GLY B 1 60 ? -12.781 -27.859 -4.82 1 94.5 60 GLY B CA 1
ATOM 3367 C C . GLY B 1 60 ? -13.961 -28.406 -4.035 1 94.5 60 GLY B C 1
ATOM 3368 O O . GLY B 1 60 ? -13.898 -28.5 -2.807 1 94.5 60 GLY B O 1
ATOM 3369 N N . ASN B 1 61 ? -15.062 -28.5 -4.664 1 93.06 61 ASN B N 1
ATOM 3370 C CA . ASN B 1 61 ? -16.281 -29.062 -4.109 1 93.06 61 ASN B CA 1
ATOM 3371 C C . ASN B 1 61 ? -16.875 -28.172 -3.02 1 93.06 61 ASN B C 1
ATOM 3373 O O . ASN B 1 61 ? -17.594 -28.641 -2.143 1 93.06 61 ASN B O 1
ATOM 3377 N N . LYS B 1 62 ? -16.516 -26.938 -3.01 1 95.06 62 LYS B N 1
ATOM 3378 C CA . LYS B 1 62 ? -17.047 -25.984 -2.047 1 95.06 62 LYS B CA 1
ATOM 3379 C C . LYS B 1 62 ? -17.516 -24.719 -2.742 1 95.06 62 LYS B C 1
ATOM 3381 O O . LYS B 1 62 ? -16.938 -24.297 -3.75 1 95.06 62 LYS B O 1
ATOM 3386 N N . PRO B 1 63 ? -18.594 -24.109 -2.213 1 96.62 63 PRO B N 1
ATOM 3387 C CA . PRO B 1 63 ? -18.969 -22.797 -2.732 1 96.62 63 PRO B CA 1
ATOM 3388 C C . PRO B 1 63 ? -17.891 -21.734 -2.49 1 96.62 63 PRO B C 1
ATOM 3390 O O . PRO B 1 63 ? -17.344 -21.641 -1.386 1 96.62 63 PRO B O 1
ATOM 3393 N N . VAL B 1 64 ? -17.578 -21.016 -3.533 1 97.81 64 VAL B N 1
ATOM 3394 C CA . VAL B 1 64 ? -16.531 -20.016 -3.396 1 97.81 64 VAL B CA 1
ATOM 3395 C C . VAL B 1 64 ? -16.984 -18.688 -4.012 1 97.81 64 VAL B C 1
ATOM 3397 O O . VAL B 1 64 ? -17.906 -18.672 -4.836 1 97.81 64 VAL B O 1
ATOM 3400 N N . VAL B 1 65 ? -16.375 -17.625 -3.549 1 98.25 65 VAL B N 1
ATOM 3401 C CA . VAL B 1 65 ? -16.484 -16.297 -4.129 1 98.25 65 VAL B CA 1
ATOM 3402 C C . VAL B 1 65 ? -15.172 -15.922 -4.828 1 98.25 65 VAL B C 1
ATOM 3404 O O . VAL B 1 65 ? -14.125 -15.812 -4.184 1 98.25 65 VAL B O 1
ATOM 3407 N N . LEU B 1 66 ? -15.188 -15.789 -6.109 1 98.31 66 LEU B N 1
ATOM 3408 C CA . LEU B 1 66 ? -14.023 -15.414 -6.902 1 98.31 66 LEU B CA 1
ATOM 3409 C C . LEU B 1 66 ? -14.055 -13.93 -7.234 1 98.31 66 LEU B C 1
ATOM 3411 O O . LEU B 1 66 ? -15.07 -13.406 -7.695 1 98.31 66 LEU B O 1
ATOM 3415 N N . VAL B 1 67 ? -12.891 -13.281 -6.98 1 96.75 67 VAL B N 1
ATOM 3416 C CA . VAL B 1 67 ? -12.836 -11.844 -7.207 1 96.75 67 VAL B CA 1
ATOM 3417 C C . VAL B 1 67 ? -11.438 -11.445 -7.66 1 96.75 67 VAL B C 1
ATOM 3419 O O . VAL B 1 67 ? -10.453 -12.094 -7.297 1 96.75 67 VAL B O 1
ATOM 3422 N N . ALA B 1 68 ? -11.383 -10.453 -8.508 1 92.06 68 ALA B N 1
ATOM 3423 C CA . ALA B 1 68 ? -10.125 -9.82 -8.898 1 92.06 68 ALA B CA 1
ATOM 3424 C C . ALA B 1 68 ? -10.234 -8.305 -8.836 1 92.06 68 ALA 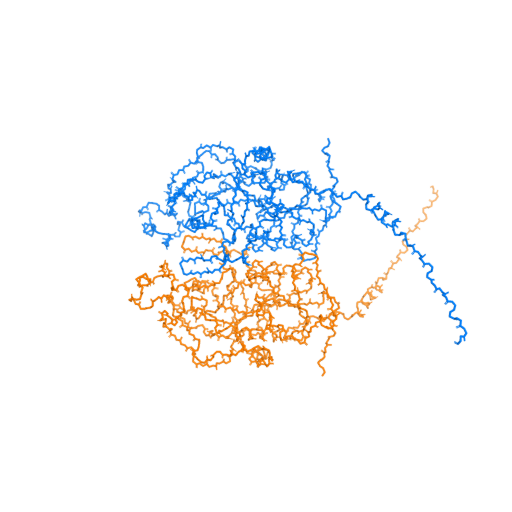B C 1
ATOM 3426 O O . ALA B 1 68 ? -11.266 -7.727 -9.195 1 92.06 68 ALA B O 1
ATOM 3427 N N . PRO B 1 69 ? -9.156 -7.719 -8.367 1 84.38 69 PRO B N 1
ATOM 3428 C CA . PRO B 1 69 ? -9.172 -6.258 -8.289 1 84.38 69 PRO B CA 1
ATOM 3429 C C . PRO B 1 69 ? -8.969 -5.586 -9.648 1 84.38 69 PRO B C 1
ATOM 3431 O O . PRO B 1 69 ? -8.734 -6.27 -10.648 1 84.38 69 PRO B O 1
ATOM 3434 N N . ARG B 1 70 ? -9.18 -4.297 -9.664 1 82.19 70 ARG B N 1
ATOM 3435 C CA . ARG B 1 70 ? -8.984 -3.486 -10.859 1 82.19 70 ARG B CA 1
ATOM 3436 C C . ARG B 1 70 ? -7.516 -3.445 -11.258 1 82.19 70 ARG B C 1
ATOM 3438 O O . ARG B 1 70 ? -7.191 -3.336 -12.445 1 82.19 70 ARG B O 1
ATOM 3445 N N . ASP B 1 71 ? -6.688 -3.475 -10.219 1 87.44 71 ASP B N 1
ATOM 3446 C CA . ASP B 1 71 ? -5.246 -3.434 -10.438 1 87.44 71 ASP B CA 1
ATOM 3447 C C . ASP B 1 71 ? -4.504 -4.25 -9.383 1 87.44 71 ASP B C 1
ATOM 3449 O O . ASP B 1 71 ? -5.059 -4.555 -8.328 1 87.44 71 ASP B O 1
ATOM 3453 N N . MET B 1 72 ? -3.344 -4.59 -9.719 1 90.44 72 MET B N 1
ATOM 3454 C CA . MET B 1 72 ? -2.508 -5.324 -8.781 1 90.44 72 MET B CA 1
ATOM 3455 C C . MET B 1 72 ? -2.113 -4.445 -7.598 1 90.44 72 MET B C 1
ATOM 3457 O O . MET B 1 72 ? -2.414 -3.25 -7.582 1 90.44 72 MET B O 1
ATOM 3461 N N . GLY B 1 73 ? -1.449 -5.137 -6.531 1 93.19 73 GLY B N 1
ATOM 3462 C CA . GLY B 1 73 ? -0.903 -4.395 -5.41 1 93.19 73 GLY B CA 1
ATOM 3463 C C . GLY B 1 73 ? -1.609 -4.688 -4.098 1 93.19 73 GLY B C 1
ATOM 3464 O O . GLY B 1 73 ? -2.756 -5.137 -4.094 1 93.19 73 GLY B O 1
ATOM 3465 N N . THR B 1 74 ? -0.919 -4.309 -3.02 1 94.56 74 THR B N 1
ATOM 3466 C CA . THR B 1 74 ? -1.429 -4.582 -1.681 1 94.56 74 THR B CA 1
ATOM 3467 C C . THR B 1 74 ? -2.598 -3.662 -1.347 1 94.56 74 THR B C 1
ATOM 3469 O O . THR B 1 74 ? -3.594 -4.098 -0.768 1 94.56 74 THR B O 1
ATOM 3472 N N . THR B 1 75 ? -2.531 -2.391 -1.744 1 93.69 75 THR B N 1
ATOM 3473 C CA . THR B 1 75 ? -3.57 -1.413 -1.44 1 93.69 75 THR B CA 1
ATOM 3474 C C . THR B 1 75 ? -4.883 -1.79 -2.119 1 93.69 75 THR B C 1
ATOM 3476 O O . THR B 1 75 ? -5.938 -1.806 -1.479 1 93.69 75 THR B O 1
ATOM 3479 N N . ASN B 1 76 ? -4.781 -2.102 -3.383 1 94.12 76 ASN B N 1
ATOM 3480 C CA . ASN B 1 76 ? -5.969 -2.494 -4.129 1 94.12 76 ASN B CA 1
ATOM 3481 C C . ASN B 1 76 ? -6.559 -3.799 -3.6 1 94.12 76 ASN B C 1
ATOM 3483 O O . ASN B 1 76 ? -7.781 -3.955 -3.545 1 94.12 76 ASN B O 1
ATOM 3487 N N . THR B 1 77 ? -5.688 -4.707 -3.268 1 96.5 77 THR B N 1
ATOM 3488 C CA . THR B 1 77 ? -6.168 -5.977 -2.734 1 96.5 77 THR B CA 1
ATOM 3489 C C . THR B 1 77 ? -6.871 -5.77 -1.395 1 96.5 77 THR B C 1
ATOM 3491 O O . THR B 1 77 ? -7.887 -6.41 -1.113 1 96.5 77 THR B O 1
ATOM 3494 N N . ARG B 1 78 ? -6.301 -4.914 -0.536 1 95.88 78 ARG B N 1
ATOM 3495 C CA . ARG B 1 78 ? -6.941 -4.629 0.745 1 95.88 78 ARG B CA 1
ATOM 3496 C C . ARG B 1 78 ? -8.312 -3.988 0.543 1 95.88 78 ARG B C 1
ATOM 3498 O O . ARG B 1 78 ? -9.258 -4.293 1.273 1 95.88 78 ARG B O 1
ATOM 3505 N N . ASP B 1 79 ? -8.422 -3.076 -0.441 1 94.94 79 ASP B N 1
ATOM 3506 C CA . ASP B 1 79 ? -9.695 -2.465 -0.811 1 94.94 79 ASP B CA 1
ATOM 3507 C C . ASP B 1 79 ? -10.734 -3.529 -1.161 1 94.94 79 ASP B C 1
ATOM 3509 O O . ASP B 1 79 ? -11.828 -3.547 -0.592 1 94.94 79 ASP B O 1
ATOM 3513 N N . LEU B 1 80 ? -10.289 -4.398 -2.043 1 96.5 80 LEU B N 1
ATOM 3514 C CA . LEU B 1 80 ? -11.125 -5.5 -2.496 1 96.5 80 LEU B CA 1
ATOM 3515 C C . LEU B 1 80 ? -11.516 -6.406 -1.328 1 96.5 80 LEU B C 1
ATOM 3517 O O . LEU B 1 80 ? -12.68 -6.785 -1.191 1 96.5 80 LEU B O 1
ATOM 3521 N N . ALA B 1 81 ? -10.586 -6.734 -0.488 1 97.25 81 ALA B N 1
ATOM 3522 C CA . ALA B 1 81 ? -10.789 -7.664 0.62 1 97.25 81 ALA B CA 1
ATOM 3523 C C . ALA B 1 81 ? -11.805 -7.117 1.618 1 97.25 81 ALA B C 1
ATOM 3525 O O . ALA B 1 81 ? -12.68 -7.848 2.086 1 97.25 81 ALA B O 1
ATOM 3526 N N . ARG B 1 82 ? -11.68 -5.844 1.949 1 96.19 82 ARG B N 1
ATOM 3527 C CA . ARG B 1 82 ? -12.609 -5.262 2.912 1 96.19 82 ARG B CA 1
ATOM 3528 C C . ARG B 1 82 ? -14.031 -5.242 2.359 1 96.19 82 ARG B C 1
ATOM 3530 O O . ARG B 1 82 ? -14.977 -5.602 3.061 1 96.19 82 ARG B O 1
ATOM 3537 N N . GLY B 1 83 ? -14.203 -4.809 1.117 1 96.56 83 GLY B N 1
ATOM 3538 C CA . GLY B 1 83 ? -15.508 -4.871 0.49 1 96.56 83 GLY B CA 1
ATOM 3539 C C . GLY B 1 83 ? -16.109 -6.266 0.488 1 96.56 83 GLY B C 1
ATOM 3540 O O . GLY B 1 83 ? -17.281 -6.445 0.818 1 96.56 83 GLY B O 1
ATOM 3541 N N . LEU B 1 84 ? -15.234 -7.207 0.141 1 97.75 84 LEU B N 1
ATOM 3542 C CA . LEU B 1 84 ? -15.648 -8.602 0.123 1 97.75 84 LEU B CA 1
ATOM 3543 C C . LEU B 1 84 ? -16.078 -9.062 1.512 1 97.75 84 LEU B C 1
ATOM 3545 O O . LEU B 1 84 ? -17.141 -9.672 1.665 1 97.75 84 LEU B O 1
ATOM 3549 N N . LYS B 1 85 ? -15.312 -8.727 2.521 1 97.5 85 LYS B N 1
ATOM 3550 C CA . LYS B 1 85 ? -15.578 -9.164 3.887 1 97.5 85 LYS B CA 1
ATOM 3551 C C . LYS B 1 85 ? -16.906 -8.609 4.398 1 97.5 85 LYS B C 1
ATOM 3553 O O . LYS B 1 85 ? -17.625 -9.281 5.141 1 97.5 85 LYS B O 1
ATOM 3558 N N . ILE B 1 86 ? -17.25 -7.41 4.02 1 96.75 86 ILE B N 1
ATOM 3559 C CA . ILE B 1 86 ? -18.469 -6.773 4.492 1 96.75 86 ILE B CA 1
ATOM 3560 C C . ILE B 1 86 ? -19.672 -7.32 3.719 1 96.75 86 ILE B C 1
ATOM 3562 O O . ILE B 1 86 ? -20.719 -7.586 4.301 1 96.75 86 ILE B O 1
ATOM 3566 N N . SER B 1 87 ? -19.516 -7.562 2.408 1 97.12 87 SER B N 1
ATOM 3567 C CA . SER B 1 87 ? -20.594 -8.07 1.576 1 97.12 87 SER B CA 1
ATOM 3568 C C . SER B 1 87 ? -20.875 -9.547 1.856 1 97.12 87 SER B C 1
ATOM 3570 O O . SER B 1 87 ? -22.016 -9.992 1.816 1 97.12 87 SER B O 1
ATOM 3572 N N . PHE B 1 88 ? -19.828 -10.32 2.045 1 97.44 88 PHE B N 1
ATOM 3573 C CA . PHE B 1 88 ? -19.891 -11.742 2.377 1 97.44 88 PHE B CA 1
ATOM 3574 C C . PHE B 1 88 ? -19.344 -11.992 3.781 1 97.44 88 PHE B C 1
ATOM 3576 O O . PHE B 1 88 ? -18.219 -12.453 3.945 1 97.44 88 PHE B O 1
ATOM 3583 N N . SER B 1 89 ? -20.203 -11.844 4.73 1 95.81 89 SER B N 1
ATOM 3584 C CA . SER B 1 89 ? -19.828 -11.594 6.117 1 95.81 89 SER B CA 1
ATOM 3585 C C . SER B 1 89 ? -19.266 -12.859 6.77 1 95.81 89 SER B C 1
ATOM 3587 O O . SER B 1 89 ? -18.594 -12.781 7.801 1 95.81 89 SER B O 1
ATOM 3589 N N . LYS B 1 90 ? -19.5 -13.992 6.188 1 95.62 90 LYS B N 1
ATOM 3590 C CA . LYS B 1 90 ? -19.094 -15.227 6.852 1 95.62 90 LYS B CA 1
ATOM 3591 C C . LYS B 1 90 ? -17.875 -15.844 6.172 1 95.62 90 LYS B C 1
ATOM 3593 O O . LYS B 1 90 ? -17.422 -16.922 6.559 1 95.62 90 LYS B O 1
ATOM 3598 N N . VAL B 1 91 ? -17.344 -15.211 5.207 1 96.81 91 VAL B N 1
ATOM 3599 C CA . VAL B 1 91 ? -16.094 -15.672 4.594 1 96.81 91 VAL B CA 1
ATOM 3600 C C . VAL B 1 91 ? -14.953 -15.57 5.598 1 96.81 91 VAL B C 1
ATOM 3602 O O . VAL B 1 91 ? -14.695 -14.492 6.145 1 96.81 91 VAL B O 1
ATOM 3605 N N . THR B 1 92 ? -14.25 -16.656 5.805 1 95.19 92 THR B N 1
ATOM 3606 C CA . THR B 1 92 ? -13.148 -16.672 6.754 1 95.19 92 THR B CA 1
ATOM 3607 C C . THR B 1 92 ? -11.859 -17.156 6.082 1 95.19 92 THR B C 1
ATOM 3609 O O . THR B 1 92 ? -10.766 -16.891 6.57 1 95.19 92 THR B O 1
ATOM 3612 N N . TRP B 1 93 ? -12 -17.938 5.012 1 96.69 93 TRP B N 1
ATOM 3613 C CA . TRP B 1 93 ? -10.859 -18.422 4.246 1 96.69 93 TRP B CA 1
ATOM 3614 C C . TRP B 1 93 ? -10.648 -17.594 2.982 1 96.69 93 TRP B C 1
ATOM 3616 O O . TRP B 1 93 ? -11.602 -17.297 2.266 1 96.69 93 TRP B O 1
ATOM 3626 N N . ALA B 1 94 ? -9.484 -17.203 2.746 1 98.06 94 ALA B N 1
ATOM 3627 C CA . ALA B 1 94 ? -9.156 -16.547 1.483 1 98.06 94 ALA B CA 1
ATOM 3628 C C . ALA B 1 94 ? -7.902 -17.156 0.863 1 98.06 94 ALA B C 1
ATOM 3630 O O . ALA B 1 94 ? -6.91 -17.391 1.557 1 98.06 94 ALA B O 1
ATOM 3631 N N . PHE B 1 95 ? -7.977 -17.484 -0.372 1 98.75 95 PHE B N 1
ATOM 3632 C CA . PHE B 1 95 ? -6.832 -17.938 -1.161 1 98.75 95 PHE B CA 1
ATOM 3633 C C . PHE B 1 95 ? -6.414 -16.859 -2.158 1 98.75 95 PHE B C 1
ATOM 3635 O O . PHE B 1 95 ? -7.219 -16.438 -2.992 1 98.75 95 PHE B O 1
ATOM 3642 N N . VAL B 1 96 ? -5.262 -16.359 -2.018 1 98.69 96 VAL B N 1
ATOM 3643 C CA . VAL B 1 96 ? -4.688 -15.477 -3.031 1 98.69 96 VAL B CA 1
ATOM 3644 C C . VAL B 1 96 ? -3.928 -16.297 -4.066 1 98.69 96 VAL B C 1
ATOM 3646 O O . VAL B 1 96 ? -2.842 -16.812 -3.781 1 98.69 96 VAL B O 1
ATOM 3649 N N . VAL B 1 97 ? -4.477 -16.375 -5.273 1 98.62 97 VAL B N 1
ATOM 3650 C CA . VAL B 1 97 ? -3.994 -17.312 -6.281 1 98.62 97 VAL B CA 1
ATOM 3651 C C . VAL B 1 97 ? -3.463 -16.547 -7.492 1 98.62 97 VAL B C 1
ATOM 3653 O O . VAL B 1 97 ? -4.102 -15.602 -7.969 1 98.62 97 VAL B O 1
ATOM 3656 N N . GLY B 1 98 ? -2.355 -16.953 -7.98 1 97.62 98 GLY B N 1
ATOM 3657 C CA . GLY B 1 98 ? -1.761 -16.328 -9.148 1 97.62 98 GLY B CA 1
ATOM 3658 C C . GLY B 1 98 ? -0.305 -16.703 -9.352 1 97.62 98 GLY B C 1
ATOM 3659 O O . GLY B 1 98 ? 0.079 -17.844 -9.148 1 97.62 98 GLY B O 1
ATOM 3660 N N . ILE B 1 99 ? 0.51 -15.734 -9.844 1 97.06 99 ILE B N 1
ATOM 3661 C CA . ILE B 1 99 ? 1.914 -16 -10.141 1 97.06 99 ILE B CA 1
ATOM 3662 C C . ILE B 1 99 ? 2.801 -15.148 -9.234 1 97.06 99 ILE B C 1
ATOM 3664 O O . ILE B 1 99 ? 2.344 -14.164 -8.656 1 97.06 99 ILE B O 1
ATOM 3668 N N . ALA B 1 100 ? 4.031 -15.539 -9.07 1 97.62 100 ALA B N 1
ATOM 3669 C CA . ALA B 1 100 ? 4.984 -14.859 -8.203 1 97.62 100 ALA B CA 1
ATOM 3670 C C . ALA B 1 100 ? 6.422 -15.133 -8.641 1 97.62 100 ALA B C 1
ATOM 3672 O O . ALA B 1 100 ? 6.66 -15.992 -9.5 1 97.62 100 ALA B O 1
ATOM 3673 N N . GLY B 1 101 ? 7.312 -14.312 -8.109 1 97.5 101 GLY B N 1
ATOM 3674 C CA . GLY B 1 101 ? 8.727 -14.641 -8.211 1 97.5 101 GLY B CA 1
ATOM 3675 C C . GLY B 1 101 ? 9.211 -15.547 -7.094 1 97.5 101 GLY B C 1
ATOM 3676 O O . GLY B 1 101 ? 8.711 -15.477 -5.969 1 97.5 101 GLY B O 1
ATOM 3677 N N . GLY B 1 102 ? 10.195 -16.328 -7.41 1 97.81 102 GLY B N 1
ATOM 3678 C CA . GLY B 1 102 ? 10.758 -17.234 -6.426 1 97.81 102 GLY B CA 1
ATOM 3679 C C . GLY B 1 102 ? 12.211 -16.938 -6.102 1 97.81 102 GLY B C 1
ATOM 3680 O O . GLY B 1 102 ? 12.906 -16.281 -6.875 1 97.81 102 GLY B O 1
ATOM 3681 N N . ALA B 1 103 ? 12.641 -17.391 -4.957 1 97.81 103 ALA B N 1
ATOM 3682 C CA . ALA B 1 103 ? 14.039 -17.297 -4.559 1 97.81 103 ALA B CA 1
ATOM 3683 C C . ALA B 1 103 ? 14.875 -18.391 -5.219 1 97.81 103 ALA B C 1
ATOM 3685 O O . ALA B 1 103 ? 14.664 -19.578 -4.961 1 97.81 103 ALA B O 1
ATOM 3686 N N . PRO B 1 104 ? 15.82 -18 -5.977 1 95.69 104 PRO B N 1
ATOM 3687 C CA . PRO B 1 104 ? 16.641 -19.031 -6.609 1 95.69 104 PRO B CA 1
ATOM 3688 C C . PRO B 1 104 ? 17.672 -19.641 -5.652 1 95.69 104 PRO B C 1
ATOM 3690 O O . PRO B 1 104 ? 18.031 -20.812 -5.801 1 95.69 104 PRO B O 1
ATOM 3693 N N . PHE B 1 105 ? 18.109 -18.859 -4.734 1 96.75 105 PHE B N 1
ATOM 3694 C CA . PHE B 1 105 ? 19.094 -19.266 -3.742 1 96.75 105 PHE B CA 1
ATOM 3695 C C . PHE B 1 105 ? 18.625 -18.922 -2.334 1 96.75 105 PHE B C 1
ATOM 3697 O O . PHE B 1 105 ? 17.766 -18.062 -2.154 1 96.75 105 PHE B O 1
ATOM 3704 N N . VAL B 1 106 ? 19.156 -19.656 -1.374 1 96.75 106 VAL B N 1
ATOM 3705 C CA . VAL B 1 106 ? 18.906 -19.375 0.036 1 96.75 106 VAL B CA 1
ATOM 3706 C C . VAL B 1 106 ? 20.219 -19.422 0.812 1 96.75 106 VAL B C 1
ATOM 3708 O O . VAL B 1 106 ? 21.156 -20.094 0.398 1 96.75 106 VAL B O 1
ATOM 3711 N N . PRO B 1 107 ? 20.203 -18.719 1.921 1 95.88 107 PRO B N 1
ATOM 3712 C CA . PRO B 1 107 ? 21.438 -18.734 2.725 1 95.88 107 PRO B CA 1
ATOM 3713 C C . PRO B 1 107 ? 21.781 -20.125 3.246 1 95.88 107 PRO B C 1
ATOM 3715 O O . PRO B 1 107 ? 20.875 -20.891 3.611 1 95.88 107 PRO B O 1
ATOM 3718 N N . ASP B 1 108 ? 23.047 -20.422 3.221 1 95.44 108 ASP B N 1
ATOM 3719 C CA . ASP B 1 108 ? 23.625 -21.656 3.75 1 95.44 108 ASP B CA 1
ATOM 3720 C C . ASP B 1 108 ? 24.953 -21.375 4.438 1 95.44 108 ASP B C 1
ATOM 3722 O O . ASP B 1 108 ? 26.016 -21.422 3.795 1 95.44 108 ASP B O 1
ATOM 3726 N N . GLY B 1 109 ? 24.969 -21.266 5.773 1 91.88 109 GLY B N 1
ATOM 3727 C CA . GLY B 1 109 ? 26.141 -20.781 6.469 1 91.88 109 GLY B CA 1
ATOM 3728 C C . GLY B 1 109 ? 26.609 -19.422 5.977 1 91.88 109 GLY B C 1
ATOM 3729 O O . GLY B 1 109 ? 25.828 -18.484 5.91 1 91.88 109 GLY B O 1
ATOM 3730 N N . PRO B 1 110 ? 27.859 -19.281 5.703 1 90.56 110 PRO B N 1
ATOM 3731 C CA . PRO B 1 110 ? 28.359 -18 5.215 1 90.56 110 PRO B CA 1
ATOM 3732 C C . PRO B 1 110 ? 28.109 -17.781 3.727 1 90.56 110 PRO B C 1
ATOM 3734 O O . PRO B 1 110 ? 28.328 -16.688 3.207 1 90.56 110 PRO B O 1
ATOM 3737 N N . GLY B 1 111 ? 27.547 -18.891 3.143 1 93.75 111 GLY B N 1
ATOM 3738 C CA . GLY B 1 111 ? 27.344 -18.812 1.707 1 93.75 111 GLY B CA 1
ATOM 3739 C C . GLY B 1 111 ? 25.891 -19.016 1.309 1 93.75 111 GLY B C 1
ATOM 3740 O O . GLY B 1 111 ? 24.984 -18.688 2.072 1 93.75 111 GLY B O 1
ATOM 3741 N N . TRP B 1 112 ? 25.672 -19.297 0.007 1 95.56 112 TRP B N 1
ATOM 3742 C CA . TRP B 1 112 ? 24.359 -19.5 -0.576 1 95.56 112 TRP B CA 1
ATOM 3743 C C . TRP B 1 112 ? 24.266 -20.875 -1.248 1 95.56 112 TRP B C 1
ATOM 3745 O O . TRP B 1 112 ? 25.266 -21.406 -1.733 1 95.56 112 TRP B O 1
ATOM 3755 N N . LYS B 1 113 ? 23.156 -21.438 -1.21 1 96 113 LYS B N 1
ATOM 3756 C CA . LYS B 1 113 ? 22.891 -22.656 -1.96 1 96 113 LYS B CA 1
ATOM 3757 C C . LYS B 1 113 ? 21.609 -22.531 -2.783 1 96 113 LYS B C 1
ATOM 3759 O O . LYS B 1 113 ? 20.812 -21.609 -2.564 1 96 113 LYS B O 1
ATOM 3764 N N . LYS B 1 114 ? 21.453 -23.438 -3.693 1 94.94 114 LYS B N 1
ATOM 3765 C CA . LYS B 1 114 ? 20.219 -23.469 -4.477 1 94.94 114 LYS B CA 1
ATOM 3766 C C . LYS B 1 114 ? 19 -23.688 -3.578 1 94.94 114 LYS B C 1
ATOM 3768 O O . LYS B 1 114 ? 19.062 -24.484 -2.639 1 94.94 114 LYS B O 1
ATOM 3773 N N . SER B 1 115 ? 17.922 -22.953 -3.852 1 95.44 115 SER B N 1
ATOM 3774 C CA . SER B 1 115 ? 16.719 -23.062 -3.027 1 95.44 115 SER B CA 1
ATOM 3775 C C . SER B 1 115 ? 15.945 -24.328 -3.344 1 95.44 115 SER B C 1
ATOM 3777 O O . SER B 1 115 ? 15.141 -24.797 -2.531 1 95.44 115 SER B O 1
ATOM 3779 N N . GLY B 1 116 ? 16.141 -24.859 -4.562 1 93.88 116 GLY B N 1
ATOM 3780 C CA . GLY B 1 116 ? 15.344 -25.984 -5.047 1 93.88 116 GLY B CA 1
ATOM 3781 C C . GLY B 1 116 ? 14.07 -25.547 -5.754 1 93.88 116 GLY B C 1
ATOM 3782 O O . GLY B 1 116 ? 13.391 -26.375 -6.375 1 93.88 116 GLY B O 1
ATOM 3783 N N . ILE B 1 117 ? 13.719 -24.328 -5.68 1 96.12 117 ILE B N 1
ATOM 3784 C CA . ILE B 1 117 ? 12.539 -23.812 -6.355 1 96.12 117 ILE B CA 1
ATOM 3785 C C . ILE B 1 117 ? 12.828 -23.625 -7.844 1 96.12 117 ILE B C 1
ATOM 3787 O O . ILE B 1 117 ? 13.852 -23.047 -8.211 1 96.12 117 ILE B O 1
ATOM 3791 N N . GLN B 1 118 ? 11.945 -24.125 -8.664 1 95.12 118 GLN B N 1
ATOM 3792 C CA . GLN B 1 118 ? 12.055 -23.984 -10.109 1 95.12 118 GLN B CA 1
ATOM 3793 C C . GLN B 1 118 ? 10.844 -23.25 -10.688 1 95.12 118 GLN B C 1
ATOM 3795 O O . GLN B 1 118 ? 9.805 -23.156 -10.039 1 95.12 118 GLN B O 1
ATOM 3800 N N . LEU B 1 119 ? 11.086 -22.656 -11.852 1 95.25 119 LEU B N 1
ATOM 3801 C CA . LEU B 1 119 ? 9.93 -22.078 -12.531 1 95.25 119 LEU B CA 1
ATOM 3802 C C . LEU B 1 119 ? 8.859 -23.141 -12.766 1 95.25 119 LEU B C 1
ATOM 3804 O O . LEU B 1 119 ? 9.172 -24.281 -13.133 1 95.25 119 LEU B O 1
ATOM 3808 N N . GLY B 1 120 ? 7.609 -22.797 -12.461 1 94.44 120 GLY B N 1
ATOM 3809 C CA . GLY B 1 120 ? 6.52 -23.75 -12.57 1 94.44 120 GLY B CA 1
ATOM 3810 C C . GLY B 1 120 ? 6.105 -24.344 -11.242 1 94.44 120 GLY B C 1
ATOM 3811 O O . GLY B 1 120 ? 4.992 -24.859 -11.102 1 94.44 120 GLY B O 1
ATOM 3812 N N . ASP B 1 121 ? 7.008 -24.328 -10.281 1 96.69 121 ASP B N 1
ATOM 3813 C CA . ASP B 1 121 ? 6.656 -24.781 -8.938 1 96.69 121 ASP B CA 1
ATOM 3814 C C . ASP B 1 121 ? 5.617 -23.859 -8.305 1 96.69 121 ASP B C 1
ATOM 3816 O O . ASP B 1 121 ? 5.359 -22.766 -8.812 1 96.69 121 ASP B O 1
ATOM 3820 N N . VAL B 1 122 ? 4.984 -24.375 -7.285 1 98.25 122 VAL B N 1
ATOM 3821 C CA . VAL B 1 122 ? 4 -23.594 -6.531 1 98.25 122 VAL B CA 1
ATOM 3822 C C . VAL B 1 122 ? 4.527 -23.328 -5.121 1 98.25 122 VAL B C 1
ATOM 3824 O O . VAL B 1 122 ? 5.098 -24.219 -4.484 1 98.25 122 VAL B O 1
ATOM 3827 N N . VAL B 1 123 ? 4.395 -22.125 -4.695 1 98.62 123 VAL B N 1
ATOM 3828 C CA . VAL B 1 123 ? 4.738 -21.781 -3.32 1 98.62 123 VAL B CA 1
ATOM 3829 C C . VAL B 1 123 ? 3.473 -21.453 -2.537 1 98.62 123 VAL B C 1
ATOM 3831 O O . VAL B 1 123 ? 2.645 -20.656 -2.992 1 98.62 123 VAL B O 1
ATOM 3834 N N . VAL B 1 124 ? 3.307 -22.062 -1.396 1 98.56 124 VAL B N 1
ATOM 3835 C CA . VAL B 1 124 ? 2.207 -21.828 -0.468 1 98.56 124 VAL B CA 1
ATOM 3836 C C . VAL B 1 124 ? 2.725 -21.078 0.762 1 98.56 124 VAL B C 1
ATOM 3838 O O . VAL B 1 124 ? 3.748 -21.453 1.336 1 98.56 124 VAL B O 1
ATOM 3841 N N . SER B 1 125 ? 1.989 -20.094 1.188 1 97.88 125 SER B N 1
ATOM 3842 C CA . SER B 1 125 ? 2.475 -19.219 2.248 1 97.88 125 SER B CA 1
ATOM 3843 C C . SER B 1 125 ? 2.379 -19.891 3.613 1 97.88 125 SER B C 1
ATOM 3845 O O . SER B 1 125 ? 1.392 -20.562 3.908 1 97.88 125 SER B O 1
ATOM 3847 N N . THR B 1 126 ? 3.422 -19.703 4.387 1 95.94 126 THR B N 1
ATOM 3848 C CA . THR B 1 126 ? 3.357 -19.938 5.824 1 95.94 126 THR B CA 1
ATOM 3849 C C . THR B 1 126 ? 3.238 -18.625 6.582 1 95.94 126 THR B C 1
ATOM 3851 O O . THR B 1 126 ? 2.719 -18.594 7.699 1 95.94 126 THR B O 1
ATOM 3854 N N . GLN B 1 127 ? 3.729 -17.594 5.98 1 95.06 127 GLN B N 1
ATOM 3855 C CA . GLN B 1 127 ? 3.736 -16.234 6.496 1 95.06 127 GLN B CA 1
ATOM 3856 C C . GLN B 1 127 ? 3.902 -15.219 5.367 1 95.06 127 GLN B C 1
ATOM 3858 O O . GLN B 1 127 ? 4.379 -15.562 4.281 1 95.06 127 GLN B O 1
ATOM 3863 N N . VAL B 1 128 ? 3.432 -14.07 5.605 1 96.38 128 VAL B N 1
ATOM 3864 C CA . VAL B 1 128 ? 3.629 -12.977 4.66 1 96.38 128 VAL B CA 1
ATOM 3865 C C . VAL B 1 128 ? 4.242 -11.773 5.379 1 96.38 128 VAL B C 1
ATOM 3867 O O . VAL B 1 128 ? 3.816 -11.422 6.48 1 96.38 128 VAL B O 1
ATOM 3870 N N . ILE B 1 129 ? 5.262 -11.242 4.746 1 94.88 129 ILE B N 1
ATOM 3871 C CA . ILE B 1 129 ? 5.832 -10 5.254 1 94.88 129 ILE B CA 1
ATOM 3872 C C . ILE B 1 129 ? 5.598 -8.875 4.254 1 94.88 129 ILE B C 1
ATOM 3874 O O . ILE B 1 129 ? 5.688 -9.086 3.041 1 94.88 129 ILE B O 1
ATOM 3878 N N . GLU B 1 130 ? 5.156 -7.77 4.777 1 94.56 130 GLU B N 1
ATOM 3879 C CA . GLU B 1 130 ? 5.094 -6.562 3.951 1 94.56 130 GLU B CA 1
ATOM 3880 C C . GLU B 1 130 ? 6.441 -5.855 3.906 1 94.56 130 GLU B C 1
ATOM 3882 O O . GLU B 1 130 ? 6.82 -5.164 4.855 1 94.56 130 GLU B O 1
ATOM 3887 N N . TYR B 1 131 ? 7.117 -5.922 2.801 1 92.62 131 TYR B N 1
ATOM 3888 C CA . TYR B 1 131 ? 8.523 -5.547 2.797 1 92.62 131 TYR B CA 1
ATOM 3889 C C . TYR B 1 131 ? 8.695 -4.055 2.537 1 92.62 131 TYR B C 1
ATOM 3891 O O . TYR B 1 131 ? 9.781 -3.504 2.734 1 92.62 131 TYR B O 1
ATOM 3899 N N . ASP B 1 132 ? 7.652 -3.381 2.078 1 92.12 132 ASP B N 1
ATOM 3900 C CA . ASP B 1 132 ? 7.797 -1.976 1.711 1 92.12 132 ASP B CA 1
ATOM 3901 C C . ASP B 1 132 ? 7.137 -1.068 2.748 1 92.12 132 ASP B C 1
ATOM 3903 O O . ASP B 1 132 ? 6.812 0.084 2.453 1 92.12 132 ASP B O 1
ATOM 3907 N N . PHE B 1 133 ? 6.906 -1.544 3.895 1 91.44 133 PHE B N 1
ATOM 3908 C CA . PHE B 1 133 ? 6.371 -0.752 4.996 1 91.44 133 PHE B CA 1
ATOM 3909 C C . PHE B 1 133 ? 7.457 -0.438 6.016 1 91.44 133 PHE B C 1
ATOM 3911 O O . PHE B 1 133 ? 7.953 -1.336 6.699 1 91.44 133 PHE B O 1
ATOM 3918 N N . GLY B 1 134 ? 7.758 0.819 6.074 1 91.31 134 GLY B N 1
ATOM 3919 C CA . GLY B 1 134 ? 8.812 1.186 7.004 1 91.31 134 GLY B CA 1
ATOM 3920 C C . GLY B 1 134 ? 9.414 2.551 6.723 1 91.31 134 GLY B C 1
ATOM 3921 O O . GLY B 1 134 ? 8.688 3.543 6.625 1 91.31 134 GLY B O 1
ATOM 3922 N N . ARG B 1 135 ? 10.742 2.605 6.691 1 87.19 135 ARG B N 1
ATOM 3923 C CA . ARG B 1 135 ? 11.477 3.854 6.48 1 87.19 135 ARG B CA 1
ATOM 3924 C C . ARG B 1 135 ? 12.438 3.734 5.305 1 87.19 135 ARG B C 1
ATOM 3926 O O . ARG B 1 135 ? 13.141 2.73 5.168 1 87.19 135 ARG B O 1
ATOM 3933 N N . GLU B 1 136 ? 12.367 4.703 4.5 1 86.06 136 GLU B N 1
ATOM 3934 C CA . GLU B 1 136 ? 13.266 4.766 3.348 1 86.06 136 GLU B CA 1
ATOM 3935 C C . GLU B 1 136 ? 14.5 5.605 3.658 1 86.06 136 GLU B C 1
ATOM 3937 O O . GLU B 1 136 ? 14.414 6.828 3.791 1 86.06 136 GLU B O 1
ATOM 3942 N N . PHE B 1 137 ? 15.656 4.988 3.703 1 83.19 137 PHE B N 1
ATOM 3943 C CA . PHE B 1 137 ? 16.922 5.676 3.938 1 83.19 137 PHE B CA 1
ATOM 3944 C C . PHE B 1 137 ? 17.703 5.84 2.635 1 83.19 137 PHE B C 1
ATOM 3946 O O . PHE B 1 137 ? 17.266 5.352 1.587 1 83.19 137 PHE B O 1
ATOM 3953 N N . GLU B 1 138 ? 18.812 6.508 2.734 1 81.38 138 GLU B N 1
ATOM 3954 C CA . GLU B 1 138 ? 19.625 6.77 1.55 1 81.38 138 GLU B CA 1
ATOM 3955 C C . GLU B 1 138 ? 20.094 5.469 0.906 1 81.38 138 GLU B C 1
ATOM 3957 O O . GLU B 1 138 ? 20.016 5.309 -0.313 1 81.38 138 GLU B O 1
ATOM 3962 N N . ASN B 1 139 ? 20.609 4.586 1.668 1 75.62 139 ASN B N 1
ATOM 3963 C CA . ASN B 1 139 ? 21.203 3.383 1.103 1 75.62 139 ASN B CA 1
ATOM 3964 C C . ASN B 1 139 ? 20.359 2.143 1.405 1 75.62 139 ASN B C 1
ATOM 3966 O O . ASN B 1 139 ? 20.891 1.034 1.485 1 75.62 139 ASN B O 1
ATOM 3970 N N . GLY B 1 140 ? 19.078 2.443 1.538 1 77 140 GLY B N 1
ATOM 3971 C CA . GLY B 1 140 ? 18.328 1.22 1.784 1 77 140 GLY B CA 1
ATOM 3972 C C . GLY B 1 140 ? 16.984 1.459 2.463 1 77 140 GLY B C 1
ATOM 3973 O O . GLY B 1 140 ? 16.594 2.607 2.688 1 77 140 GLY B O 1
ATOM 3974 N N . PHE B 1 141 ? 16.344 0.381 2.695 1 82.31 141 PHE B N 1
ATOM 3975 C CA . PHE B 1 141 ? 15.016 0.381 3.299 1 82.31 141 PHE B CA 1
ATOM 3976 C C . PHE B 1 141 ? 15.016 -0.415 4.598 1 82.31 141 PHE B C 1
ATOM 3978 O O . PHE B 1 141 ? 15.594 -1.501 4.668 1 82.31 141 PHE B O 1
ATOM 3985 N N . LYS B 1 142 ? 14.461 0.228 5.617 1 79.31 142 LYS B N 1
ATOM 3986 C CA . LYS B 1 142 ? 14.281 -0.473 6.887 1 79.31 142 LYS B CA 1
ATOM 3987 C C . LYS B 1 142 ? 12.805 -0.724 7.172 1 79.31 142 LYS B C 1
ATOM 3989 O O . LYS B 1 142 ? 12.055 0.211 7.465 1 79.31 142 LYS B O 1
ATOM 3994 N N . ARG B 1 143 ? 12.5 -1.99 7.219 1 85.56 143 ARG B N 1
ATOM 3995 C CA . ARG B 1 143 ? 11.117 -2.369 7.5 1 85.56 143 ARG B CA 1
ATOM 3996 C C . ARG B 1 143 ? 10.773 -2.113 8.961 1 85.56 143 ARG B C 1
ATOM 3998 O O . ARG B 1 143 ? 11.617 -2.262 9.844 1 85.56 143 ARG B O 1
ATOM 4005 N N . LYS B 1 144 ? 9.539 -1.669 9.125 1 81.81 144 LYS B N 1
ATOM 4006 C CA . LYS B 1 144 ? 9.039 -1.674 10.492 1 81.81 144 LYS B CA 1
ATOM 4007 C C . LYS B 1 144 ? 8.852 -3.1 11.008 1 81.81 144 LYS B C 1
ATOM 4009 O O . LYS B 1 144 ? 8.172 -3.908 10.367 1 81.81 144 LYS B O 1
ATOM 4014 N N . THR B 1 145 ? 9.484 -3.447 12.148 1 77 145 THR B N 1
ATOM 4015 C CA . THR B 1 145 ? 9.469 -4.832 12.602 1 77 145 THR B CA 1
ATOM 4016 C C . THR B 1 145 ? 8.828 -4.945 13.984 1 77 145 THR B C 1
ATOM 4018 O O . THR B 1 145 ? 8.75 -6.035 14.555 1 77 145 THR B O 1
ATOM 4021 N N . GLU B 1 146 ? 8.352 -3.801 14.414 1 72.94 146 GLU B N 1
ATOM 4022 C CA . GLU B 1 146 ? 7.664 -3.859 15.703 1 72.94 146 GLU B CA 1
ATOM 4023 C C . GLU B 1 146 ? 6.391 -4.695 15.617 1 72.94 146 GLU B C 1
ATOM 4025 O O . GLU B 1 146 ? 5.672 -4.637 14.617 1 72.94 146 GLU B O 1
ATOM 4030 N N . VAL B 1 147 ? 6.145 -5.398 16.688 1 65.94 147 VAL B N 1
ATOM 4031 C CA . VAL B 1 147 ? 5.039 -6.352 16.719 1 65.94 147 VAL B CA 1
ATOM 4032 C C . VAL B 1 147 ? 3.729 -5.633 16.391 1 65.94 147 VAL B C 1
ATOM 4034 O O . VAL B 1 147 ? 2.834 -6.211 15.773 1 65.94 147 VAL B O 1
ATOM 4037 N N . GLU B 1 148 ? 3.67 -4.355 16.703 1 70.69 148 GLU B N 1
ATOM 4038 C CA . GLU B 1 148 ? 2.445 -3.582 16.516 1 70.69 148 GLU B CA 1
ATOM 4039 C C . GLU B 1 148 ? 2.26 -3.201 15.055 1 70.69 148 GLU B C 1
ATOM 4041 O O . GLU B 1 148 ? 1.162 -2.824 14.641 1 70.69 148 GLU B O 1
ATOM 4046 N N . SER B 1 149 ? 3.34 -3.408 14.258 1 77.25 149 SER B N 1
ATOM 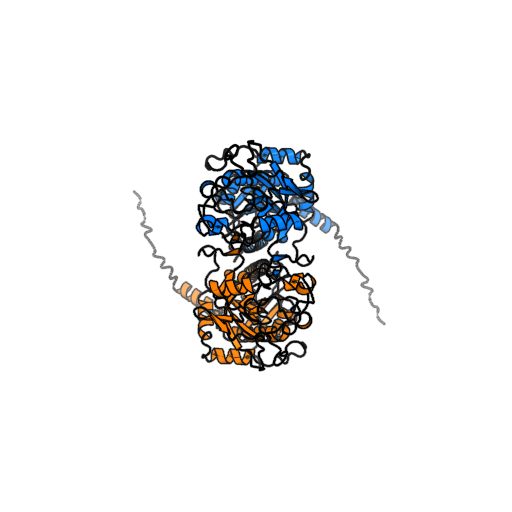4047 C CA . SER B 1 149 ? 3.293 -2.83 12.922 1 77.25 149 SER B CA 1
ATOM 4048 C C . SER B 1 149 ? 3.473 -3.9 11.852 1 77.25 149 SER B C 1
ATOM 4050 O O . SER B 1 149 ? 3.467 -3.598 10.656 1 77.25 149 SER B O 1
ATOM 4052 N N . VAL B 1 150 ? 3.678 -5.094 12.336 1 79.81 150 VAL B N 1
ATOM 4053 C CA . VAL B 1 150 ? 3.883 -6.16 11.367 1 79.81 150 VAL B CA 1
ATOM 4054 C C . VAL B 1 150 ? 2.605 -6.984 11.227 1 79.81 150 VAL B C 1
ATOM 4056 O O . VAL B 1 150 ? 1.741 -6.957 12.109 1 79.81 150 VAL B O 1
ATOM 4059 N N . LEU B 1 151 ? 2.533 -7.637 10.117 1 81.44 151 LEU B N 1
ATOM 4060 C CA . LEU B 1 151 ? 1.401 -8.531 9.898 1 81.44 151 LEU B CA 1
ATOM 4061 C C . LEU B 1 151 ? 1.384 -9.648 10.93 1 81.44 151 LEU B C 1
ATOM 4063 O O . LEU B 1 151 ? 2.436 -10.172 11.312 1 81.44 151 LEU B O 1
ATOM 4067 N N . SER B 1 152 ? 0.249 -9.945 11.336 1 81.5 152 SER B N 1
ATOM 4068 C CA . SER B 1 152 ? 0.081 -10.984 12.344 1 81.5 152 SER B CA 1
ATOM 4069 C C . SER B 1 152 ? 0.418 -12.359 11.773 1 81.5 152 SER B C 1
ATOM 4071 O O . SER B 1 152 ? 0.541 -12.523 10.555 1 81.5 152 SER B O 1
ATOM 4073 N N . ARG B 1 153 ? 0.584 -13.211 12.711 1 82.75 153 ARG B N 1
ATOM 4074 C CA . ARG B 1 153 ? 0.7 -14.602 12.289 1 82.75 153 ARG B CA 1
ATOM 4075 C C . ARG B 1 153 ? -0.604 -15.102 11.672 1 82.75 153 ARG B C 1
ATOM 4077 O O . ARG B 1 153 ? -1.668 -14.531 11.914 1 82.75 153 ARG B O 1
ATOM 4084 N N . ALA B 1 154 ? -0.42 -16.125 10.891 1 86.44 154 ALA B N 1
ATOM 4085 C CA . ALA B 1 154 ? -1.623 -16.766 10.359 1 86.44 154 ALA B CA 1
ATOM 4086 C C . ALA B 1 154 ? -2.543 -17.219 11.484 1 86.44 154 ALA B C 1
ATOM 4088 O O . ALA B 1 154 ? -2.076 -17.703 12.523 1 86.44 154 ALA B O 1
ATOM 4089 N N . PRO B 1 155 ? -3.803 -17.062 11.273 1 89.31 155 PRO B N 1
ATOM 4090 C CA . PRO B 1 155 ? -4.727 -17.609 12.273 1 89.31 155 PRO B CA 1
ATOM 4091 C C . PRO B 1 155 ? -4.504 -19.094 12.531 1 89.31 155 PRO B C 1
ATOM 4093 O O . PRO B 1 155 ? -4.016 -19.812 11.656 1 89.31 155 PRO B O 1
ATOM 4096 N N . GLN B 1 156 ? -4.898 -19.531 13.656 1 88.69 156 GLN B N 1
ATOM 4097 C CA . GLN B 1 156 ? -4.648 -20.906 14.094 1 88.69 156 GLN B CA 1
ATOM 4098 C C . GLN B 1 156 ? -5.227 -21.906 13.109 1 88.69 156 GLN B C 1
ATOM 4100 O O . GLN B 1 156 ? -4.586 -22.922 12.789 1 88.69 156 GLN B O 1
ATOM 4105 N N . LYS B 1 157 ? -6.379 -21.656 12.688 1 91.56 157 LYS B N 1
ATOM 4106 C CA . LYS B 1 157 ? -7.012 -22.594 11.773 1 91.56 157 LYS B CA 1
ATOM 4107 C C . LYS B 1 157 ? -6.195 -22.75 10.492 1 91.56 157 LYS B C 1
ATOM 4109 O O . LYS B 1 157 ? -6.066 -23.859 9.969 1 91.56 157 LYS B O 1
ATOM 4114 N N . VAL B 1 158 ? -5.66 -21.641 10.016 1 94.06 158 VAL B N 1
ATOM 4115 C CA . VAL B 1 158 ? -4.859 -21.672 8.797 1 94.06 158 VAL B CA 1
ATOM 4116 C C . VAL B 1 158 ? -3.521 -22.344 9.07 1 94.06 158 VAL B C 1
ATOM 4118 O O . VAL B 1 158 ? -3.082 -23.203 8.305 1 94.06 158 VAL B O 1
ATOM 4121 N N . ALA B 1 159 ? -2.936 -22 10.188 1 93 159 ALA B N 1
ATOM 4122 C CA . ALA B 1 159 ? -1.649 -22.578 10.555 1 93 159 ALA B CA 1
ATOM 4123 C C . ALA B 1 159 ? -1.764 -24.094 10.727 1 93 159 ALA B C 1
ATOM 4125 O O . ALA B 1 159 ? -0.913 -24.844 10.25 1 93 159 ALA B O 1
ATOM 4126 N N . ASN B 1 160 ? -2.803 -24.5 11.375 1 92.38 160 ASN B N 1
ATOM 4127 C CA . ASN B 1 160 ? -3.037 -25.922 11.57 1 92.38 160 ASN B CA 1
ATOM 4128 C C . ASN B 1 160 ? -3.266 -26.641 10.25 1 92.38 160 ASN B C 1
ATOM 4130 O O . ASN B 1 160 ? -2.756 -27.75 10.039 1 92.38 160 ASN B O 1
ATOM 4134 N N . PHE B 1 161 ? -3.975 -26.031 9.484 1 94.62 161 PHE B N 1
ATOM 4135 C CA . PHE B 1 161 ? -4.258 -26.594 8.172 1 94.62 161 PHE B CA 1
ATOM 4136 C C . PHE B 1 161 ? -2.973 -26.781 7.367 1 94.62 161 PHE B C 1
ATOM 4138 O O . PHE B 1 161 ? -2.73 -27.859 6.809 1 94.62 161 PHE B O 1
ATOM 4145 N N . ILE B 1 162 ? -2.129 -25.766 7.332 1 94.69 162 ILE B N 1
ATOM 4146 C CA . ILE B 1 162 ? -0.879 -25.797 6.582 1 94.69 162 ILE B CA 1
ATOM 4147 C C . ILE B 1 162 ? 0.065 -26.828 7.188 1 94.69 162 ILE B C 1
ATOM 4149 O O . ILE B 1 162 ? 0.785 -27.516 6.465 1 94.69 162 ILE B O 1
ATOM 4153 N N . ASN B 1 163 ? 0.071 -26.969 8.43 1 91.69 163 ASN B N 1
ATOM 4154 C CA . ASN B 1 163 ? 0.954 -27.891 9.133 1 91.69 163 ASN B CA 1
ATOM 4155 C C . ASN B 1 163 ? 0.686 -29.344 8.734 1 91.69 163 ASN B C 1
ATOM 4157 O O . ASN B 1 163 ? 1.575 -30.188 8.82 1 91.69 163 ASN B O 1
ATOM 4161 N N . GLN B 1 164 ? -0.432 -29.609 8.242 1 89.88 164 GLN B N 1
ATOM 4162 C CA . GLN B 1 164 ? -0.789 -30.953 7.805 1 89.88 164 GLN B CA 1
ATOM 4163 C C . GLN B 1 164 ? 0.009 -31.359 6.574 1 89.88 164 GLN B C 1
ATOM 4165 O O . GLN B 1 164 ? 0.224 -32.562 6.336 1 89.88 164 GLN B O 1
ATOM 4170 N N . PHE B 1 165 ? 0.453 -30.281 5.859 1 90.19 165 PHE B N 1
ATOM 4171 C CA . PHE B 1 165 ? 1.014 -30.562 4.547 1 90.19 165 PHE B CA 1
ATOM 4172 C C . PHE B 1 165 ? 2.482 -30.172 4.484 1 90.19 165 PHE B C 1
ATOM 4174 O O . PHE B 1 165 ? 3.219 -30.625 3.605 1 90.19 165 PHE B O 1
ATOM 4181 N N . LYS B 1 166 ? 2.924 -29.375 5.328 1 86.5 166 LYS B N 1
ATOM 4182 C CA . LYS B 1 166 ? 4.137 -28.594 5.109 1 86.5 166 LYS B CA 1
ATOM 4183 C C . LYS B 1 166 ? 5.367 -29.5 5.043 1 86.5 166 LYS B C 1
ATOM 4185 O O . LYS B 1 166 ? 6.367 -29.141 4.41 1 86.5 166 LYS B O 1
ATOM 4190 N N . LEU B 1 167 ? 5.293 -30.75 5.582 1 85.88 167 LEU B N 1
ATOM 4191 C CA . LEU B 1 167 ? 6.449 -31.625 5.562 1 85.88 167 LEU B CA 1
ATOM 4192 C C . LEU B 1 167 ? 6.418 -32.531 4.336 1 85.88 167 LEU B C 1
ATOM 4194 O O . LEU B 1 167 ? 7.367 -33.281 4.082 1 85.88 167 LEU B O 1
ATOM 4198 N N . GLY B 1 168 ? 5.363 -32.562 3.604 1 86.69 168 GLY B N 1
ATOM 4199 C CA . GLY B 1 168 ? 5.289 -33.219 2.314 1 86.69 168 GLY B CA 1
ATOM 4200 C C . GLY B 1 168 ? 5.098 -34.719 2.434 1 86.69 168 GLY B C 1
ATOM 4201 O O . GLY B 1 168 ? 5.375 -35.469 1.487 1 86.69 168 GLY B O 1
ATOM 4202 N N . ARG B 1 169 ? 4.59 -35.25 3.531 1 87.94 169 ARG B N 1
ATOM 4203 C CA . ARG B 1 169 ? 4.551 -36.688 3.715 1 87.94 169 ARG B CA 1
ATOM 4204 C C . ARG B 1 169 ? 3.125 -37.188 3.949 1 87.94 169 ARG B C 1
ATOM 4206 O O . ARG B 1 169 ? 2.85 -38.375 3.865 1 87.94 169 ARG B O 1
ATOM 4213 N N . SER B 1 170 ? 2.268 -36.344 4.172 1 91.75 170 SER B N 1
ATOM 4214 C CA . SER B 1 170 ? 0.905 -36.719 4.516 1 91.75 170 SER B CA 1
ATOM 4215 C C . SER B 1 170 ? 0.138 -37.188 3.283 1 91.75 170 SER B C 1
ATOM 4217 O O . SER B 1 170 ? 0.51 -36.875 2.154 1 91.75 170 SER B O 1
ATOM 4219 N N . ALA B 1 171 ? -0.876 -37.969 3.551 1 93.25 171 ALA B N 1
ATOM 4220 C CA . ALA B 1 171 ? -1.753 -38.406 2.469 1 93.25 171 ALA B CA 1
ATOM 4221 C C . ALA B 1 171 ? -2.424 -37.219 1.787 1 93.25 171 ALA B C 1
ATOM 4223 O O . ALA B 1 171 ? -2.568 -37.219 0.563 1 93.25 171 ALA B O 1
ATOM 4224 N N . ALA B 1 172 ? -2.799 -36.344 2.59 1 92.06 172 ALA B N 1
ATOM 4225 C CA . ALA B 1 172 ? -3.432 -35.125 2.049 1 92.06 172 ALA B CA 1
ATOM 4226 C C . ALA B 1 172 ? -2.49 -34.406 1.1 1 92.06 172 ALA B C 1
ATOM 4228 O O . ALA B 1 172 ? -2.908 -33.938 0.036 1 92.06 172 ALA B O 1
ATOM 4229 N N . PHE B 1 173 ? -1.288 -34.312 1.465 1 95.44 173 PHE B N 1
ATOM 4230 C CA . PHE B 1 173 ? -0.312 -33.656 0.607 1 95.44 173 PHE B CA 1
ATOM 4231 C C . PHE B 1 173 ? -0.177 -34.375 -0.724 1 95.44 173 PHE B C 1
ATOM 4233 O O . PHE B 1 173 ? -0.12 -33.75 -1.781 1 95.44 173 PHE B O 1
ATOM 4240 N N . ARG B 1 174 ? -0.122 -35.656 -0.657 1 95.38 174 ARG B N 1
ATOM 4241 C CA . ARG B 1 174 ? 0.008 -36.438 -1.881 1 95.38 174 ARG B CA 1
ATOM 4242 C C . ARG B 1 174 ? -1.172 -36.188 -2.814 1 95.38 174 ARG B C 1
ATOM 4244 O O . ARG B 1 174 ? -0.999 -36.125 -4.031 1 95.38 174 ARG B O 1
ATOM 4251 N N . ARG B 1 175 ? -2.293 -36.094 -2.244 1 95.12 175 ARG B N 1
ATOM 4252 C CA . ARG B 1 175 ? -3.473 -35.812 -3.049 1 95.12 175 ARG B CA 1
ATOM 4253 C C . ARG B 1 175 ? -3.373 -34.438 -3.682 1 95.12 175 ARG B C 1
ATOM 4255 O O . ARG B 1 175 ? -3.672 -34.25 -4.867 1 95.12 175 ARG B O 1
ATOM 4262 N N . ILE B 1 176 ? -2.955 -33.469 -2.885 1 96.56 176 ILE B N 1
ATOM 4263 C CA . ILE B 1 176 ? -2.83 -32.094 -3.373 1 96.56 176 ILE B CA 1
ATOM 4264 C C . ILE B 1 176 ? -1.789 -32.031 -4.488 1 96.56 176 ILE B C 1
ATOM 4266 O O . ILE B 1 176 ? -2.025 -31.422 -5.535 1 96.56 176 ILE B O 1
ATOM 4270 N N . LEU B 1 177 ? -0.655 -32.688 -4.238 1 96.56 177 LEU B N 1
ATOM 4271 C CA . LEU B 1 177 ? 0.417 -32.688 -5.23 1 96.56 177 LEU B CA 1
ATOM 4272 C C . LEU B 1 177 ? -0.049 -33.312 -6.531 1 96.56 177 LEU B C 1
ATOM 4274 O O . LEU B 1 177 ? 0.226 -32.812 -7.617 1 96.56 177 LEU B O 1
ATOM 4278 N N . ALA B 1 178 ? -0.732 -34.406 -6.43 1 96.06 178 ALA B N 1
ATOM 4279 C CA . ALA B 1 178 ? -1.239 -35.094 -7.613 1 96.06 178 ALA B CA 1
ATOM 4280 C C . ALA B 1 178 ? -2.189 -34.188 -8.406 1 96.06 178 ALA B C 1
ATOM 4282 O O . ALA B 1 178 ? -2.082 -34.094 -9.625 1 96.06 178 ALA B O 1
ATOM 4283 N N . LYS B 1 179 ? -3.039 -33.531 -7.738 1 95.5 179 LYS B N 1
ATOM 4284 C CA . LYS B 1 179 ? -4.012 -32.688 -8.398 1 95.5 179 LYS B CA 1
ATOM 4285 C C . LYS B 1 179 ? -3.344 -31.438 -8.977 1 95.5 179 LYS B C 1
ATOM 4287 O O . LYS B 1 179 ? -3.754 -30.938 -10.016 1 95.5 179 LYS B O 1
ATOM 4292 N N . THR B 1 180 ? -2.348 -30.922 -8.281 1 96.44 180 THR B N 1
ATOM 4293 C CA . THR B 1 180 ? -1.578 -29.781 -8.766 1 96.44 180 THR B CA 1
ATOM 4294 C C . THR B 1 180 ? -0.956 -30.078 -10.125 1 96.44 180 THR B C 1
ATOM 4296 O O . THR B 1 180 ? -0.814 -29.188 -10.961 1 96.44 180 THR B O 1
ATOM 4299 N N . ASN B 1 181 ? -0.615 -31.391 -10.312 1 95.38 181 ASN B N 1
ATOM 4300 C CA . ASN B 1 181 ? 0.067 -31.781 -11.539 1 95.38 181 ASN B CA 1
ATOM 4301 C C . ASN B 1 181 ? -0.888 -32.469 -12.523 1 95.38 181 ASN B C 1
ATOM 4303 O O . ASN B 1 181 ? -0.451 -33.062 -13.492 1 95.38 181 ASN B O 1
ATOM 4307 N N . ALA B 1 182 ? -2.137 -32.375 -12.242 1 91.5 182 ALA B N 1
ATOM 4308 C CA . ALA B 1 182 ? -3.127 -32.938 -13.148 1 91.5 182 ALA B CA 1
ATOM 4309 C C . ALA B 1 182 ? -3.193 -32.156 -14.453 1 91.5 182 ALA B C 1
ATOM 4311 O O . ALA B 1 182 ? -2.844 -30.969 -14.492 1 91.5 182 ALA B O 1
ATOM 4312 N N . ASP B 1 183 ? -3.582 -32.812 -15.461 1 83.31 183 ASP B N 1
ATOM 4313 C CA . ASP B 1 183 ? -3.715 -32.156 -16.766 1 83.31 183 ASP B CA 1
ATOM 4314 C C . ASP B 1 183 ? -4.945 -31.25 -16.797 1 83.31 183 ASP B C 1
ATOM 4316 O O . ASP B 1 183 ? -6.016 -31.641 -16.312 1 83.31 183 ASP B O 1
ATOM 4320 N N . LEU B 1 184 ? -4.641 -30 -17.016 1 74.25 184 LEU B N 1
ATOM 4321 C CA . LEU B 1 184 ? -5.762 -29.094 -17.203 1 74.25 184 LEU B CA 1
ATOM 4322 C C . LEU B 1 184 ? -6.367 -29.234 -18.594 1 74.25 184 LEU B C 1
ATOM 4324 O O . LEU B 1 184 ? -5.688 -29.016 -19.594 1 74.25 184 LEU B O 1
ATOM 4328 N N . THR B 1 185 ? -7.039 -30.391 -19 1 58.75 185 THR B N 1
ATOM 4329 C CA . THR B 1 185 ? -7.715 -30.516 -20.281 1 58.75 185 THR B CA 1
ATOM 4330 C C . THR B 1 185 ? -8.703 -29.375 -20.484 1 58.75 185 THR B C 1
ATOM 4332 O O . THR B 1 185 ? -9.914 -29.562 -20.328 1 58.75 185 THR B O 1
ATOM 4335 N N . THR B 1 186 ? -8.5 -28.312 -19.906 1 54.31 186 THR B N 1
ATOM 4336 C CA . THR B 1 186 ? -9.555 -27.344 -20.156 1 54.31 186 THR B CA 1
ATOM 4337 C C . THR B 1 186 ? -9.461 -26.812 -21.578 1 54.31 186 THR B C 1
ATOM 4339 O O . THR B 1 186 ? -8.375 -26.75 -22.156 1 54.31 186 THR B O 1
ATOM 4342 N N . GLY B 1 187 ? -10.344 -27.188 -22.578 1 47.5 187 GLY B N 1
ATOM 4343 C CA . GLY B 1 187 ? -10.531 -26.781 -23.969 1 47.5 187 GLY B CA 1
ATOM 4344 C C . GLY B 1 187 ? -9.906 -25.438 -24.281 1 47.5 187 GLY B C 1
ATOM 4345 O O . GLY B 1 187 ? -9.781 -25.062 -25.453 1 47.5 187 GLY B O 1
ATOM 4346 N N . LYS B 1 188 ? -9.984 -24.531 -23.578 1 47.47 188 LYS B N 1
ATOM 4347 C CA . LYS B 1 188 ? -9.938 -23.172 -24.109 1 47.47 188 LYS B CA 1
ATOM 4348 C C . LYS B 1 188 ? -8.562 -22.547 -23.906 1 47.47 188 LYS B C 1
ATOM 4350 O O . LYS B 1 188 ? -8.281 -21.469 -24.422 1 47.47 188 LYS B O 1
ATOM 4355 N N . GLY B 1 189 ? -7.43 -23.109 -23.094 1 49.62 189 GLY B N 1
ATOM 4356 C CA . GLY B 1 189 ? -6.398 -22.094 -22.984 1 49.62 189 GLY B CA 1
ATOM 4357 C C . GLY B 1 189 ? -5.008 -22.609 -23.297 1 49.62 189 GLY B C 1
ATOM 4358 O O . GLY B 1 189 ? -4.512 -23.516 -22.609 1 49.62 189 GLY B O 1
ATOM 4359 N N . GLU B 1 190 ? -4.504 -22.625 -24.484 1 53.59 190 GLU B N 1
ATOM 4360 C CA . GLU B 1 190 ? -3.225 -22.938 -25.109 1 53.59 190 GLU B CA 1
ATOM 4361 C C . GLU B 1 190 ? -2.062 -22.672 -24.156 1 53.59 190 GLU B C 1
ATOM 4363 O O . GLU B 1 190 ? -1.034 -23.344 -24.219 1 53.59 190 GLU B O 1
ATOM 4368 N N . ASP B 1 191 ? -2.104 -21.797 -23.219 1 63.44 191 ASP B N 1
ATOM 4369 C CA . ASP B 1 191 ? -0.895 -21.234 -22.625 1 63.44 191 ASP B CA 1
ATOM 4370 C C . ASP B 1 191 ? -0.598 -21.875 -21.266 1 63.44 191 ASP B C 1
ATOM 4372 O O . ASP B 1 191 ? 0.232 -21.375 -20.5 1 63.44 191 ASP B O 1
ATOM 4376 N N . HIS B 1 192 ? -1.021 -23.188 -21.078 1 80.75 192 HIS B N 1
ATOM 4377 C CA . HIS B 1 192 ? -0.83 -23.766 -19.75 1 80.75 192 HIS B CA 1
ATOM 4378 C C . HIS B 1 192 ? 0.172 -24.906 -19.781 1 80.75 192 HIS B C 1
ATOM 4380 O O . HIS B 1 192 ? 0.308 -25.656 -18.812 1 80.75 192 HIS B O 1
ATOM 4386 N N . GLU B 1 193 ? 0.88 -24.953 -20.875 1 84.12 193 GLU B N 1
ATOM 4387 C CA . GLU B 1 193 ? 1.859 -26.031 -20.984 1 84.12 193 GLU B CA 1
ATOM 4388 C C . GLU B 1 193 ? 3.225 -25.594 -20.469 1 84.12 193 GLU B C 1
ATOM 4390 O O . GLU B 1 193 ? 3.576 -24.422 -20.547 1 84.12 193 GLU B O 1
ATOM 4395 N N . HIS B 1 194 ? 3.934 -26.641 -19.984 1 89.25 194 HIS B N 1
ATOM 4396 C CA . HIS B 1 194 ? 5.305 -26.375 -19.562 1 89.25 194 HIS B CA 1
ATOM 4397 C C . HIS B 1 194 ? 6.172 -25.938 -20.734 1 89.25 194 HIS B C 1
ATOM 4399 O O . HIS B 1 194 ? 6.125 -26.531 -21.812 1 89.25 194 HIS B O 1
ATOM 4405 N N . PRO B 1 195 ? 6.957 -24.891 -20.562 1 88 195 PRO B N 1
ATOM 4406 C CA . PRO B 1 195 ? 7.723 -24.328 -21.672 1 88 195 PRO B CA 1
ATOM 4407 C C . PRO B 1 195 ? 8.852 -25.25 -22.141 1 88 195 PRO B C 1
ATOM 4409 O O . PRO B 1 195 ? 9.477 -24.984 -23.172 1 88 195 PRO B O 1
ATOM 4412 N N . GLY B 1 196 ? 9.148 -26.234 -21.406 1 86.25 196 GLY B N 1
ATOM 4413 C CA . GLY B 1 196 ? 10.125 -27.203 -21.859 1 86.25 196 GLY B CA 1
ATOM 4414 C C . GLY B 1 196 ? 11.375 -27.234 -21.016 1 86.25 196 GLY B C 1
ATOM 4415 O O . GLY B 1 196 ? 11.57 -26.375 -20.156 1 86.25 196 GLY B O 1
ATOM 4416 N N . ALA B 1 197 ? 12.25 -28.219 -21.422 1 83.69 197 ALA B N 1
ATOM 4417 C CA . ALA B 1 197 ? 13.516 -28.375 -20.719 1 83.69 197 ALA B CA 1
ATOM 4418 C C . ALA B 1 197 ? 14.469 -27.219 -21.016 1 83.69 197 ALA B C 1
ATOM 4420 O O . ALA B 1 197 ? 14.461 -26.688 -22.125 1 83.69 197 ALA B O 1
ATOM 4421 N N . ASN B 1 198 ? 15.242 -26.828 -20.156 1 85.12 198 ASN B N 1
ATOM 4422 C CA . ASN B 1 198 ? 16.281 -25.828 -20.281 1 85.12 198 ASN B CA 1
ATOM 4423 C C . ASN B 1 198 ? 15.695 -24.422 -20.469 1 85.12 198 ASN B C 1
ATOM 4425 O O . ASN B 1 198 ? 16.391 -23.516 -20.922 1 85.12 198 ASN B O 1
ATOM 4429 N N . ALA B 1 199 ? 14.438 -24.344 -20.234 1 88.25 199 ALA B N 1
ATOM 4430 C CA . ALA B 1 199 ? 13.805 -23.031 -20.344 1 88.25 199 ALA B CA 1
ATOM 4431 C C . ALA B 1 199 ? 13.906 -22.266 -19.031 1 88.25 199 ALA B C 1
ATOM 4433 O O . ALA B 1 199 ? 13.672 -21.047 -19 1 88.25 199 ALA B O 1
ATOM 4434 N N . ASP B 1 200 ? 14.203 -22.922 -18.031 1 92.44 200 ASP B N 1
ATOM 4435 C CA . ASP B 1 200 ? 14.375 -22.328 -16.703 1 92.44 200 ASP B CA 1
ATOM 4436 C C . ASP B 1 200 ? 15.836 -21.953 -16.453 1 92.44 200 ASP B C 1
ATOM 4438 O O . ASP B 1 200 ? 16.641 -22.781 -16.031 1 92.44 200 ASP B O 1
ATOM 4442 N N . HIS B 1 201 ? 16.125 -20.641 -16.672 1 91.62 201 HIS B N 1
ATOM 4443 C CA . HIS B 1 201 ? 17.484 -20.141 -16.516 1 91.62 201 HIS B CA 1
ATOM 4444 C C . HIS B 1 201 ? 17.656 -19.438 -15.164 1 91.62 201 HIS B C 1
ATOM 4446 O O . HIS B 1 201 ? 16.859 -18.562 -14.805 1 91.62 201 HIS B O 1
ATOM 4452 N N . VAL B 1 202 ? 18.688 -19.797 -14.477 1 93.06 202 VAL B N 1
ATOM 4453 C CA . VAL B 1 202 ? 19 -19.172 -13.195 1 93.06 202 VAL B CA 1
ATOM 4454 C C . VAL B 1 202 ? 20.312 -18.406 -13.305 1 93.06 202 VAL B C 1
ATOM 4456 O O . VAL B 1 202 ? 21.312 -18.938 -13.766 1 93.06 202 VAL B O 1
ATOM 4459 N N . TYR B 1 203 ? 20.266 -17.188 -12.945 1 92.88 203 TYR B N 1
ATOM 4460 C CA . TYR B 1 203 ? 21.453 -16.344 -12.984 1 92.88 203 TYR B CA 1
ATOM 4461 C C . TYR B 1 203 ? 22.062 -16.203 -11.594 1 92.88 203 TYR B C 1
ATOM 4463 O O . TYR B 1 203 ? 21.344 -16.188 -10.594 1 92.88 203 TYR B O 1
ATOM 4471 N N . GLY B 1 204 ? 23.328 -16.078 -11.539 1 91.38 204 GLY B N 1
ATOM 4472 C CA . GLY B 1 204 ? 24.062 -16.047 -10.281 1 91.38 204 GLY B CA 1
ATOM 4473 C C . GLY B 1 204 ? 23.781 -14.805 -9.453 1 91.38 204 GLY B C 1
ATOM 4474 O O . GLY B 1 204 ? 23.234 -13.82 -9.969 1 91.38 204 GLY B O 1
ATOM 4475 N N . LEU B 1 205 ? 24.203 -14.906 -8.172 1 90.31 205 LEU B N 1
ATOM 4476 C CA . LEU B 1 205 ? 24.047 -13.773 -7.262 1 90.31 205 LEU B CA 1
ATOM 4477 C C . LEU B 1 205 ? 24.781 -12.547 -7.793 1 90.31 205 LEU B C 1
ATOM 4479 O O . LEU B 1 205 ? 25.938 -12.641 -8.227 1 90.31 205 LEU B O 1
ATOM 4483 N N . GLY B 1 206 ? 24.094 -11.453 -7.816 1 87.56 206 GLY B N 1
ATOM 4484 C CA . GLY B 1 206 ? 24.719 -10.203 -8.211 1 87.56 206 GLY B CA 1
ATOM 4485 C C . GLY B 1 206 ? 24.844 -10.039 -9.711 1 87.56 206 GLY B C 1
ATOM 4486 O O . GLY B 1 206 ? 25.391 -9.039 -10.195 1 87.56 206 GLY B O 1
ATOM 4487 N N . TYR B 1 207 ? 24.344 -10.984 -10.43 1 90.94 207 TYR B N 1
ATOM 4488 C CA . TYR B 1 207 ? 24.422 -10.891 -11.883 1 90.94 207 TYR B CA 1
ATOM 4489 C C . TYR B 1 207 ? 23.656 -9.68 -12.391 1 90.94 207 TYR B C 1
ATOM 4491 O O . TYR B 1 207 ? 22.5 -9.469 -12.023 1 90.94 207 TYR B O 1
ATOM 4499 N N . ARG B 1 208 ? 24.25 -8.891 -13.219 1 90.75 208 ARG B N 1
ATOM 4500 C CA . ARG B 1 208 ? 23.641 -7.656 -13.711 1 90.75 208 ARG B CA 1
ATOM 4501 C C . ARG B 1 208 ? 23.047 -7.852 -15.102 1 90.75 208 ARG B C 1
ATOM 4503 O O . ARG B 1 208 ? 23.672 -8.477 -15.969 1 90.75 208 ARG B O 1
ATOM 4510 N N . HIS B 1 209 ? 21.844 -7.422 -15.234 1 89.81 209 HIS B N 1
ATOM 4511 C CA . HIS B 1 209 ? 21.203 -7.398 -16.531 1 89.81 209 HIS B CA 1
ATOM 4512 C C . HIS B 1 209 ? 21.688 -6.227 -17.375 1 89.81 209 HIS B C 1
ATOM 4514 O O . HIS B 1 209 ? 21.141 -5.125 -17.297 1 89.81 209 HIS B O 1
ATOM 4520 N N . LYS B 1 210 ? 22.625 -6.461 -18.141 1 91.88 210 LYS B N 1
ATOM 4521 C CA . LYS B 1 210 ? 23.312 -5.453 -18.938 1 91.88 210 LYS B CA 1
ATOM 4522 C C . LYS B 1 210 ? 23.922 -6.066 -20.203 1 91.88 210 LYS B C 1
ATOM 4524 O O . LYS B 1 210 ? 23.906 -7.289 -20.375 1 91.88 210 LYS B O 1
ATOM 4529 N N . HIS B 1 211 ? 24.391 -5.113 -21.047 1 94 211 HIS B N 1
ATOM 4530 C CA . HIS B 1 211 ? 25.188 -5.633 -22.156 1 94 211 HIS B CA 1
ATOM 4531 C C . HIS B 1 211 ? 26.406 -6.395 -21.641 1 94 211 HIS B C 1
ATOM 4533 O O . HIS B 1 211 ? 27.234 -5.828 -20.938 1 94 211 HIS B O 1
ATOM 4539 N N . GLN B 1 212 ? 26.469 -7.672 -22.047 1 93.44 212 GLN B N 1
ATOM 4540 C CA . GLN B 1 212 ? 27.547 -8.492 -21.516 1 93.44 212 GLN B CA 1
ATOM 4541 C C . GLN B 1 212 ? 28.812 -8.32 -22.359 1 93.44 212 GLN B C 1
ATOM 4543 O O . GLN B 1 212 ? 29.922 -8.516 -21.859 1 93.44 212 GLN B O 1
ATOM 4548 N N . ASP B 1 213 ? 28.609 -7.953 -23.625 1 93.06 213 ASP B N 1
ATOM 4549 C CA . ASP B 1 213 ? 29.75 -7.59 -24.469 1 93.06 213 ASP B CA 1
ATOM 4550 C C . ASP B 1 213 ? 30.281 -6.203 -24.094 1 93.06 213 ASP B C 1
ATOM 4552 O O . ASP B 1 213 ? 29.594 -5.195 -24.312 1 93.06 213 ASP B O 1
ATOM 4556 N N . PRO B 1 214 ? 31.516 -6.18 -23.594 1 91.94 214 PRO B N 1
ATOM 4557 C CA . PRO B 1 214 ? 32.062 -4.891 -23.156 1 91.94 214 PRO B CA 1
ATOM 4558 C C . PRO B 1 214 ? 32.156 -3.881 -24.297 1 91.94 214 PRO B C 1
ATOM 4560 O O . PRO B 1 214 ? 32.188 -2.67 -24.062 1 91.94 214 PRO B O 1
ATOM 4563 N N . GLU B 1 215 ? 32.156 -4.344 -25.531 1 93.81 215 GLU B N 1
ATOM 4564 C CA . GLU B 1 215 ? 32.312 -3.451 -26.672 1 93.81 215 GLU B CA 1
ATOM 4565 C C . GLU B 1 215 ? 30.953 -2.914 -27.125 1 93.81 215 GLU B C 1
ATOM 4567 O O . GLU B 1 215 ? 30.875 -1.946 -27.891 1 93.81 215 GLU B O 1
ATOM 4572 N N . ALA B 1 216 ? 29.953 -3.494 -26.641 1 92.62 216 ALA B N 1
ATOM 4573 C CA . ALA B 1 216 ? 28.609 -3.146 -27.109 1 92.62 216 ALA B CA 1
ATOM 4574 C C . ALA B 1 216 ? 28.125 -1.839 -26.484 1 92.62 216 ALA B C 1
ATOM 4576 O O . ALA B 1 216 ? 27.344 -1.106 -27.094 1 92.62 216 ALA B O 1
ATOM 4577 N N . CYS B 1 217 ? 28.531 -1.559 -25.219 1 93.75 217 CYS B N 1
ATOM 4578 C CA . CYS B 1 217 ? 28.062 -0.369 -24.531 1 93.75 217 CYS B CA 1
ATOM 4579 C C . CYS B 1 217 ? 29.016 0.042 -23.422 1 93.75 217 CYS B C 1
ATOM 4581 O O . CYS B 1 217 ? 29.25 -0.715 -22.484 1 93.75 217 CYS B O 1
ATOM 4583 N N . THR B 1 218 ? 29.453 1.242 -23.469 1 92.62 218 THR B N 1
ATOM 4584 C CA . THR B 1 218 ? 30.422 1.738 -22.516 1 92.62 218 THR B CA 1
ATOM 4585 C C . THR B 1 218 ? 29.812 1.854 -21.125 1 92.62 218 THR B C 1
ATOM 4587 O O . THR B 1 218 ? 30.438 1.483 -20.125 1 92.62 218 THR B O 1
ATOM 4590 N N . LYS B 1 219 ? 28.656 2.336 -21.062 1 92.56 219 LYS B N 1
ATOM 4591 C CA . LYS B 1 219 ? 27.969 2.473 -19.781 1 92.56 219 LYS B CA 1
ATOM 4592 C C . LYS B 1 219 ? 27.797 1.116 -19.109 1 92.56 219 LYS B C 1
ATOM 4594 O O . LYS B 1 219 ? 28.094 0.967 -17.922 1 92.56 219 LYS B O 1
ATOM 4599 N N . CYS B 1 220 ? 27.469 0.205 -19.812 1 93.88 220 CYS B N 1
ATOM 4600 C CA . CYS B 1 220 ? 27.219 -1.128 -19.281 1 93.88 220 CYS B CA 1
ATOM 4601 C C . CYS B 1 220 ? 28.516 -1.819 -18.906 1 93.88 220 CYS B C 1
ATOM 4603 O O . CYS B 1 220 ? 28.562 -2.613 -17.969 1 93.88 220 CYS B O 1
ATOM 4605 N N . SER B 1 221 ? 29.547 -1.481 -19.625 1 93.19 221 SER B N 1
ATOM 4606 C CA . SER B 1 221 ? 30.828 -2.1 -19.328 1 93.19 221 SER B CA 1
ATOM 4607 C C . SER B 1 221 ? 31.359 -1.665 -17.969 1 93.19 221 SER B C 1
ATOM 4609 O O . SER B 1 221 ? 32.125 -2.393 -17.344 1 93.19 221 SER B O 1
ATOM 4611 N N . GLN B 1 222 ? 30.891 -0.588 -17.547 1 91.38 222 GLN B N 1
ATOM 4612 C CA . GLN B 1 222 ? 31.359 -0.043 -16.281 1 91.38 222 GLN B CA 1
ATOM 4613 C C . GLN B 1 222 ? 30.438 -0.462 -15.133 1 91.38 222 GLN B C 1
ATOM 4615 O O . GLN B 1 222 ? 30.734 -0.198 -13.969 1 91.38 222 GLN B O 1
ATOM 4620 N N . CYS B 1 223 ? 29.406 -1.09 -15.461 1 89.5 223 CYS B N 1
ATOM 4621 C CA . CYS B 1 223 ? 28.438 -1.51 -14.461 1 89.5 223 CYS B CA 1
ATOM 4622 C C . CYS B 1 223 ? 28.859 -2.816 -13.797 1 89.5 223 CYS B C 1
ATOM 4624 O O . CYS B 1 223 ? 28.797 -3.879 -14.422 1 89.5 223 CYS B O 1
ATOM 4626 N N . THR B 1 224 ? 29.328 -2.697 -12.5 1 86.62 224 THR B N 1
ATOM 4627 C CA . THR B 1 224 ? 29.781 -3.889 -11.797 1 86.62 224 THR B CA 1
ATOM 4628 C C . THR B 1 224 ? 29.047 -4.047 -10.469 1 86.62 224 THR B C 1
ATOM 4630 O O . THR B 1 224 ? 29 -5.145 -9.906 1 86.62 224 THR B O 1
ATOM 4633 N N . GLU B 1 225 ? 28.547 -2.93 -10.008 1 88.06 225 GLU B N 1
ATOM 4634 C CA . GLU B 1 225 ? 27.844 -2.934 -8.727 1 88.06 225 GLU B CA 1
ATOM 4635 C C . GLU B 1 225 ? 26.359 -2.637 -8.906 1 88.06 225 GLU B C 1
ATOM 4637 O O . GLU B 1 225 ? 25.953 -2.107 -9.938 1 88.06 225 GLU B O 1
ATOM 4642 N N . TRP B 1 226 ? 25.609 -3.033 -7.852 1 85.56 226 TRP B N 1
ATOM 4643 C CA . TRP B 1 226 ? 24.156 -2.902 -7.93 1 85.56 226 TRP B CA 1
ATOM 4644 C C . TRP B 1 226 ? 23.75 -1.446 -8.125 1 85.56 226 TRP B C 1
ATOM 4646 O O . TRP B 1 226 ? 22.703 -1.161 -8.703 1 85.56 226 TRP B O 1
ATOM 4656 N N . TYR B 1 227 ? 24.594 -0.49 -7.66 1 83.81 227 TYR B N 1
ATOM 4657 C CA . TYR B 1 227 ? 24.203 0.915 -7.68 1 83.81 227 TYR B CA 1
ATOM 4658 C C . TYR B 1 227 ? 24.594 1.572 -9 1 83.81 227 TYR B C 1
ATOM 4660 O O . TYR B 1 227 ? 24.25 2.73 -9.25 1 83.81 227 TYR B O 1
ATOM 4668 N N . HIS B 1 228 ? 25.266 0.829 -9.922 1 87.81 228 HIS B N 1
ATOM 4669 C CA . HIS B 1 228 ? 25.672 1.39 -11.203 1 87.81 228 HIS B CA 1
ATOM 4670 C C . HIS B 1 228 ? 24.5 1.422 -12.18 1 87.81 228 HIS B C 1
ATOM 4672 O O . HIS B 1 228 ? 23.625 0.546 -12.141 1 87.81 228 HIS B O 1
ATOM 4678 N N . GLU B 1 229 ? 24.516 2.354 -13.016 1 85.94 229 GLU B N 1
ATOM 4679 C CA . GLU B 1 229 ? 23.484 2.479 -14.031 1 85.94 229 GLU B CA 1
ATOM 4680 C C . GLU B 1 229 ? 23.812 1.632 -15.258 1 85.94 229 GLU B C 1
ATOM 4682 O O . GLU B 1 229 ? 24.984 1.36 -15.539 1 85.94 229 GLU B O 1
ATOM 4687 N N . VAL B 1 230 ? 22.797 1.147 -15.852 1 88.94 230 VAL B N 1
ATOM 4688 C CA . VAL B 1 230 ? 22.922 0.499 -17.156 1 88.94 230 VAL B CA 1
ATOM 4689 C C . VAL B 1 230 ? 22.266 1.363 -18.234 1 88.94 230 VAL B C 1
ATOM 4691 O O . VAL B 1 230 ? 21.562 2.32 -17.906 1 88.94 230 VAL B O 1
ATOM 4694 N N . CYS B 1 231 ? 22.562 1.066 -19.438 1 90.06 231 CYS B N 1
ATOM 4695 C CA . CYS B 1 231 ? 21.984 1.877 -20.516 1 90.06 231 CYS B CA 1
ATOM 4696 C C . CYS B 1 231 ? 20.484 1.634 -20.641 1 90.06 231 CYS B C 1
ATOM 4698 O O . CYS B 1 231 ? 19.969 0.638 -20.125 1 90.06 231 CYS B O 1
ATOM 4700 N N . ALA B 1 232 ? 19.797 2.51 -21.328 1 84.62 232 ALA B N 1
ATOM 4701 C CA . ALA B 1 232 ? 18.344 2.463 -21.469 1 84.62 232 ALA B CA 1
ATOM 4702 C C . ALA B 1 232 ? 17.922 1.2 -22.219 1 84.62 232 ALA B C 1
ATOM 4704 O O . ALA B 1 232 ? 16.891 0.599 -21.891 1 84.62 232 ALA B O 1
ATOM 4705 N N . THR B 1 233 ? 18.719 0.789 -23.125 1 87.44 233 THR B N 1
ATOM 4706 C CA . THR B 1 233 ? 18.391 -0.4 -23.906 1 87.44 233 THR B CA 1
ATOM 4707 C C . THR B 1 233 ? 18.438 -1.65 -23.031 1 87.44 233 THR B C 1
ATOM 4709 O O . THR B 1 233 ? 17.594 -2.539 -23.172 1 87.44 233 THR B O 1
ATOM 4712 N N . ALA B 1 234 ? 19.391 -1.651 -22.188 1 87.38 234 ALA B N 1
ATOM 4713 C CA . ALA B 1 234 ? 19.562 -2.822 -21.328 1 87.38 234 ALA B CA 1
ATOM 4714 C C . ALA B 1 234 ? 18.375 -2.992 -20.391 1 87.38 234 ALA B C 1
ATOM 4716 O O . ALA B 1 234 ? 18.047 -4.113 -19.984 1 87.38 234 ALA B O 1
ATOM 4717 N N . LEU B 1 235 ? 17.719 -1.929 -20.062 1 80.31 235 LEU B N 1
ATOM 4718 C CA . LEU B 1 235 ? 16.609 -1.973 -19.141 1 80.31 235 LEU B CA 1
ATOM 4719 C C . LEU B 1 235 ? 15.398 -2.668 -19.766 1 80.31 235 LEU B C 1
ATOM 4721 O O . LEU B 1 235 ? 14.555 -3.211 -19.047 1 80.31 235 LEU B O 1
ATOM 4725 N N . THR B 1 236 ? 15.359 -2.727 -21.047 1 81.56 236 THR B N 1
ATOM 4726 C CA . THR B 1 236 ? 14.156 -3.238 -21.688 1 81.56 236 THR B CA 1
ATOM 4727 C C . THR B 1 236 ? 14.477 -4.465 -22.531 1 81.56 236 THR B C 1
ATOM 4729 O O . THR B 1 236 ? 13.578 -5.227 -22.906 1 81.56 236 THR B O 1
ATOM 4732 N N . ALA B 1 237 ? 15.727 -4.648 -22.844 1 85.44 237 ALA B N 1
ATOM 4733 C CA . ALA B 1 237 ? 16.125 -5.754 -23.703 1 85.44 237 ALA B CA 1
ATOM 4734 C C . ALA B 1 237 ? 16.094 -7.082 -22.953 1 85.44 237 ALA B C 1
ATOM 4736 O O . ALA B 1 237 ? 16.266 -7.109 -21.734 1 85.44 237 ALA B O 1
ATOM 4737 N N . ASP B 1 238 ? 15.867 -8.102 -23.703 1 85.31 238 ASP B N 1
ATOM 4738 C CA . ASP B 1 238 ? 15.867 -9.422 -23.078 1 85.31 238 ASP B CA 1
ATOM 4739 C C . ASP B 1 238 ? 17.297 -9.969 -22.953 1 85.31 238 ASP B C 1
ATOM 4741 O O . ASP B 1 238 ? 18.234 -9.406 -23.516 1 85.31 238 ASP B O 1
ATOM 4745 N N . CYS B 1 239 ? 17.406 -11.031 -22.281 1 87.31 239 CYS B N 1
ATOM 4746 C CA . CYS B 1 239 ? 18.703 -11.617 -21.969 1 87.31 239 CYS B CA 1
ATOM 4747 C C . CYS B 1 239 ? 19.391 -12.133 -23.219 1 87.31 239 CYS B C 1
ATOM 4749 O O . CYS B 1 239 ? 20.625 -12.07 -23.344 1 87.31 239 CYS B O 1
ATOM 4751 N N . LEU B 1 240 ? 18.594 -12.656 -24.109 1 83.44 240 LEU B N 1
ATOM 4752 C CA . LEU B 1 240 ? 19.188 -13.156 -25.344 1 83.44 240 LEU B CA 1
ATOM 4753 C C . LEU B 1 240 ? 19.906 -12.039 -26.094 1 83.44 240 LEU B C 1
ATOM 4755 O O . LEU B 1 240 ? 21.047 -12.211 -26.531 1 83.44 240 LEU B O 1
ATOM 4759 N N . THR B 1 241 ? 19.266 -10.938 -26.156 1 87.25 241 THR B N 1
ATOM 4760 C CA . THR B 1 241 ? 19.812 -9.773 -26.859 1 87.25 241 THR B CA 1
ATOM 4761 C C . THR B 1 241 ? 21.031 -9.234 -26.156 1 87.25 241 THR B C 1
ATOM 4763 O O . THR B 1 241 ? 22 -8.812 -26.797 1 87.25 241 THR B O 1
ATOM 4766 N N . LEU B 1 242 ? 21.031 -9.289 -24.891 1 91.88 242 LEU B N 1
ATOM 4767 C CA . LEU B 1 242 ? 22.094 -8.68 -24.078 1 91.88 242 LEU B CA 1
ATOM 4768 C C . LEU B 1 242 ? 23.266 -9.641 -23.906 1 91.88 242 LEU B C 1
ATOM 4770 O O . LEU B 1 242 ? 24.344 -9.234 -23.469 1 91.88 242 LEU B O 1
ATOM 4774 N N . GLY B 1 243 ? 23.031 -10.914 -24.234 1 91 243 GLY B N 1
ATOM 4775 C CA . GLY B 1 243 ? 24.078 -11.906 -24.109 1 91 243 GLY B CA 1
ATOM 4776 C C . GLY B 1 243 ? 24.266 -12.406 -22.688 1 91 243 GLY B C 1
ATOM 4777 O O . GLY B 1 243 ? 25.391 -12.695 -22.266 1 91 243 GLY B O 1
ATOM 4778 N N . CYS B 1 244 ? 23.219 -12.453 -21.984 1 91.81 244 CYS B N 1
ATOM 4779 C CA . CYS B 1 244 ? 23.297 -12.922 -20.594 1 91.81 244 CYS B CA 1
ATOM 4780 C C . CYS B 1 244 ? 23.656 -14.398 -20.547 1 91.81 244 CYS B C 1
ATOM 4782 O O . CYS B 1 244 ? 23.188 -15.188 -21.359 1 91.81 244 CYS B O 1
ATOM 4784 N N . LYS B 1 245 ? 24.469 -14.758 -19.594 1 91.12 245 LYS B N 1
ATOM 4785 C CA . LYS B 1 245 ? 24.891 -16.141 -19.375 1 91.12 245 LYS B CA 1
ATOM 4786 C C . LYS B 1 245 ? 24.375 -16.672 -18.031 1 91.12 245 LYS B C 1
ATOM 4788 O O . LYS B 1 245 ? 24.844 -16.25 -16.984 1 91.12 245 LYS B O 1
ATOM 4793 N N . PRO B 1 246 ? 23.484 -17.625 -18.156 1 91.19 246 PRO B N 1
ATOM 4794 C CA . PRO B 1 246 ? 22.953 -18.141 -16.891 1 91.19 246 PRO B CA 1
ATOM 4795 C C . PRO B 1 246 ? 23.984 -18.953 -16.109 1 91.19 246 PRO B C 1
ATOM 4797 O O . PRO B 1 246 ? 24.891 -19.547 -16.703 1 91.19 246 PRO B O 1
ATOM 4800 N N . HIS B 1 247 ? 23.906 -18.969 -14.766 1 90.25 247 HIS B N 1
ATOM 4801 C CA . HIS B 1 247 ? 24.656 -19.844 -13.875 1 90.25 247 HIS B CA 1
ATOM 4802 C C . HIS B 1 247 ? 24.344 -21.312 -14.133 1 90.25 247 HIS B C 1
ATOM 4804 O O . HIS B 1 247 ? 25.25 -22.141 -14.172 1 90.25 247 HIS B O 1
ATOM 4810 N N . HIS B 1 248 ? 23.109 -21.625 -14.312 1 89.56 248 HIS B N 1
ATOM 4811 C CA . HIS B 1 248 ? 22.656 -22.938 -14.75 1 89.56 248 HIS B CA 1
ATOM 4812 C C . HIS B 1 248 ? 21.25 -22.875 -15.32 1 89.56 248 HIS B C 1
ATOM 4814 O O . HIS B 1 248 ? 20.562 -21.859 -15.195 1 89.56 248 HIS B O 1
ATOM 4820 N N . SER B 1 249 ? 20.906 -23.922 -15.992 1 89.75 249 SER B N 1
ATOM 4821 C CA . SER B 1 249 ? 19.547 -24.125 -16.484 1 89.75 249 SER B CA 1
ATOM 4822 C C . SER B 1 249 ? 18.969 -25.453 -16.016 1 89.75 249 SER B C 1
ATOM 4824 O O . SER B 1 249 ? 19.672 -26.469 -16 1 89.75 249 SER B O 1
ATOM 4826 N N . ASN B 1 250 ? 17.812 -25.328 -15.547 1 85.25 250 ASN B N 1
ATOM 4827 C CA . ASN B 1 250 ? 17.172 -26.578 -15.141 1 85.25 250 ASN B CA 1
ATOM 4828 C C . ASN B 1 250 ? 16.75 -27.406 -16.359 1 85.25 250 ASN B C 1
ATOM 4830 O O . ASN B 1 250 ? 16.016 -26.922 -17.219 1 85.25 250 ASN B O 1
ATOM 4834 N N . ASN B 1 251 ? 17.281 -28.641 -16.469 1 77.56 251 ASN B N 1
ATOM 4835 C CA . ASN B 1 251 ? 17.234 -29.406 -17.703 1 77.56 251 ASN B CA 1
ATOM 4836 C C . ASN B 1 251 ? 16.141 -30.469 -17.672 1 77.56 251 ASN B C 1
ATOM 4838 O O . ASN B 1 251 ? 15.992 -31.25 -18.609 1 77.56 251 ASN B O 1
ATOM 4842 N N . ASP B 1 252 ? 15.445 -30.578 -16.688 1 76.44 252 ASP B N 1
ATOM 4843 C CA . ASP B 1 252 ? 14.414 -31.609 -16.625 1 76.44 252 ASP B CA 1
ATOM 4844 C C . ASP B 1 252 ? 13.031 -31 -16.438 1 76.44 252 ASP B C 1
ATOM 4846 O O . ASP B 1 252 ? 12.891 -29.906 -15.867 1 76.44 252 ASP B O 1
ATOM 4850 N N . ILE B 1 253 ? 12.195 -31.641 -17.328 1 75.81 253 ILE B N 1
ATOM 4851 C CA . ILE B 1 253 ? 10.797 -31.312 -17.094 1 75.81 253 ILE B CA 1
ATOM 4852 C C . ILE B 1 253 ? 10.266 -32.125 -15.914 1 75.81 253 ILE B C 1
ATOM 4854 O O . ILE B 1 253 ? 10.172 -33.344 -15.992 1 75.81 253 ILE B O 1
ATOM 4858 N N . LYS B 1 254 ? 10.227 -31.562 -14.852 1 79.5 254 LYS B N 1
ATOM 4859 C CA . LYS B 1 254 ? 9.734 -32.25 -13.648 1 79.5 254 LYS B CA 1
ATOM 4860 C C . LYS B 1 254 ? 8.344 -31.719 -13.266 1 79.5 254 LYS B C 1
ATOM 4862 O O . LYS B 1 254 ? 7.934 -30.641 -13.695 1 79.5 254 LYS B O 1
ATOM 4867 N N . GLU B 1 255 ? 7.699 -32.688 -12.617 1 89.75 255 GLU B N 1
ATOM 4868 C CA . GLU B 1 255 ? 6.441 -32.281 -12 1 89.75 255 GLU B CA 1
ATOM 4869 C C . GLU B 1 255 ? 6.645 -31.078 -11.094 1 89.75 255 GLU B C 1
ATOM 4871 O O . GLU B 1 255 ? 7.668 -30.969 -10.422 1 89.75 255 GLU B O 1
ATOM 4876 N N . ALA B 1 256 ? 5.637 -30.266 -11.219 1 94.56 256 ALA B N 1
ATOM 4877 C CA . ALA B 1 256 ? 5.688 -29.078 -10.352 1 94.56 256 ALA B CA 1
ATOM 4878 C C . ALA B 1 256 ? 5.719 -29.5 -8.883 1 94.56 256 ALA B C 1
ATOM 4880 O O . ALA B 1 256 ? 4.957 -30.359 -8.453 1 94.56 256 ALA B O 1
ATOM 4881 N N . GLN B 1 257 ? 6.613 -28.922 -8.18 1 96.19 257 GLN B N 1
ATOM 4882 C CA . GLN B 1 257 ? 6.688 -29.156 -6.738 1 96.19 257 GLN B CA 1
ATOM 4883 C C . GLN B 1 257 ? 5.961 -28.062 -5.965 1 96.19 257 GLN B C 1
ATOM 4885 O O . GLN B 1 257 ? 5.719 -26.984 -6.496 1 96.19 257 GLN B O 1
ATOM 4890 N N . ILE B 1 258 ? 5.562 -28.406 -4.738 1 97.94 258 ILE B N 1
ATOM 4891 C CA . ILE B 1 258 ? 4.93 -27.438 -3.844 1 97.94 258 ILE B CA 1
ATOM 4892 C C . ILE B 1 258 ? 5.879 -27.094 -2.697 1 97.94 258 ILE B C 1
ATOM 4894 O O . ILE B 1 258 ? 6.379 -27.984 -2.01 1 97.94 258 ILE B O 1
ATOM 4898 N N . HIS B 1 259 ? 6.18 -25.891 -2.564 1 97.56 259 HIS B N 1
ATOM 4899 C CA . HIS B 1 259 ? 7.023 -25.391 -1.486 1 97.56 259 HIS B CA 1
ATOM 4900 C C . HIS B 1 259 ? 6.211 -24.578 -0.485 1 97.56 259 HIS B C 1
ATOM 4902 O O . HIS B 1 259 ? 5.227 -23.938 -0.856 1 97.56 259 HIS B O 1
ATOM 4908 N N . PHE B 1 260 ? 6.566 -24.641 0.767 1 97.5 260 PHE B N 1
ATOM 4909 C CA . PHE B 1 260 ? 5.934 -23.859 1.828 1 97.5 260 PHE B CA 1
ATOM 4910 C C . PHE B 1 260 ? 6.922 -22.875 2.443 1 97.5 260 PHE B C 1
ATOM 4912 O O . PHE B 1 260 ? 8.031 -23.266 2.83 1 97.5 260 PHE B O 1
ATOM 4919 N N . GLY B 1 261 ? 6.562 -21.578 2.461 1 96.75 261 GLY B N 1
ATOM 4920 C CA . GLY B 1 261 ? 7.496 -20.625 3.037 1 96.75 261 GLY B CA 1
ATOM 4921 C C . GLY B 1 261 ? 6.934 -19.219 3.127 1 96.75 261 GLY B C 1
ATOM 4922 O O . GLY B 1 261 ? 5.73 -19.016 2.941 1 96.75 261 GLY B O 1
ATOM 4923 N N . ARG B 1 262 ? 7.82 -18.281 3.486 1 97 262 ARG B N 1
ATOM 4924 C CA . ARG B 1 262 ? 7.449 -16.891 3.711 1 97 262 ARG B CA 1
ATOM 4925 C C . ARG B 1 262 ? 7.449 -16.094 2.402 1 97 262 ARG B C 1
ATOM 4927 O O . ARG B 1 262 ? 8.352 -16.25 1.579 1 97 262 ARG B O 1
ATOM 4934 N N . TYR B 1 263 ? 6.41 -15.312 2.252 1 98.25 263 TYR B N 1
ATOM 4935 C CA . TYR B 1 263 ? 6.324 -14.414 1.109 1 98.25 263 TYR B CA 1
ATOM 4936 C C . TYR B 1 263 ? 6.762 -13 1.491 1 98.25 263 TYR B C 1
ATOM 4938 O O . TYR B 1 263 ? 6.441 -12.516 2.58 1 98.25 263 TYR B O 1
ATOM 4946 N N . ALA B 1 264 ? 7.484 -12.336 0.63 1 97.69 264 ALA B N 1
ATOM 4947 C CA . ALA B 1 264 ? 7.594 -10.883 0.638 1 97.69 264 ALA B CA 1
ATOM 4948 C C . ALA B 1 264 ? 6.516 -10.242 -0.236 1 97.69 264 ALA B C 1
ATOM 4950 O O . ALA B 1 264 ? 6.457 -10.5 -1.441 1 97.69 264 ALA B O 1
ATOM 4951 N N . SER B 1 265 ? 5.688 -9.508 0.33 1 97.5 265 SER B N 1
ATOM 4952 C CA . SER B 1 265 ? 4.582 -8.859 -0.368 1 97.5 265 SER B CA 1
ATOM 4953 C C . SER B 1 265 ? 4.711 -7.34 -0.322 1 97.5 265 SER B C 1
ATOM 4955 O O . SER B 1 265 ? 5.012 -6.77 0.728 1 97.5 265 SER B O 1
ATOM 4957 N N . GLY B 1 266 ? 4.566 -6.645 -1.46 1 94.94 266 GLY B N 1
ATOM 4958 C CA . GLY B 1 266 ? 4.637 -5.195 -1.563 1 94.94 266 GLY B CA 1
ATOM 4959 C C . GLY B 1 266 ? 4.051 -4.656 -2.855 1 94.94 266 GLY B C 1
ATOM 4960 O O . GLY B 1 266 ? 3.506 -5.418 -3.658 1 94.94 266 GLY B O 1
ATOM 4961 N N . ASN B 1 267 ? 4.207 -3.369 -3.105 1 93.62 267 ASN B N 1
ATOM 4962 C CA . ASN B 1 267 ? 3.533 -2.723 -4.227 1 93.62 267 ASN B CA 1
ATOM 4963 C C . ASN B 1 267 ? 4.457 -2.594 -5.434 1 93.62 267 ASN B C 1
ATOM 4965 O O . ASN B 1 267 ? 4.16 -1.85 -6.371 1 93.62 267 ASN B O 1
ATOM 4969 N N . ALA B 1 268 ? 5.508 -3.342 -5.43 1 93.12 268 ALA B N 1
ATOM 4970 C CA . ALA B 1 268 ? 6.441 -3.258 -6.551 1 93.12 268 ALA B CA 1
ATOM 4971 C C . ALA B 1 268 ? 6.75 -4.645 -7.113 1 93.12 268 ALA B C 1
ATOM 4973 O O . ALA B 1 268 ? 6.926 -5.602 -6.355 1 93.12 268 ALA B O 1
ATOM 4974 N N . VAL B 1 269 ? 6.75 -4.703 -8.414 1 92.5 269 VAL B N 1
ATOM 4975 C CA . VAL B 1 269 ? 7.34 -5.883 -9.039 1 92.5 269 VAL B CA 1
ATOM 4976 C C . VAL B 1 269 ? 8.844 -5.906 -8.789 1 92.5 269 VAL B C 1
ATOM 4978 O O . VAL B 1 269 ? 9.562 -4.984 -9.188 1 92.5 269 VAL B O 1
ATOM 4981 N N . MET B 1 270 ? 9.258 -6.887 -8.148 1 93.44 270 MET B N 1
ATOM 4982 C CA . MET B 1 270 ? 10.664 -6.992 -7.793 1 93.44 270 MET B CA 1
ATOM 4983 C C . MET B 1 270 ? 11.508 -7.355 -9.008 1 93.44 270 MET B C 1
ATOM 4985 O O . MET B 1 270 ? 11.352 -8.438 -9.578 1 93.44 270 MET B O 1
ATOM 4989 N N . LYS B 1 271 ? 12.414 -6.434 -9.406 1 91.31 271 LYS B N 1
ATOM 4990 C CA . LYS B 1 271 ? 13.336 -6.664 -10.508 1 91.31 271 LYS B CA 1
ATOM 4991 C C . LYS B 1 271 ? 14.781 -6.387 -10.086 1 91.31 271 LYS B C 1
ATOM 4993 O O . LYS B 1 271 ? 15.656 -6.203 -10.93 1 91.31 271 LYS B O 1
ATOM 4998 N N . SER B 1 272 ? 14.984 -6.277 -8.773 1 91.62 272 SER B N 1
ATOM 4999 C CA . SER B 1 272 ? 16.312 -6.062 -8.219 1 91.62 272 SER B CA 1
ATOM 5000 C C . SER B 1 272 ? 16.844 -7.316 -7.527 1 91.62 272 SER B C 1
ATOM 5002 O O . SER B 1 272 ? 16.359 -7.688 -6.453 1 91.62 272 SER B O 1
ATOM 5004 N N . GLY B 1 273 ? 17.859 -7.867 -8.172 1 92.69 273 GLY B N 1
ATOM 5005 C CA . GLY B 1 273 ? 18.484 -9.016 -7.543 1 92.69 273 GLY B CA 1
ATOM 5006 C C . GLY B 1 273 ? 19.094 -8.703 -6.188 1 92.69 273 GLY B C 1
ATOM 5007 O O . GLY B 1 273 ? 19.031 -9.516 -5.266 1 92.69 273 GLY B O 1
ATOM 5008 N N . HIS B 1 274 ? 19.594 -7.52 -6.09 1 91.19 274 HIS B N 1
ATOM 5009 C CA . HIS B 1 274 ? 20.219 -7.098 -4.84 1 91.19 274 HIS B CA 1
ATOM 5010 C C . HIS B 1 274 ? 19.203 -7.008 -3.713 1 91.19 274 HIS B C 1
ATOM 5012 O O . HIS B 1 274 ? 19.406 -7.57 -2.635 1 91.19 274 HIS B O 1
ATOM 5018 N N . ARG B 1 275 ? 18.125 -6.32 -3.949 1 91.56 275 ARG B N 1
ATOM 5019 C CA . ARG B 1 275 ? 17.078 -6.188 -2.936 1 91.56 275 ARG B CA 1
ATOM 5020 C C . ARG B 1 275 ? 16.453 -7.543 -2.605 1 91.56 275 ARG B C 1
ATOM 5022 O O . ARG B 1 275 ? 16.188 -7.84 -1.439 1 91.56 275 ARG B O 1
ATOM 5029 N N . ARG B 1 276 ? 16.234 -8.297 -3.611 1 94.81 276 ARG B N 1
ATOM 5030 C CA . ARG B 1 276 ? 15.734 -9.656 -3.43 1 94.81 276 ARG B CA 1
ATOM 5031 C C . ARG B 1 276 ? 16.625 -10.445 -2.48 1 94.81 276 ARG B C 1
ATOM 5033 O O . ARG B 1 276 ? 16.156 -11.023 -1.504 1 94.81 276 ARG B O 1
ATOM 5040 N N . ASP B 1 277 ? 17.906 -10.422 -2.756 1 95.12 277 ASP B N 1
ATOM 5041 C CA . ASP B 1 277 ? 18.844 -11.211 -1.968 1 95.12 277 ASP B CA 1
ATOM 5042 C C . ASP B 1 277 ? 18.906 -10.727 -0.521 1 95.12 277 ASP B C 1
ATOM 5044 O O . ASP B 1 277 ? 19.031 -11.523 0.404 1 95.12 277 ASP B O 1
ATOM 5048 N N . LEU B 1 278 ? 18.797 -9.461 -0.344 1 92.5 278 LEU B N 1
ATOM 5049 C CA . LEU B 1 278 ? 18.766 -8.914 1.01 1 92.5 278 LEU B CA 1
ATOM 5050 C C . LEU B 1 278 ? 17.531 -9.414 1.768 1 92.5 278 LEU B C 1
ATOM 5052 O O . LEU B 1 278 ? 17.641 -9.789 2.936 1 92.5 278 LEU B O 1
ATOM 5056 N N . LEU B 1 279 ? 16.391 -9.414 1.111 1 94.38 279 LEU B N 1
ATOM 5057 C CA . LEU B 1 279 ? 15.156 -9.867 1.745 1 94.38 279 LEU B CA 1
ATOM 5058 C C . LEU B 1 279 ? 15.211 -11.359 2.053 1 94.38 279 LEU B C 1
ATOM 5060 O O . LEU B 1 279 ? 14.742 -11.797 3.102 1 94.38 279 LEU B O 1
ATOM 5064 N N . ILE B 1 280 ? 15.789 -12.125 1.139 1 96.88 280 ILE B N 1
ATOM 5065 C CA . ILE B 1 280 ? 15.961 -13.562 1.371 1 96.88 280 ILE B CA 1
ATOM 5066 C C . ILE B 1 280 ? 16.859 -13.781 2.586 1 96.88 280 ILE B C 1
ATOM 5068 O O . ILE B 1 280 ? 16.516 -14.562 3.48 1 96.88 280 ILE B O 1
ATOM 5072 N N . ARG B 1 281 ? 17.938 -13.055 2.627 1 95.12 281 ARG B N 1
ATOM 5073 C CA . ARG B 1 281 ? 18.922 -13.219 3.691 1 95.12 281 ARG B CA 1
ATOM 5074 C C . ARG B 1 281 ? 18.359 -12.758 5.035 1 95.12 281 ARG B C 1
ATOM 5076 O O . ARG B 1 281 ? 18.453 -13.477 6.031 1 95.12 281 ARG B O 1
ATOM 5083 N N . ASP B 1 282 ? 17.75 -11.648 5.066 1 92.44 282 ASP B N 1
ATOM 5084 C CA . ASP B 1 282 ? 17.391 -11 6.324 1 92.44 282 ASP B CA 1
ATOM 5085 C C . ASP B 1 282 ? 16.031 -11.477 6.824 1 92.44 282 ASP B C 1
ATOM 5087 O O . ASP B 1 282 ? 15.781 -11.492 8.031 1 92.44 282 ASP B O 1
ATOM 5091 N N . GLU B 1 283 ? 15.141 -11.852 5.875 1 93.81 283 GLU B N 1
ATOM 5092 C CA . GLU B 1 283 ? 13.766 -12.125 6.281 1 93.81 283 GLU B CA 1
ATOM 5093 C C . GLU B 1 283 ? 13.398 -13.586 6.02 1 93.81 283 GLU B C 1
ATOM 5095 O O . GLU B 1 283 ? 12.32 -14.039 6.414 1 93.81 283 GLU B O 1
ATOM 5100 N N . GLY B 1 284 ? 14.219 -14.281 5.316 1 95.56 284 GLY B N 1
ATOM 5101 C CA . GLY B 1 284 ? 13.969 -15.688 5.051 1 95.56 284 GLY B CA 1
ATOM 5102 C C . GLY B 1 284 ? 12.82 -15.922 4.09 1 95.56 284 GLY B C 1
ATOM 5103 O O . GLY B 1 284 ? 12.086 -16.906 4.215 1 95.56 284 GLY B O 1
ATOM 5104 N N . VAL B 1 285 ? 12.594 -14.992 3.217 1 97.44 285 VAL B N 1
ATOM 5105 C CA . VAL B 1 285 ? 11.492 -15.148 2.273 1 97.44 285 VAL B CA 1
ATOM 5106 C C . VAL B 1 285 ? 11.93 -16.031 1.109 1 97.44 285 VAL B C 1
ATOM 5108 O O . VAL B 1 285 ? 13.109 -16.031 0.734 1 97.44 285 VAL B O 1
ATOM 5111 N N . ILE B 1 286 ? 10.953 -16.766 0.486 1 98.38 286 ILE B N 1
ATOM 5112 C CA . ILE B 1 286 ? 11.32 -17.656 -0.619 1 98.38 286 ILE B CA 1
ATOM 5113 C C . ILE B 1 286 ? 10.508 -17.281 -1.86 1 98.38 286 ILE B C 1
ATOM 5115 O O . ILE B 1 286 ? 10.688 -17.891 -2.924 1 98.38 286 ILE B O 1
ATOM 5119 N N . ALA B 1 287 ? 9.602 -16.328 -1.704 1 98.69 287 ALA B N 1
ATOM 5120 C CA . ALA B 1 287 ? 8.812 -15.898 -2.852 1 98.69 287 ALA B CA 1
ATOM 5121 C C . ALA B 1 287 ? 8.414 -14.43 -2.721 1 98.69 287 ALA B C 1
ATOM 5123 O O . ALA B 1 287 ? 8.422 -13.875 -1.621 1 98.69 287 ALA B O 1
ATOM 5124 N N . PHE B 1 288 ? 8.094 -13.789 -3.865 1 98.31 288 PHE B N 1
ATOM 5125 C CA . PHE B 1 288 ? 7.828 -12.359 -3.967 1 98.31 288 PHE B CA 1
ATOM 5126 C C . PHE B 1 288 ? 6.551 -12.102 -4.758 1 98.31 288 PHE B C 1
ATOM 5128 O O . PHE B 1 288 ? 6.398 -12.602 -5.879 1 98.31 288 PHE B O 1
ATOM 5135 N N . GLU B 1 289 ? 5.645 -11.398 -4.207 1 97.88 289 GLU B N 1
ATOM 5136 C CA . GLU B 1 289 ? 4.406 -11.078 -4.91 1 97.88 289 GLU B CA 1
ATOM 5137 C C . GLU B 1 289 ? 3.791 -9.781 -4.383 1 97.88 289 GLU B C 1
ATOM 5139 O O . GLU B 1 289 ? 4.418 -9.07 -3.6 1 97.88 289 GLU B O 1
ATOM 5144 N N . MET B 1 290 ? 2.588 -9.414 -4.914 1 97.25 290 MET B N 1
ATOM 5145 C CA . MET B 1 290 ? 2.16 -8.039 -4.672 1 97.25 290 MET B CA 1
ATOM 5146 C C . MET B 1 290 ? 0.787 -8 -4.008 1 97.25 290 MET B C 1
ATOM 5148 O O . MET B 1 290 ? 0.224 -6.93 -3.793 1 97.25 290 MET B O 1
ATOM 5152 N N . GLU B 1 291 ? 0.187 -9.109 -3.654 1 97.38 291 GLU B N 1
ATOM 5153 C CA . GLU B 1 291 ? -1.202 -9.07 -3.205 1 97.38 291 GLU B CA 1
ATOM 5154 C C . GLU B 1 291 ? -1.34 -9.625 -1.79 1 97.38 291 GLU B C 1
ATOM 5156 O O . GLU B 1 291 ? -2.25 -9.242 -1.053 1 97.38 291 GLU B O 1
ATOM 5161 N N . GLY B 1 292 ? -0.576 -10.516 -1.346 1 97.5 292 GLY B N 1
ATOM 5162 C CA . GLY B 1 292 ? -0.748 -11.289 -0.128 1 97.5 292 GLY B CA 1
ATOM 5163 C C . GLY B 1 292 ? -0.946 -10.43 1.105 1 97.5 292 GLY B C 1
ATOM 5164 O O . GLY B 1 292 ? -1.864 -10.664 1.893 1 97.5 292 GLY B O 1
ATOM 5165 N N . ALA B 1 293 ? -0.127 -9.414 1.272 1 96.06 293 ALA B N 1
ATOM 5166 C CA . ALA B 1 293 ? -0.206 -8.539 2.439 1 96.06 293 ALA B CA 1
ATOM 5167 C C . ALA B 1 293 ? -1.55 -7.82 2.496 1 96.06 293 ALA B C 1
ATOM 5169 O O . ALA B 1 293 ? -2.049 -7.508 3.578 1 96.06 293 ALA B O 1
ATOM 5170 N N . GLY B 1 294 ? -2.119 -7.582 1.379 1 95.88 294 GLY B N 1
ATOM 5171 C CA . GLY B 1 294 ? -3.398 -6.895 1.313 1 95.88 294 GLY B CA 1
ATOM 5172 C C . GLY B 1 294 ? -4.547 -7.715 1.865 1 95.88 294 GLY B C 1
ATOM 5173 O O . GLY B 1 294 ? -5.496 -7.168 2.428 1 95.88 294 GLY B O 1
ATOM 5174 N N . ALA B 1 295 ? -4.504 -8.992 1.723 1 96.75 295 ALA B N 1
ATOM 5175 C CA . ALA B 1 295 ? -5.602 -9.859 2.146 1 96.75 295 ALA B CA 1
ATOM 5176 C C . ALA B 1 295 ? -5.328 -10.453 3.525 1 96.75 295 ALA B C 1
ATOM 5178 O O . ALA B 1 295 ? -6.254 -10.914 4.203 1 96.75 295 ALA B O 1
ATOM 5179 N N . TRP B 1 296 ? -4.121 -10.406 3.947 1 94.88 296 TRP B N 1
ATOM 5180 C CA . TRP B 1 296 ? -3.607 -11.211 5.051 1 94.88 296 TRP B CA 1
ATOM 5181 C C . TRP B 1 296 ? -4.344 -10.891 6.348 1 94.88 296 TRP B C 1
ATOM 5183 O O . TRP B 1 296 ? -4.699 -11.789 7.109 1 94.88 296 TRP B O 1
ATOM 5193 N N . GLU B 1 297 ? -4.664 -9.672 6.578 1 89.19 297 GLU B N 1
ATOM 5194 C CA . GLU B 1 297 ? -5.215 -9.289 7.875 1 89.19 297 GLU B CA 1
ATOM 5195 C C . GLU B 1 297 ? -6.742 -9.289 7.848 1 89.19 297 GLU B C 1
ATOM 5197 O O . GLU B 1 297 ? -7.387 -9.094 8.883 1 89.19 297 GLU B O 1
ATOM 5202 N N . VAL B 1 298 ? -7.289 -9.5 6.738 1 94.69 298 VAL B N 1
ATOM 5203 C CA . VAL B 1 298 ? -8.742 -9.438 6.621 1 94.69 298 VAL B CA 1
ATOM 5204 C C . VAL B 1 298 ? -9.336 -10.836 6.82 1 94.69 298 VAL B C 1
ATOM 5206 O O . VAL B 1 298 ? -10.43 -10.977 7.367 1 94.69 298 VAL B O 1
ATOM 5209 N N . PHE B 1 299 ? -8.562 -11.859 6.344 1 95.94 299 PHE B N 1
ATOM 5210 C CA . PHE B 1 299 ? -9.047 -13.234 6.363 1 95.94 299 PHE B CA 1
ATOM 5211 C C . PHE B 1 299 ? -7.984 -14.172 6.918 1 95.94 299 PHE B C 1
ATOM 5213 O O . PHE B 1 299 ? -6.863 -13.75 7.207 1 95.94 299 PHE B O 1
ATOM 5220 N N . GLY B 1 300 ? -8.43 -15.461 7.191 1 95.69 300 GLY B N 1
ATOM 5221 C CA . GLY B 1 300 ? -7.461 -16.547 7.164 1 95.69 300 GLY B CA 1
ATOM 5222 C C . GLY B 1 300 ? -6.918 -16.812 5.773 1 95.69 300 GLY B C 1
ATOM 5223 O O . GLY B 1 300 ? -7.465 -17.641 5.039 1 95.69 300 GLY B O 1
ATOM 5224 N N . THR B 1 301 ? -5.836 -16.156 5.465 1 97.75 301 THR B N 1
ATOM 5225 C CA . THR B 1 301 ? -5.371 -16.062 4.086 1 97.75 301 THR B CA 1
ATOM 5226 C C . THR B 1 301 ? -4.266 -17.094 3.822 1 97.75 301 THR B C 1
ATOM 5228 O O . THR B 1 301 ? -3.377 -17.281 4.652 1 97.75 301 THR B O 1
ATOM 5231 N N . ILE B 1 302 ? -4.34 -17.781 2.734 1 98.06 302 ILE B N 1
ATOM 5232 C CA . ILE B 1 302 ? -3.289 -18.625 2.182 1 98.06 302 ILE B CA 1
ATOM 5233 C C . ILE B 1 302 ? -2.898 -18.125 0.793 1 98.06 302 ILE B C 1
ATOM 5235 O O . ILE B 1 302 ? -3.742 -18.031 -0.101 1 98.06 302 ILE B O 1
ATOM 5239 N N . VAL B 1 303 ? -1.675 -17.797 0.626 1 98.69 303 VAL B N 1
ATOM 5240 C CA . VAL B 1 303 ? -1.175 -17.391 -0.683 1 98.69 303 VAL B CA 1
ATOM 5241 C C . VAL B 1 303 ? -0.651 -18.609 -1.44 1 98.69 303 VAL B C 1
ATOM 5243 O O . VAL B 1 303 ? 0.2 -19.344 -0.934 1 98.69 303 VAL B O 1
ATOM 5246 N N . VAL B 1 304 ? -1.17 -18.844 -2.611 1 98.81 304 VAL B N 1
ATOM 5247 C CA . VAL B 1 304 ? -0.786 -19.953 -3.477 1 98.81 304 VAL B CA 1
ATOM 5248 C C . VAL B 1 304 ? -0.405 -19.422 -4.859 1 98.81 304 VAL B C 1
ATOM 5250 O O . VAL B 1 304 ? -1.276 -19.094 -5.668 1 98.81 304 VAL B O 1
ATOM 5253 N N . LYS B 1 305 ? 0.847 -19.406 -5.172 1 98.69 305 LYS B N 1
ATOM 5254 C CA . LYS B 1 305 ? 1.255 -18.797 -6.43 1 98.69 305 LYS B CA 1
ATOM 5255 C C . LYS B 1 305 ? 2.281 -19.656 -7.16 1 98.69 305 LYS B C 1
ATOM 5257 O O . LYS B 1 305 ? 3.141 -20.281 -6.527 1 98.69 305 LYS B O 1
ATOM 5262 N N . GLY B 1 306 ? 2.125 -19.688 -8.438 1 97.75 306 GLY B N 1
ATOM 5263 C CA . GLY B 1 306 ? 3.104 -20.344 -9.289 1 97.75 306 GLY B CA 1
ATOM 5264 C C . GLY B 1 306 ? 4.293 -19.469 -9.617 1 97.75 306 GLY B C 1
ATOM 5265 O O . GLY B 1 306 ? 4.137 -18.266 -9.898 1 97.75 306 GLY B O 1
ATOM 5266 N N . ILE B 1 307 ? 5.465 -20.031 -9.617 1 97.12 307 ILE B N 1
ATOM 5267 C CA . ILE B 1 307 ? 6.699 -19.266 -9.789 1 97.12 307 ILE B CA 1
ATOM 5268 C C . ILE B 1 307 ? 6.977 -19.062 -11.281 1 97.12 307 ILE B C 1
ATOM 5270 O O . ILE B 1 307 ? 7.145 -20.031 -12.023 1 97.12 307 ILE B O 1
ATOM 5274 N N . VAL B 1 308 ? 7.113 -17.781 -11.711 1 95.69 308 VAL B N 1
ATOM 5275 C CA . VAL B 1 308 ? 7.234 -17.469 -13.133 1 95.69 308 VAL B CA 1
ATOM 5276 C C . VAL B 1 308 ? 8.625 -16.906 -13.414 1 95.69 308 VAL B C 1
ATOM 5278 O O . VAL B 1 308 ? 9.047 -16.844 -14.57 1 95.69 308 VAL B O 1
ATOM 5281 N N . ASP B 1 309 ? 9.312 -16.438 -12.398 1 94.75 309 ASP B N 1
ATOM 5282 C CA . ASP B 1 309 ? 10.656 -15.867 -12.5 1 94.75 309 ASP B CA 1
ATOM 5283 C C . ASP B 1 309 ? 11.367 -15.891 -11.148 1 94.75 309 ASP B C 1
ATOM 5285 O O . ASP B 1 309 ? 10.836 -16.422 -10.172 1 94.75 309 ASP B O 1
ATOM 5289 N N . TYR B 1 310 ? 12.562 -15.375 -11.148 1 95.31 310 TYR B N 1
ATOM 5290 C CA . TYR B 1 310 ? 13.344 -15.383 -9.914 1 95.31 310 TYR B CA 1
ATOM 5291 C C . TYR B 1 310 ? 13.484 -13.977 -9.344 1 95.31 310 TYR B C 1
ATOM 5293 O O . TYR B 1 310 ? 14.516 -13.633 -8.766 1 95.31 310 TYR B O 1
ATOM 5301 N N . ALA B 1 311 ? 12.469 -13.141 -9.609 1 93.62 311 ALA B N 1
ATOM 5302 C CA . ALA B 1 311 ? 12.344 -11.797 -9.047 1 93.62 311 ALA B CA 1
ATOM 5303 C C . ALA B 1 311 ? 13.602 -10.977 -9.289 1 93.62 311 ALA B C 1
ATOM 5305 O O . ALA B 1 311 ? 14.156 -10.375 -8.367 1 93.62 311 ALA B O 1
ATOM 5306 N N . ASP B 1 312 ? 14.117 -11 -10.398 1 89.44 312 ASP B N 1
ATOM 5307 C CA . ASP B 1 312 ? 15.211 -10.164 -10.883 1 89.44 312 ASP B CA 1
ATOM 5308 C C . ASP B 1 312 ? 14.906 -9.602 -12.266 1 89.44 312 ASP B C 1
ATOM 5310 O O . ASP B 1 312 ? 13.758 -9.641 -12.719 1 89.44 312 ASP B O 1
ATOM 5314 N N . SER B 1 313 ? 15.844 -8.977 -12.852 1 83.38 313 SER B N 1
ATOM 5315 C CA . SER B 1 313 ? 15.602 -8.25 -14.094 1 83.38 313 SER B CA 1
ATOM 5316 C C . SER B 1 313 ? 15.547 -9.195 -15.289 1 83.38 313 SER B C 1
ATOM 5318 O O . SER B 1 313 ? 15.258 -8.766 -16.406 1 83.38 313 SER B O 1
ATOM 5320 N N . HIS B 1 314 ? 15.719 -10.508 -15.07 1 78.75 314 HIS B N 1
ATOM 5321 C CA . HIS B 1 314 ? 15.742 -11.469 -16.156 1 78.75 314 HIS B CA 1
ATOM 5322 C C . HIS B 1 314 ? 14.367 -12.102 -16.359 1 78.75 314 HIS B C 1
ATOM 5324 O O . HIS B 1 314 ? 14.234 -13.328 -16.344 1 78.75 314 HIS B O 1
ATOM 5330 N N . LYS B 1 315 ? 13.422 -11.242 -16.562 1 71.62 315 LYS B N 1
ATOM 5331 C CA . LYS B 1 315 ? 12.047 -11.727 -16.672 1 71.62 315 LYS B CA 1
ATOM 5332 C C . LYS B 1 315 ? 11.789 -12.336 -18.047 1 71.62 315 LYS B C 1
ATOM 5334 O O . LYS B 1 315 ? 12.398 -11.938 -19.031 1 71.62 315 LYS B O 1
ATOM 5339 N N . ASN B 1 316 ? 11.016 -13.453 -18 1 72.19 316 ASN B N 1
ATOM 5340 C CA . ASN B 1 316 ? 10.602 -14.164 -19.219 1 72.19 316 ASN B CA 1
ATOM 5341 C C . ASN B 1 316 ? 9.102 -14.414 -19.234 1 72.19 316 ASN B C 1
ATOM 5343 O O . ASN B 1 316 ? 8.562 -15.047 -18.312 1 72.19 316 ASN B O 1
ATOM 5347 N N . LYS B 1 317 ? 8.445 -13.992 -20.25 1 74.69 317 LYS B N 1
ATOM 5348 C CA . LYS B 1 317 ? 6.988 -14.039 -20.328 1 74.69 317 LYS B CA 1
ATOM 5349 C C . LYS B 1 317 ? 6.5 -15.422 -20.75 1 74.69 317 LYS B C 1
ATOM 5351 O O . LYS B 1 317 ? 5.312 -15.734 -20.641 1 74.69 317 LYS B O 1
ATOM 5356 N N . LYS B 1 318 ? 7.363 -16.297 -21.016 1 81.5 318 LYS B N 1
ATOM 5357 C CA . LYS B 1 318 ? 6.988 -17.625 -21.469 1 81.5 318 LYS B CA 1
ATOM 5358 C C . LYS B 1 318 ? 6.406 -18.453 -20.328 1 81.5 318 LYS B C 1
ATOM 5360 O O . LYS B 1 318 ? 5.637 -19.391 -20.562 1 81.5 318 LYS B O 1
ATOM 5365 N N . TRP B 1 319 ? 6.73 -18.141 -19.156 1 86.69 319 TRP B N 1
ATOM 5366 C CA . TRP B 1 319 ? 6.375 -18.953 -17.984 1 86.69 319 TRP B CA 1
ATOM 5367 C C . TRP B 1 319 ? 5.098 -18.422 -17.344 1 86.69 319 TRP B C 1
ATOM 5369 O O . TRP B 1 319 ? 4.758 -18.828 -16.219 1 86.69 319 TRP B O 1
ATOM 5379 N N . ARG B 1 320 ? 4.219 -17.828 -17.859 1 87.94 320 ARG B N 1
ATOM 5380 C CA . ARG B 1 320 ? 3.09 -17.234 -17.156 1 87.94 320 ARG B CA 1
ATOM 5381 C C . ARG B 1 320 ? 1.924 -18.219 -17.062 1 87.94 320 ARG B C 1
ATOM 5383 O O . ARG B 1 320 ? 1.386 -18.453 -15.984 1 87.94 320 ARG B O 1
ATOM 5390 N N . GLY B 1 321 ? 1.578 -18.875 -18.094 1 88.88 321 GLY B N 1
ATOM 5391 C CA . GLY B 1 321 ? 0.401 -19.719 -18.156 1 88.88 321 GLY B CA 1
ATOM 5392 C C . GLY B 1 321 ? 0.528 -20.969 -17.312 1 88.88 321 GLY B C 1
ATOM 5393 O O . GLY B 1 321 ? -0.362 -21.281 -16.516 1 88.88 321 GLY B O 1
ATOM 5394 N N . TYR B 1 322 ? 1.616 -21.688 -17.438 1 91.75 322 TYR B N 1
ATOM 5395 C CA . TYR B 1 322 ? 1.814 -22.984 -16.781 1 91.75 322 TYR B CA 1
ATOM 5396 C C . TYR B 1 322 ? 1.816 -22.812 -15.266 1 91.75 322 TYR B C 1
ATOM 5398 O O . TYR B 1 322 ? 1.038 -23.469 -14.562 1 91.75 322 TYR B O 1
ATOM 5406 N N . PRO B 1 323 ? 2.613 -21.906 -14.719 1 94.31 323 PRO B N 1
ATOM 5407 C CA . PRO B 1 323 ? 2.598 -21.734 -13.266 1 94.31 323 PRO B CA 1
ATOM 5408 C C . PRO B 1 323 ? 1.245 -21.266 -12.742 1 94.31 323 PRO B C 1
ATOM 5410 O O . PRO B 1 323 ? 0.833 -21.656 -11.641 1 94.31 323 PRO B O 1
ATOM 5413 N N . ALA 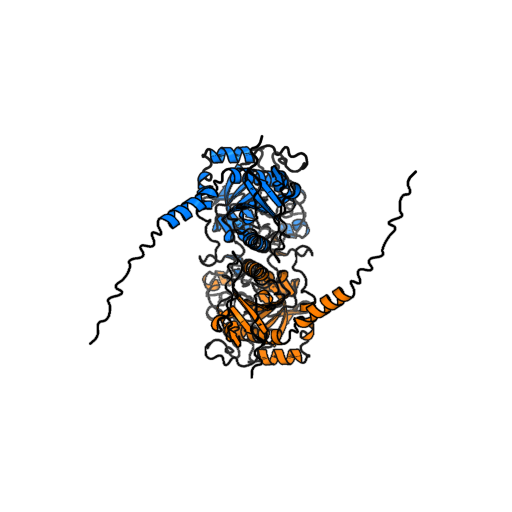B 1 324 ? 0.59 -20.406 -13.438 1 94.69 324 ALA B N 1
ATOM 5414 C CA . ALA B 1 324 ? -0.735 -19.953 -13.031 1 94.69 324 ALA B CA 1
ATOM 5415 C C . ALA B 1 324 ? -1.707 -21.125 -12.914 1 94.69 324 ALA B C 1
ATOM 5417 O O . ALA B 1 324 ? -2.479 -21.203 -11.953 1 94.69 324 ALA B O 1
ATOM 5418 N N . ALA B 1 325 ? -1.657 -21.969 -13.867 1 94.88 325 ALA B N 1
ATOM 5419 C CA . ALA B 1 325 ? -2.516 -23.156 -13.852 1 94.88 325 ALA B CA 1
ATOM 5420 C C . ALA B 1 325 ? -2.195 -24.047 -12.664 1 94.88 325 ALA B C 1
ATOM 5422 O O . ALA B 1 325 ? -3.104 -24.547 -11.984 1 94.88 325 ALA B O 1
ATOM 5423 N N . ARG B 1 326 ? -0.921 -24.281 -12.438 1 96.69 326 ARG B N 1
ATOM 5424 C CA . ARG B 1 326 ? -0.514 -25.125 -11.312 1 96.69 326 ARG B CA 1
ATOM 5425 C C . ARG B 1 326 ? -0.99 -24.531 -9.992 1 96.69 326 ARG B C 1
ATOM 5427 O O . ARG B 1 326 ? -1.472 -25.25 -9.117 1 96.69 326 ARG B O 1
ATOM 5434 N N . ALA B 1 327 ? -0.833 -23.25 -9.883 1 97.88 327 ALA B N 1
ATOM 5435 C CA . ALA B 1 327 ? -1.279 -22.578 -8.664 1 97.88 327 ALA B CA 1
ATOM 5436 C C . ALA B 1 327 ? -2.785 -22.734 -8.477 1 97.88 327 ALA B C 1
ATOM 5438 O O . ALA B 1 327 ? -3.254 -23 -7.367 1 97.88 327 ALA B O 1
ATOM 5439 N N . ALA B 1 328 ? -3.529 -22.531 -9.5 1 97.31 328 ALA B N 1
ATOM 5440 C CA . ALA B 1 328 ? -4.984 -22.656 -9.438 1 97.31 328 ALA B CA 1
ATOM 5441 C C . ALA B 1 328 ? -5.398 -24.062 -9.039 1 97.31 328 ALA B C 1
ATOM 5443 O O . ALA B 1 328 ? -6.273 -24.25 -8.195 1 97.31 328 ALA B O 1
ATOM 5444 N N . LEU B 1 329 ? -4.789 -25.031 -9.641 1 97.38 329 LEU B N 1
ATOM 5445 C CA . LEU B 1 329 ? -5.074 -26.438 -9.328 1 97.38 329 LEU B CA 1
ATOM 5446 C C . LEU B 1 329 ? -4.707 -26.75 -7.883 1 97.38 329 LEU B C 1
ATOM 5448 O O . LEU B 1 329 ? -5.441 -27.453 -7.195 1 97.38 329 LEU B O 1
ATOM 5452 N N . CYS B 1 330 ? -3.602 -26.266 -7.5 1 98.19 330 CYS B N 1
ATOM 5453 C CA . CYS B 1 330 ? -3.168 -26.453 -6.121 1 98.19 330 CYS B CA 1
ATOM 5454 C C . CYS B 1 330 ? -4.18 -25.875 -5.145 1 98.19 330 CYS B C 1
ATOM 5456 O O . CYS B 1 330 ? -4.57 -26.531 -4.18 1 98.19 330 CYS B O 1
ATOM 5458 N N . ALA B 1 331 ? -4.578 -24.656 -5.383 1 98.38 331 ALA B N 1
ATOM 5459 C CA . ALA B 1 331 ? -5.566 -24 -4.527 1 98.38 331 ALA B CA 1
ATOM 5460 C C . ALA B 1 331 ? -6.859 -24.812 -4.477 1 98.38 331 ALA B C 1
ATOM 5462 O O . ALA B 1 331 ? -7.43 -25.016 -3.398 1 98.38 331 ALA B O 1
ATOM 5463 N N . ALA B 1 332 ? -7.32 -25.234 -5.594 1 97.75 332 ALA B N 1
ATOM 5464 C CA . ALA B 1 332 ? -8.531 -26.047 -5.652 1 97.75 332 ALA B CA 1
ATOM 5465 C C . ALA B 1 332 ? -8.391 -27.312 -4.805 1 97.75 332 ALA B C 1
ATOM 5467 O O . ALA B 1 332 ? -9.312 -27.688 -4.078 1 97.75 332 ALA B O 1
ATOM 5468 N N . ALA B 1 333 ? -7.277 -27.938 -4.969 1 97.56 333 ALA B N 1
ATOM 5469 C CA . ALA B 1 333 ? -7.016 -29.156 -4.215 1 97.56 333 ALA B CA 1
ATOM 5470 C C . ALA B 1 333 ? -6.988 -28.891 -2.715 1 97.56 333 ALA B C 1
ATOM 5472 O O . ALA B 1 333 ? -7.496 -29.688 -1.924 1 97.56 333 ALA B O 1
ATOM 5473 N N . MET B 1 334 ? -6.402 -27.812 -2.314 1 97.62 334 MET B N 1
ATOM 5474 C CA . MET B 1 334 ? -6.336 -27.438 -0.903 1 97.62 334 MET B CA 1
ATOM 5475 C C . MET B 1 334 ? -7.727 -27.141 -0.352 1 97.62 334 MET B C 1
ATOM 5477 O O . MET B 1 334 ? -8.055 -27.547 0.763 1 97.62 334 MET B O 1
ATOM 5481 N N . ILE B 1 335 ? -8.477 -26.406 -1.089 1 97.31 335 ILE B N 1
ATOM 5482 C CA . ILE B 1 335 ? -9.836 -26.062 -0.68 1 97.31 335 ILE B CA 1
ATOM 5483 C C . ILE B 1 335 ? -10.625 -27.344 -0.421 1 97.31 335 ILE B C 1
ATOM 5485 O O . ILE B 1 335 ? -11.398 -27.422 0.539 1 97.31 335 ILE B O 1
ATOM 5489 N N . GLU B 1 336 ? -10.422 -28.328 -1.246 1 95.44 336 GLU B N 1
ATOM 5490 C CA . GLU B 1 336 ? -11.102 -29.609 -1.093 1 95.44 336 GLU B CA 1
ATOM 5491 C C . GLU B 1 336 ? -10.773 -30.266 0.249 1 95.44 336 GLU B C 1
ATOM 5493 O O . GLU B 1 336 ? -11.594 -30.984 0.818 1 95.44 336 GLU B O 1
ATOM 5498 N N . GLU B 1 337 ? -9.617 -29.984 0.753 1 94.81 337 GLU B N 1
ATOM 5499 C CA . GLU B 1 337 ? -9.141 -30.625 1.978 1 94.81 337 GLU B CA 1
ATOM 5500 C C . GLU B 1 337 ? -9.625 -29.875 3.215 1 94.81 337 GLU B C 1
ATOM 5502 O O . GLU B 1 337 ? -9.477 -30.359 4.34 1 94.81 337 GLU B O 1
ATOM 5507 N N . ILE B 1 338 ? -10.234 -28.688 3.025 1 93.44 338 ILE B N 1
ATOM 5508 C CA . ILE B 1 338 ? -10.719 -27.906 4.16 1 93.44 338 ILE B CA 1
ATOM 5509 C C . ILE B 1 338 ? -11.977 -28.562 4.734 1 93.44 338 ILE B C 1
ATOM 5511 O O . ILE B 1 338 ? -12.891 -28.906 3.988 1 93.44 338 ILE B O 1
ATOM 5515 N N . GLU B 1 339 ? -11.984 -28.75 6.004 1 86.5 339 GLU B N 1
ATOM 5516 C CA . GLU B 1 339 ? -13.188 -29.219 6.695 1 86.5 339 GLU B CA 1
ATOM 5517 C C . GLU B 1 339 ? -13.992 -28.047 7.25 1 86.5 339 GLU B C 1
ATOM 5519 O O . GLU B 1 339 ? -13.484 -27.281 8.07 1 86.5 339 GLU B O 1
ATOM 5524 N N . LEU B 1 340 ? -15.18 -27.906 6.805 1 80.38 340 LEU B N 1
ATOM 5525 C CA . LEU B 1 340 ? -16.047 -26.828 7.273 1 80.38 340 LEU B CA 1
ATOM 5526 C C . LEU B 1 340 ? -16.984 -27.328 8.375 1 80.38 340 LEU B C 1
ATOM 5528 O O . LEU B 1 340 ? -17.359 -28.5 8.391 1 80.38 340 LEU B O 1
ATOM 5532 N N . PRO B 1 341 ? -17.266 -26.359 9.289 1 75.12 341 PRO B N 1
ATOM 5533 C CA . PRO B 1 341 ? -18.156 -26.766 10.375 1 75.12 341 PRO B CA 1
ATOM 5534 C C . PRO B 1 341 ? -19.531 -27.219 9.883 1 75.12 341 PRO B C 1
ATOM 5536 O O . PRO B 1 341 ? -20 -26.719 8.852 1 75.12 341 PRO B O 1
ATOM 5539 N N . GLU B 1 342 ? -20.125 -28.141 10.508 1 68.5 342 GLU B N 1
ATOM 5540 C CA . GLU B 1 342 ? -21.469 -28.594 10.18 1 68.5 342 GLU B CA 1
ATOM 5541 C C . GLU B 1 342 ? -22.516 -27.531 10.531 1 68.5 342 GLU B C 1
ATOM 5543 O O . GLU B 1 342 ? -22.406 -26.875 11.562 1 68.5 342 GLU B O 1
ATOM 5548 N N . LYS B 1 343 ? -23.234 -26.984 9.578 1 60.88 343 LYS B N 1
ATOM 5549 C CA . LYS B 1 343 ? -24.328 -26.062 9.867 1 60.88 343 LYS B CA 1
ATOM 5550 C C . LYS B 1 343 ? -25.422 -26.734 10.688 1 60.88 343 LYS B C 1
ATOM 5552 O O . LYS B 1 343 ? -25.734 -27.906 10.461 1 60.88 343 LYS B O 1
ATOM 5557 N N . PRO B 1 344 ? -25.797 -25.969 11.766 1 57.06 344 PRO B N 1
ATOM 5558 C CA . PRO B 1 344 ? -26.844 -26.594 12.57 1 57.06 344 PRO B CA 1
ATOM 5559 C C . PRO B 1 344 ? -28.078 -26.984 11.75 1 57.06 344 PRO B C 1
ATOM 5561 O O . PRO B 1 344 ? -28.453 -26.25 10.828 1 57.06 344 PRO B O 1
ATOM 5564 N N . ARG B 1 345 ? -28.422 -28.141 11.586 1 47.47 345 ARG B N 1
ATOM 5565 C CA . ARG B 1 345 ? -29.656 -28.562 10.953 1 47.47 345 ARG B CA 1
ATOM 5566 C C . ARG B 1 345 ? -30.859 -27.797 11.508 1 47.47 345 ARG B C 1
ATOM 5568 O O . ARG B 1 345 ? -30.922 -27.531 12.711 1 47.47 345 ARG B O 1
ATOM 5575 N N . PRO B 1 346 ? -31.531 -26.906 10.664 1 49.22 346 PRO B N 1
ATOM 5576 C CA . PRO B 1 346 ? -32.688 -26.141 11.109 1 49.22 346 PRO B CA 1
ATOM 5577 C C . PRO B 1 346 ? -33.438 -26.812 12.273 1 49.22 346 PRO B C 1
ATOM 5579 O O . PRO B 1 346 ? -34.062 -26.125 13.086 1 49.22 346 PRO B O 1
ATOM 5582 N N . GLY B 1 347 ? -33.531 -28.031 12.289 1 43.56 347 GLY B N 1
ATOM 5583 C CA . GLY B 1 347 ? -34.438 -28.688 13.227 1 43.56 347 GLY B CA 1
ATOM 5584 C C . GLY B 1 347 ? -33.938 -28.609 14.664 1 43.56 347 GLY B C 1
ATOM 5585 O O . GLY B 1 347 ? -34.719 -28.859 15.594 1 43.56 347 GLY B O 1
ATOM 5586 N N . GLN B 1 348 ? -32.75 -28.578 14.859 1 40.56 348 GLN B N 1
ATOM 5587 C CA . GLN B 1 348 ? -32.312 -28.719 16.234 1 40.56 348 GLN B CA 1
ATOM 5588 C C . GLN B 1 348 ? -32.344 -27.375 16.969 1 40.56 348 GLN B C 1
ATOM 5590 O O . GLN B 1 348 ? -32.156 -27.312 18.188 1 40.56 348 GLN B O 1
ATOM 5595 N N . ARG B 1 349 ? -32.188 -26.266 16.234 1 44.56 349 ARG B N 1
ATOM 5596 C CA . ARG B 1 349 ? -32.312 -25.031 17 1 44.56 349 ARG B CA 1
ATOM 5597 C C . ARG B 1 349 ? -33.688 -24.922 17.641 1 44.56 349 ARG B C 1
ATOM 5599 O O . ARG B 1 349 ? -33.844 -24.297 18.688 1 44.56 349 ARG B O 1
ATOM 5606 N N . LEU B 1 350 ? -34.688 -25.406 16.891 1 40.66 350 LEU B N 1
ATOM 5607 C CA . LEU B 1 350 ? -36 -25.422 17.5 1 40.66 350 LEU B CA 1
ATOM 5608 C C . LEU B 1 350 ? -36.062 -26.359 18.688 1 40.66 350 LEU B C 1
ATOM 5610 O O . LEU B 1 350 ? -36.812 -26.141 19.641 1 40.66 350 LEU B O 1
ATOM 5614 N N . ALA B 1 351 ? -35.219 -27.406 18.625 1 43.41 351 ALA B N 1
ATOM 5615 C CA . ALA B 1 351 ? -35.281 -28.344 19.734 1 43.41 351 ALA B CA 1
ATOM 5616 C C . ALA B 1 351 ? -34.594 -27.781 20.984 1 43.41 351 ALA B C 1
ATOM 5618 O O . ALA B 1 351 ? -35.094 -27.938 22.094 1 43.41 351 ALA B O 1
ATOM 5619 N N . THR B 1 352 ? -33.5 -27.062 20.734 1 44.88 352 THR B N 1
ATOM 5620 C CA . THR B 1 352 ? -32.812 -26.531 21.906 1 44.88 352 THR B CA 1
ATOM 5621 C C . THR B 1 352 ? -33.562 -25.328 22.484 1 44.88 352 THR B C 1
ATOM 5623 O O . THR B 1 352 ? -33.625 -25.156 23.703 1 44.88 352 THR B O 1
ATOM 5626 N N . LEU B 1 353 ? -34.156 -24.578 21.594 1 42.66 353 LEU B N 1
ATOM 5627 C CA . LEU B 1 353 ? -35.031 -23.531 22.109 1 42.66 353 LEU B CA 1
ATOM 5628 C C . LEU B 1 353 ? -36.219 -24.125 22.812 1 42.66 353 LEU B C 1
ATOM 5630 O O . LEU B 1 353 ? -36.656 -23.641 23.875 1 42.66 353 LEU B O 1
ATOM 5634 N N . PHE B 1 354 ? -36.656 -25.25 22.219 1 44.31 354 PHE B N 1
ATOM 5635 C CA . PHE B 1 354 ? -37.75 -25.922 22.891 1 44.31 354 PHE B CA 1
ATOM 5636 C C . PHE B 1 354 ? -37.312 -26.547 24.203 1 44.31 354 PHE B C 1
ATOM 5638 O O . PHE B 1 354 ? -38.062 -26.547 25.188 1 44.31 354 PHE B O 1
ATOM 5645 N N . LEU B 1 355 ? -36.094 -27.078 24.188 1 44.5 355 LEU B N 1
ATOM 5646 C CA . LEU B 1 355 ? -35.594 -27.656 25.438 1 44.5 355 LEU B CA 1
ATOM 5647 C C . LEU B 1 355 ? -35.344 -26.578 26.484 1 44.5 355 LEU B C 1
ATOM 5649 O O . LEU B 1 355 ? -35.5 -26.828 27.688 1 44.5 355 LEU B O 1
ATOM 5653 N N . ARG B 1 356 ? -34.875 -25.484 25.984 1 43.62 356 ARG B N 1
ATOM 5654 C CA . ARG B 1 356 ? -34.656 -24.422 26.953 1 43.62 356 ARG B CA 1
ATOM 5655 C C . ARG B 1 356 ? -36 -23.797 27.391 1 43.62 356 ARG B C 1
ATOM 5657 O O . ARG B 1 356 ? -36.125 -23.328 28.516 1 43.62 356 ARG B O 1
ATOM 5664 N N . LEU B 1 357 ? -36.875 -23.734 26.391 1 41.31 357 LEU B N 1
ATOM 5665 C CA . LEU B 1 357 ? -38.188 -23.234 26.797 1 41.31 357 LEU B CA 1
ATOM 5666 C C . LEU B 1 357 ? -38.812 -24.156 27.844 1 41.31 357 LEU B C 1
ATOM 5668 O O . LEU B 1 357 ? -39.531 -23.688 28.734 1 41.31 357 LEU B O 1
ATOM 5672 N N . ASP B 1 358 ? -38.562 -25.531 27.641 1 42.16 358 ASP B N 1
ATOM 5673 C CA . ASP B 1 358 ? -39.156 -26.438 28.625 1 42.16 358 ASP B CA 1
ATOM 5674 C C . ASP B 1 358 ? -38.562 -26.219 30 1 42.16 358 ASP B C 1
ATOM 5676 O O . ASP B 1 358 ? -39.219 -26.438 31.016 1 42.16 358 ASP B O 1
ATOM 5680 N N . ASN B 1 359 ? -37.25 -25.953 29.969 1 40.91 359 ASN B N 1
ATOM 5681 C CA . ASN B 1 359 ? -36.688 -25.828 31.312 1 40.91 359 ASN B CA 1
ATOM 5682 C C . ASN B 1 359 ? -37.031 -24.469 31.938 1 40.91 359 ASN B C 1
ATOM 5684 O O . ASN B 1 359 ? -36.469 -24.125 33 1 40.91 359 ASN B O 1
ATOM 5688 N N . LEU B 1 360 ? -37.531 -23.531 31.141 1 35.72 360 LEU B N 1
ATOM 5689 C CA . LEU B 1 360 ? -38.031 -22.344 31.812 1 35.72 360 LEU B CA 1
ATOM 5690 C C . LEU B 1 360 ? -39.281 -22.656 32.625 1 35.72 360 LEU B C 1
ATOM 5692 O O . LEU B 1 360 ? -40.375 -22.703 32.094 1 35.72 360 LEU B O 1
ATOM 5696 N N . THR B 1 361 ? -39.219 -23.734 33.438 1 33.25 361 THR B N 1
ATOM 5697 C CA . THR B 1 361 ? -40.219 -23.844 34.531 1 33.25 361 THR B CA 1
ATOM 5698 C C . THR B 1 361 ? -40.281 -22.562 35.344 1 33.25 361 THR B C 1
ATOM 5700 O O . THR B 1 361 ? -39.312 -22.188 36 1 33.25 361 THR B O 1
ATOM 5703 N N . VAL B 1 362 ? -41 -21.578 34.781 1 33.16 362 VAL B N 1
ATOM 5704 C CA . VAL B 1 362 ? -41.375 -20.406 35.562 1 33.16 362 VAL B CA 1
ATOM 5705 C C . VAL B 1 362 ? -41.969 -20.859 36.906 1 33.16 362 VAL B C 1
ATOM 5707 O O . VAL B 1 362 ? -43 -21.5 36.938 1 33.16 362 VAL B O 1
ATOM 5710 N N . HIS B 1 363 ? -41.188 -21.375 37.875 1 31.53 363 HIS B N 1
ATOM 5711 C CA . HIS B 1 363 ? -41.688 -21.547 39.25 1 31.53 363 HIS B CA 1
ATOM 5712 C C . HIS B 1 363 ? -42.281 -20.25 39.781 1 31.53 363 HIS B C 1
ATOM 5714 O O . HIS B 1 363 ? -41.562 -19.25 39.938 1 31.53 363 HIS B O 1
ATOM 5720 N N . PHE B 1 364 ? -43.5 -19.922 39.375 1 28.41 364 PHE B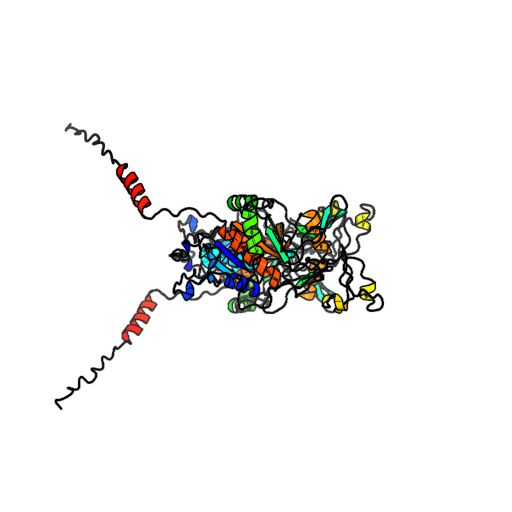 N 1
ATOM 5721 C CA . PHE B 1 364 ? -44.375 -18.922 40.031 1 28.41 364 PHE B CA 1
ATOM 5722 C C . PHE B 1 364 ? -44.469 -19.172 41.531 1 28.41 364 PHE B C 1
ATOM 5724 O O . PHE B 1 364 ? -45.031 -20.172 41.938 1 28.41 364 PHE B O 1
ATOM 5731 N N . SER B 1 365 ? -43.406 -18.906 42.344 1 27.66 365 SER B N 1
ATOM 5732 C CA . SER B 1 365 ? -43.625 -18.969 43.781 1 27.66 365 SER B CA 1
ATOM 5733 C C . SER B 1 365 ? -44.656 -17.938 44.219 1 27.66 365 SER B C 1
ATOM 5735 O O . SER B 1 365 ? -44.562 -16.766 43.875 1 27.66 365 SER B O 1
ATOM 5737 N N . PRO B 1 366 ? -45.906 -18.281 44.594 1 30.31 366 PRO B N 1
ATOM 5738 C CA . PRO B 1 366 ? -47.031 -17.516 45.156 1 30.31 366 PRO B CA 1
ATOM 5739 C C . PRO B 1 366 ? -46.594 -16.672 46.375 1 30.31 366 PRO B C 1
ATOM 5741 O O . PRO B 1 366 ? -46.25 -17.219 47.406 1 30.31 366 PRO B O 1
ATOM 5744 N N . ALA B 1 367 ? -45.531 -15.812 46.281 1 26.66 367 ALA B N 1
ATOM 5745 C CA . ALA B 1 367 ? -45.219 -15.023 47.469 1 26.66 367 ALA B CA 1
ATOM 5746 C C . ALA B 1 367 ? -46.5 -14.477 48.094 1 26.66 367 ALA B C 1
ATOM 5748 O O . ALA B 1 367 ? -47.562 -14.398 47.469 1 26.66 367 ALA B O 1
ATOM 5749 N N . TYR B 1 368 ? -46.219 -13.656 49.312 1 25.47 368 TYR B N 1
ATOM 5750 C CA . TYR B 1 368 ? -46.75 -13.258 50.594 1 25.47 368 TYR B CA 1
ATOM 5751 C C . TYR B 1 368 ? -47.812 -12.18 50.469 1 25.47 368 TYR B C 1
ATOM 5753 O O . TYR B 1 368 ? -47.5 -11.023 50.188 1 25.47 368 TYR B O 1
ATOM 5761 N N . LEU B 1 369 ? -48.812 -12.32 49.688 1 24.66 369 LEU B N 1
ATOM 5762 C CA . LEU B 1 369 ? -49.875 -11.328 49.875 1 24.66 369 LEU B CA 1
ATOM 5763 C C . LEU B 1 369 ? -50.406 -11.391 51.312 1 24.66 369 LEU B C 1
ATOM 5765 O O . LEU B 1 369 ? -51.156 -12.312 51.656 1 24.66 369 LEU B O 1
ATOM 5769 N N . ALA B 1 370 ? -49.5 -11.203 52.375 1 26.92 370 ALA B N 1
ATOM 5770 C CA . ALA B 1 370 ? -50.094 -11.133 53.688 1 26.92 370 ALA B CA 1
ATOM 5771 C C . ALA B 1 370 ? -51.094 -9.984 53.781 1 26.92 370 ALA B C 1
ATOM 5773 O O . ALA B 1 370 ? -50.812 -8.883 53.312 1 26.92 370 ALA B O 1
ATOM 5774 N N . PRO B 1 371 ? -52.281 -10.289 54.25 1 26.84 371 PRO B N 1
ATOM 5775 C CA . PRO B 1 371 ? -53.469 -9.469 54.5 1 26.84 371 PRO B CA 1
ATOM 5776 C C . PRO B 1 371 ? -53.188 -8.352 55.531 1 26.84 371 PRO B C 1
ATOM 5778 O O . PRO B 1 371 ? -52.688 -8.617 56.625 1 26.84 371 PRO B O 1
ATOM 5781 N N . CYS B 1 372 ? -52.406 -7.258 55.188 1 27.59 372 CYS B N 1
ATOM 5782 C CA . CYS B 1 372 ? -52.375 -6.188 56.156 1 27.59 372 CYS B CA 1
ATOM 5783 C C . CYS B 1 372 ? -53.75 -5.926 56.75 1 27.59 372 CYS B C 1
ATOM 5785 O O . CYS B 1 372 ? -54.688 -5.648 56 1 27.59 372 CYS B O 1
ATOM 5787 N N . SER B 1 373 ? -54.031 -6.535 57.875 1 25.3 373 SER B N 1
ATOM 5788 C CA . SER B 1 373 ? -55.094 -6.32 58.844 1 25.3 373 SER B CA 1
ATOM 5789 C C . SER B 1 373 ? -55.281 -4.836 59.125 1 25.3 373 SER B C 1
ATOM 5791 O O . SER B 1 373 ? -54.375 -4.039 58.938 1 25.3 373 SER B O 1
ATOM 5793 N N . GLY B 1 374 ? -56.531 -4.375 59.531 1 26 374 GLY B N 1
ATOM 5794 C CA . GLY B 1 374 ? -57.438 -3.273 59.906 1 26 374 GLY B CA 1
ATOM 5795 C C . GLY B 1 374 ? -56.906 -2.463 61.094 1 26 374 GLY B C 1
ATOM 5796 O O . GLY B 1 374 ? -57.438 -1.397 61.375 1 26 374 GLY B O 1
ATOM 5797 N N . TRP B 1 375 ? -55.688 -2.486 61.719 1 25.14 375 TRP B N 1
ATOM 5798 C CA . TRP B 1 375 ? -55.844 -1.395 62.688 1 25.14 375 TRP B CA 1
ATOM 5799 C C . TRP B 1 375 ? -55.688 -0.042 62 1 25.14 375 TRP B C 1
ATOM 5801 O O . TRP B 1 375 ? -54.938 0.073 61 1 25.14 375 TRP B O 1
#

Sequence (750 aa):
MANLSPPPATRDDFETAIICALPEERDTVEALMTRDFKSEGKIYGKLENDDNTYTLGVLGNKPVVLVAPRDMGTTNTRDLARGLKISFSKVTWAFVVGIAGGAPFVPDGPGWKKSGIQLGDVVVSTQVIEYDFGREFENGFKRKTEVESVLSRAPQKVANFINQFKLGRSAAFRRILAKTNADLTTGKGEDHEHPGANADHVYGLGYRHKHQDPEACTKCSQCTEWYHEVCATALTADCLTLGCKPHHSNNDIKEAQIHFGRYASGNAVMKSGHRRDLLIRDEGVIAFEMEGAGAWEVFGTIVVKGIVDYADSHKNKKWRGYPAARAALCAAAMIEEIELPEKPRPGQRLATLFLRLDNLTVHFSPAYLAPCSGWMANLSPPPATRDDFETAIICALPEERDTVEALMTRDFKSEGKIYGKLENDDNTYTLGVLGNKPVVLVAPRDMGTTNTRDLARGLKISFSKVTWAFVVGIAGGAPFVPDGPGWKKSGIQLGDVVVSTQVIEYDFGREFENGFKRKTEVESVLSRAPQKVANFINQFKLGRSAAFRRILAKTNADLTTGKGEDHEHPGANADHVYGLGYRHKHQDPEACTKCSQCTEWYHEVCATALTADCLTLGCKPHHSNNDIKEAQIHFGRYASGNAVMKSGHRRDLLIRDEGVIAFEMEGAGAWEVFGTIVVKGIVDYADSHKNKKWRGYPAARAALCAAAMIEEIELPEKPRPGQRLATLFLRLDNLTVHFSPAYLAPCSGW

Organism: Zymoseptoria tritici (strain CBS 115943 / IPO323) (NCBI:txid336722)

Radius of gyration: 30.77 Å; Cα contacts (8 Å, |Δi|>4): 1523; chains: 2; bounding box: 111×74×102 Å

Nearest PDB structures (foldseek):
  6aym-assembly1_A  TM=7.423E-01  e=3.736E-11  Campylobacter jejuni
  4bn0-assembly2_D  TM=7.490E-01  e=7.795E-11  Helicobacter pylori 26695
  6yxy-assembly1_EA  TM=3.594E-01  e=2.271E-02  Trypanosoma brucei brucei
  9bss-assembly1_W  TM=3.912E-01  e=5.357E-02  Bacillus subtilis subsp. subtilis str. 168
  7of1-assembly1_b  TM=4.085E-01  e=4.304E-01  Saccharomyces cerevisiae S288C

InterPro domains:
  IPR000845 Nucleoside phosphorylase domain [PF01048] (17-293)
  IPR035994 Nucleoside phosphorylase superfamily [G3DSA:3.40.50.1580] (3-340)
  IPR035994 Nucleoside phosphorylase superfamily [SSF53167] (11-337)
  IPR053137 Nucleotide-binding leucine-rich repeat (NLR)-like [PTHR46082] (8-339)

Foldseek 3Di:
DPPQPDDDPELQRAAEEEEEADPLLLVLLVLQFPDWVVVVVDDHDFDPPLPWDWTWGHFLSGTYTYTYFPHFFLVRLLSNQVRSCVRNVNHFEYEYAFAWAFAQWFDDVVRIDGPPAFFLAKEKEQAEWAQQDADDDDVDGDHDDDPVPTFDGFDPLLNVLCVQPQVPPHPLVVQLLPQLQDDPPSPPDPQQDDPAFQPTFAADQQDDQAQPPCVVDVQRVPDRHLPGDHDPCSLPDACVVSVNDGPDGGGDDDRHHYHYYYEHEGGDQQARSVVLRVCCHPVVGTIYGGHCNNNRRSHSYMYMHGHQHNRHSNHDPSRGNNGSNSSSSSVSSSVNVDDDDDDDDVPVVVVVVVVVVVVPPVPPPVDDPPDPDDD/DLPQPDDDPELQRAAEEEEEADPLLLVLLVLQFPDWVVVVVDDHDFDPPLPWDWTWGHFLNGTYTYTYFPHFFLVRLLSNQVRSCVRRVNHFEYEYAFAWAFAQWFDDVVRIDGPPAFFLAKEKEQAEWAQQDADDDDVDGDHDDDPVPTFDGFDPLLNVLCVQPQVPDHPLVVQLLPQLQDDPPRPPDPQQDDPAFQPTFAADQQDDQAQPPCVVDVQRVPDRHLPGDHDPCSLPDACVVSVDDGPDGGGDDDRHHYHYYYEHEGGDQQARSVVLRVCCHPVVHTIYGGHCNNNRRSHSYMYMHGHQHNRHSNHDPSRGNNGSNSSSSSVSSSVNVDDDDDPDDVPCVVVVVVVVVVVPPVPPPPDDPDDPDDD

Secondary structure (DSSP, 8-state):
--------SSGGG--EEEEESSHHHHHHHHHH-SEETTTTT------TT----EEEEEETTEEEEEE--SS-SHHHHHHHHHHHHHHSTT--EEEEEEEEEE-SEEEETTEEEE----TT-EEEEEEEEETT-EEEETTEEEE---TTTSPPPPPHHHHHHHHTTTTS-SHHHHHHHHHHTS----TT-GGGS---TT-EEEPPTT---S--STTT-HHHHT--STTS---HHHHHS-HHHHT---SEEE---PPPPEEEEEEEE-SEEE--HHHHHHHHHHH-EEEEESSHHHHHTTSEEEEEEEEEE-SSS---GGGSHHHHHHHHHHHHHHHHHPPPPPP--HHHHHHHHHHHHHT----------------/-----PPPSSGGG--EEEEESSHHHHHHHHHH-SEETTTTT------TT----EEEEEETTEEEEEE--SS-SHHHHHHHHHHHHHHSTT--EEEEEEEEEE-SEEEETTEEEE----TT-EEEEEEEEETT-EEEETTEEEE---TTTSPPPPPHHHHHHHHTTTTS-SHHHHHHHHHHTS----TT-GGGS---TT-EEEPPTT---S--STTT-HHHHT--STTS---HHHHHS-HHHHT---SEEE----PPPEEEEEEEE-SEEE--HHHHHHHHHHH-EEEEESSHHHHHTTSEEEEEEEEEE-SSS---GGGSHHHHHHHHHHHHHHHHHPPPPPP--HHHHHHHHHHHHHT----------------

Solvent-accessible surface area (backbone atoms only — not comparable to full-atom values): 40539 Å² total; per-residue (Å²): 123,82,80,68,71,75,73,68,87,50,46,64,62,33,40,33,34,39,40,19,49,44,69,68,38,41,51,52,44,55,69,64,34,82,43,50,36,57,85,72,68,47,82,72,81,71,46,72,79,41,85,71,60,78,47,45,28,25,41,39,91,33,59,32,41,36,38,55,43,96,45,65,24,21,40,41,30,14,34,45,41,44,37,45,36,42,45,26,64,47,43,43,37,28,35,41,35,22,63,26,21,29,33,56,54,39,76,48,88,97,46,71,38,77,52,80,63,48,71,36,17,26,42,33,47,68,42,61,40,55,66,57,36,29,36,32,41,59,68,45,72,47,57,51,75,48,79,92,69,40,71,71,75,62,44,65,70,52,45,55,56,47,62,59,33,67,83,66,72,33,69,67,30,52,53,26,50,52,44,26,60,46,80,78,80,58,89,79,63,87,56,51,53,78,84,52,59,54,63,42,69,41,64,49,90,78,63,74,75,33,43,58,47,57,86,77,32,68,57,23,51,67,43,80,52,63,76,43,61,58,46,77,62,37,76,72,52,52,50,80,80,27,54,61,74,58,69,45,54,49,64,64,82,64,79,58,49,80,44,70,37,28,31,35,15,27,43,37,51,54,26,12,50,62,62,45,51,49,43,30,64,76,67,57,32,46,31,39,39,31,40,56,54,20,36,42,85,78,32,41,52,38,38,26,24,2,16,38,37,60,30,28,68,78,70,52,83,76,37,51,38,24,5,27,45,30,10,36,33,31,48,30,38,50,52,48,69,57,83,73,81,83,72,80,56,77,68,51,59,55,45,50,51,46,49,50,53,61,65,55,65,75,75,77,71,82,72,81,79,67,77,83,72,81,126,124,80,80,70,70,75,75,67,88,51,47,64,63,33,40,34,34,38,40,20,49,44,71,70,36,40,50,51,43,55,69,63,34,83,43,51,36,56,85,72,68,46,81,72,82,72,46,73,80,41,85,73,61,80,47,47,27,24,42,37,90,34,60,32,38,36,35,54,43,95,44,65,24,21,41,41,30,13,34,44,41,45,37,44,38,42,44,25,64,46,44,44,38,28,36,41,35,22,64,25,21,28,34,56,53,38,75,48,85,98,46,71,37,78,52,81,62,49,71,36,18,27,42,33,47,68,41,59,39,55,65,58,38,29,36,32,42,61,66,46,74,47,56,51,76,49,78,91,68,40,71,71,76,61,43,65,71,50,47,55,56,48,61,60,33,66,81,67,73,35,71,67,29,53,52,28,50,52,45,26,61,47,80,78,81,59,89,80,61,86,56,50,54,77,82,52,57,54,63,42,69,39,66,49,91,78,62,75,75,32,44,59,47,58,86,77,33,70,56,21,52,67,41,79,50,63,76,42,62,59,45,76,60,38,75,72,52,50,52,79,80,28,53,61,74,59,69,45,54,48,66,64,80,65,79,58,48,80,44,70,39,28,30,36,14,29,41,38,51,55,26,13,50,62,61,46,50,50,43,30,64,75,66,56,33,46,32,40,39,30,40,55,55,21,36,41,83,78,32,42,52,39,36,27,22,2,17,37,37,59,30,28,69,80,68,53,81,77,38,50,37,24,5,27,46,28,9,37,34,31,50,31,37,50,50,48,68,58,82,72,83,80,72,80,57,77,66,50,59,57,46,50,50,46,51,50,53,61,67,56,64,76,76,78,72,84,71,83,81,69,78,83,74,84,126